Protein AF-A0A812PIR2-F1 (afdb_monomer)

Sequence (530 aa):
MSIEERSKRFTPKVSAAFCMARVWSGGQGGQCPLMPEKRGLCLFHAEKDEETGLSHGRVDGAIPEDKLLEFEAFTARSSISPATSRERSRSDRRAKTQETKTESKSKTKAKAAKAAKEAKEASAKAKAKDRARDDRSVRTDRPRCTARVWAGGEGGQCKATCEIEGGLCGRHQAEADQLGYPKHGFIHGEIPEAKYKEFKKEAATELTSLTGQEGMVNAQSASSTVWQHHRPASFVAAFQYLSPEKGKLRKAEAPEAWREWKEKVKHLVKQHQQARFCDFDCMRYSAGSGAAPDSEEERYLEASALLEASDQYARHSGCRFRRASFEDLTEEGSDPELQAAKAQAAPVVKEFLARLKDSPDQALLKDFNEAFDALWTESMRSSMVARCHQLDLWPPSPSPLGIAEDDVEYEADTTSLFAIAQRLYNHDCRRNASTMRRLSTASFLADFAYEAGIPTPDFFRSRSPVLDKFEQMADEYEEQMQFPPTRRSHSWWLPWNLIWDAGSWLYGIFSRALRPIVDAACTSRTKKLE

Foldseek 3Di:
DDLVVLQVQLADPDDLQFAQAWDCPQLSIDTHRHGADPPSHNPVQVVCCVVPRRPQHGSPDGGDPVSSVVSVVRCVVVPCPPVVVVVVVVVVVVVVVVVVPPPPPPPPDPVPVVVVVVVVVVVVVVVVVVVVVVVPVPPDDQQFAQDWDDDPLPTHGHRDGDPDDPRHHPVQVVCCVVPVARQQHGNPDDGPPVVVVVSVVVVVVVVCVVVVPDDDDDDDDDDDDDDDDDDDDDPPDDPDDDDDDDDDDDPDDPPPVVVVVVVVVVVVVVVVLVVVLVLVVVLVVVPPPPDDPPCVLVLQVVCNVLCVQQVQLCSVVSLADDVVLLPCLPPPPDDVSNSVSSVSNNVVLVVQLVCCPPPPDPSNVSSLLVLLVLLVVVVLLVVLQVLCVVLVCPPNPPQDPPADLQQLPLLPPDPALNNSNSSSVSVVVPDDPVSVVSNSNSNNSNNSCVNSVNDRDCVVVVDDVSSVVSVVNSVVSVVCVVCVPPPPPPDDDDDDPVVVVVVVVVVVVVVVVCVVVVVVVVVVPPPPPD

Nearest PDB structures (foldseek):
  6npw-assembly1_C  TM=1.905E-01  e=7.800E+00  Drosophila melanogaster

Structure (mmCIF, N/CA/C/O backbone):
data_AF-A0A812PIR2-F1
#
_entry.id   AF-A0A812PIR2-F1
#
loop_
_atom_site.group_PDB
_atom_site.id
_atom_site.type_symbol
_atom_site.label_atom_id
_atom_site.label_alt_id
_atom_site.label_comp_id
_atom_site.label_asym_id
_atom_site.label_entity_id
_atom_site.label_seq_id
_atom_site.pdbx_PDB_ins_code
_atom_site.Cartn_x
_atom_site.Cartn_y
_atom_site.Cartn_z
_atom_site.occupancy
_atom_site.B_iso_or_equiv
_atom_site.auth_seq_id
_atom_site.auth_comp_id
_atom_site.auth_asym_id
_atom_site.auth_atom_id
_atom_site.pdbx_PDB_model_num
ATOM 1 N N . MET A 1 1 ? -29.295 -33.384 -27.459 1.00 84.50 1 MET A N 1
ATOM 2 C CA . MET A 1 1 ? -28.579 -32.201 -27.975 1.00 84.50 1 MET A CA 1
ATOM 3 C C . MET A 1 1 ? -27.290 -32.679 -28.597 1.00 84.50 1 MET A C 1
ATOM 5 O O . MET A 1 1 ? -26.615 -33.484 -27.959 1.00 84.50 1 MET A O 1
ATOM 9 N N . SER A 1 2 ? -26.973 -32.239 -29.811 1.00 95.25 2 SER A N 1
ATOM 10 C CA . SER A 1 2 ? -25.681 -32.558 -30.432 1.00 95.25 2 SER A CA 1
ATOM 11 C C . SER A 1 2 ? -24.527 -31.912 -29.647 1.00 95.25 2 SER A C 1
ATOM 13 O O . SER A 1 2 ? -24.743 -30.983 -28.859 1.00 95.25 2 SER A O 1
ATOM 15 N N . ILE A 1 3 ? -23.293 -32.398 -29.837 1.00 92.50 3 ILE A N 1
ATOM 16 C CA . ILE A 1 3 ? -22.092 -31.801 -29.218 1.00 92.50 3 ILE A CA 1
ATOM 17 C C . ILE A 1 3 ? -21.989 -30.315 -29.596 1.00 92.50 3 ILE A C 1
ATOM 19 O O . ILE A 1 3 ? -21.765 -29.472 -28.732 1.00 92.50 3 ILE A O 1
ATOM 23 N N . GLU A 1 4 ? -22.278 -29.976 -30.852 1.00 93.12 4 GLU A N 1
ATOM 24 C CA . GLU A 1 4 ? -22.271 -28.602 -31.365 1.00 93.12 4 GLU A CA 1
ATOM 25 C C . GLU A 1 4 ? -23.268 -27.691 -30.633 1.00 93.12 4 GLU A C 1
ATOM 27 O O . GLU A 1 4 ? -22.939 -26.562 -30.269 1.00 93.12 4 GLU A O 1
ATOM 32 N N . GLU A 1 5 ? -24.486 -28.172 -30.365 1.00 95.06 5 GLU A N 1
ATOM 33 C CA . GLU A 1 5 ? -25.494 -27.414 -29.614 1.00 95.06 5 GLU A CA 1
ATOM 34 C C . GLU A 1 5 ? -25.083 -27.182 -28.155 1.00 95.06 5 GLU A C 1
ATOM 36 O O . GLU A 1 5 ? -25.364 -26.121 -27.592 1.00 95.06 5 GLU A O 1
ATOM 41 N N . ARG A 1 6 ? -24.414 -28.162 -27.536 1.00 96.12 6 ARG A N 1
ATOM 42 C CA . ARG A 1 6 ? -23.891 -28.050 -26.167 1.00 96.12 6 ARG A CA 1
ATOM 43 C C . ARG A 1 6 ? -22.710 -27.075 -26.110 1.00 96.12 6 ARG A C 1
ATOM 45 O O . ARG A 1 6 ? -22.697 -26.198 -25.249 1.00 96.12 6 ARG A O 1
ATOM 52 N N . SER A 1 7 ? -21.778 -27.145 -27.066 1.00 95.88 7 SER A N 1
ATOM 53 C CA . SER A 1 7 ? -20.605 -26.259 -27.145 1.00 95.88 7 SER A CA 1
ATOM 54 C C . SER A 1 7 ? -20.956 -24.782 -27.359 1.00 95.88 7 SER A C 1
ATOM 56 O O . SER A 1 7 ? -20.255 -23.904 -26.850 1.00 95.88 7 SER A O 1
ATOM 58 N N . LYS A 1 8 ? -22.059 -24.476 -28.058 1.00 95.62 8 LYS A N 1
ATOM 59 C CA . LYS A 1 8 ? -22.514 -23.088 -28.275 1.00 95.62 8 LYS A CA 1
ATOM 60 C C . LYS A 1 8 ? -22.778 -22.324 -26.973 1.00 95.62 8 LYS A C 1
ATOM 62 O O . LYS A 1 8 ? -22.589 -21.115 -26.945 1.00 95.62 8 LYS A O 1
ATOM 67 N N . ARG A 1 9 ? -23.158 -23.010 -25.886 1.00 96.31 9 ARG A N 1
ATOM 68 C CA . ARG A 1 9 ? -23.403 -22.383 -24.570 1.00 96.31 9 ARG A CA 1
ATOM 69 C C . ARG A 1 9 ? -22.137 -21.846 -23.904 1.00 96.31 9 ARG A C 1
ATOM 71 O O . ARG A 1 9 ? -22.238 -20.961 -23.064 1.00 96.31 9 ARG A O 1
ATOM 78 N N . PHE A 1 10 ? -20.977 -22.374 -24.287 1.00 97.12 10 PHE A N 1
ATOM 79 C CA . PHE A 1 10 ? -19.670 -22.031 -23.721 1.00 97.12 10 PHE A CA 1
ATOM 80 C C . PHE A 1 10 ? -18.775 -21.309 -24.736 1.00 97.12 10 PHE A C 1
ATOM 82 O O . PHE A 1 10 ? -17.548 -21.327 -24.623 1.00 97.12 10 PHE A O 1
ATOM 89 N N . THR A 1 11 ? -19.379 -20.745 -25.789 1.00 96.31 11 THR A N 1
ATOM 90 C CA . THR A 1 11 ? -18.680 -19.999 -26.838 1.00 96.31 11 THR A CA 1
ATOM 91 C C . THR A 1 11 ? -19.062 -18.526 -26.761 1.00 96.31 11 THR A C 1
ATOM 93 O O . THR A 1 11 ? -20.225 -18.197 -27.000 1.00 96.31 11 THR A O 1
ATOM 96 N N . PRO A 1 12 ? -18.120 -17.632 -26.407 1.00 95.31 12 PRO A N 1
ATOM 97 C CA . PRO A 1 12 ? -18.400 -16.206 -26.325 1.00 95.31 12 PRO A CA 1
ATOM 98 C C . PRO A 1 12 ? -18.591 -15.613 -27.727 1.00 95.31 12 PRO A C 1
ATOM 100 O O . PRO A 1 12 ? -18.351 -16.265 -28.745 1.00 95.31 12 PRO A O 1
ATOM 103 N N . LYS A 1 13 ? -18.983 -14.336 -27.794 1.00 96.88 13 LYS A N 1
ATOM 104 C CA . LYS A 1 13 ? -18.899 -13.579 -29.048 1.00 96.88 13 LYS A CA 1
ATOM 105 C C . LYS A 1 13 ? -17.428 -13.483 -29.459 1.00 96.88 13 LYS A C 1
ATOM 107 O O . LYS A 1 13 ? -16.629 -12.912 -28.723 1.00 96.88 13 LYS A O 1
ATOM 112 N N . VAL A 1 14 ? -17.095 -14.058 -30.609 1.00 97.38 14 VAL A N 1
ATOM 113 C CA . VAL A 1 14 ? -15.723 -14.131 -31.121 1.00 97.38 14 VAL A CA 1
ATOM 114 C C . VAL A 1 14 ? -15.356 -12.831 -31.830 1.00 97.38 14 VAL A C 1
ATOM 116 O O . VAL A 1 14 ? -16.118 -12.342 -32.663 1.00 97.38 14 VAL A O 1
ATOM 119 N N . SER A 1 15 ? -14.179 -12.291 -31.522 1.00 97.50 15 SER A N 1
ATOM 120 C CA . SER A 1 15 ? -13.577 -11.158 -32.226 1.00 97.50 15 SER A CA 1
ATOM 121 C C . SER A 1 15 ? -12.287 -11.587 -32.914 1.00 97.50 15 SER A C 1
ATOM 123 O O . SER A 1 15 ? -11.433 -12.222 -32.301 1.00 97.50 15 SER A O 1
ATOM 125 N N . ALA A 1 16 ? -12.104 -11.187 -34.173 1.00 97.00 16 ALA A N 1
ATOM 126 C CA . ALA A 1 16 ? -10.860 -11.432 -34.904 1.00 97.00 16 ALA A CA 1
ATOM 127 C C . ALA A 1 16 ? -9.664 -10.616 -34.379 1.00 97.00 16 ALA A C 1
ATOM 129 O O . ALA A 1 16 ? -8.528 -10.930 -34.716 1.00 97.00 16 ALA A O 1
ATOM 130 N N . ALA A 1 17 ? -9.906 -9.598 -33.542 1.00 95.88 17 ALA A N 1
ATOM 131 C CA . ALA A 1 17 ? -8.852 -8.787 -32.927 1.00 95.88 17 ALA A CA 1
ATOM 132 C C . ALA A 1 17 ? -8.127 -9.497 -31.768 1.00 95.88 17 ALA A C 1
ATOM 134 O O . ALA A 1 17 ? -7.110 -9.002 -31.289 1.00 95.88 17 ALA A O 1
ATOM 135 N N . PHE A 1 18 ? -8.644 -10.641 -31.313 1.00 98.19 18 PHE A N 1
ATOM 136 C CA . PHE A 1 18 ? -8.108 -11.398 -30.187 1.00 98.19 18 PHE A CA 1
ATOM 137 C C . PHE A 1 18 ? -7.750 -12.827 -30.597 1.00 98.19 18 PHE A C 1
ATOM 139 O O . PHE A 1 18 ? -8.245 -13.365 -31.589 1.00 98.19 18 PHE A O 1
ATOM 146 N N . CYS A 1 19 ? -6.895 -13.457 -29.802 1.00 98.44 19 CYS A N 1
ATOM 147 C CA . CYS A 1 19 ? -6.478 -14.837 -29.973 1.00 98.44 19 CYS A CA 1
ATOM 148 C C . CYS A 1 19 ? -7.684 -15.792 -29.990 1.00 98.44 19 CYS A C 1
ATOM 150 O O . CYS A 1 19 ? -8.545 -15.764 -29.115 1.00 98.44 19 CYS A O 1
ATOM 152 N N . MET A 1 20 ? -7.736 -16.680 -30.980 1.00 98.44 20 MET A N 1
ATOM 153 C CA . MET A 1 20 ? -8.806 -17.656 -31.203 1.00 98.44 20 MET A CA 1
ATOM 154 C C . MET A 1 20 ? -8.756 -18.847 -30.236 1.00 98.44 20 MET A C 1
ATOM 156 O O . MET A 1 20 ? -9.570 -19.761 -30.352 1.00 98.44 20 MET A O 1
ATOM 160 N N . ALA A 1 21 ? -7.831 -18.869 -29.276 1.00 98.31 21 ALA A N 1
ATOM 161 C CA . ALA A 1 21 ? -7.814 -19.887 -28.235 1.00 98.31 21 ALA A CA 1
ATOM 162 C C . ALA A 1 21 ? -8.943 -19.659 -27.228 1.00 98.31 21 ALA A C 1
ATOM 164 O O . ALA A 1 21 ? -9.168 -18.539 -26.751 1.00 98.31 21 ALA A O 1
ATOM 165 N N . ARG A 1 22 ? -9.635 -20.742 -26.873 1.00 98.38 22 ARG A N 1
ATOM 166 C CA . ARG A 1 22 ? -10.619 -20.731 -25.798 1.00 98.38 22 ARG A CA 1
ATOM 167 C C . ARG A 1 22 ? -9.909 -20.798 -24.448 1.00 98.38 22 ARG A C 1
ATOM 169 O O . ARG A 1 22 ? -8.972 -21.569 -24.265 1.00 98.38 22 ARG A O 1
ATOM 176 N N . VAL A 1 23 ? -10.382 -20.018 -23.486 1.00 97.88 23 VAL A N 1
ATOM 177 C CA . VAL A 1 23 ? -9.912 -20.032 -22.092 1.00 97.88 23 VAL A CA 1
ATOM 178 C C . VAL A 1 23 ? -11.049 -20.420 -21.152 1.00 97.88 23 VAL A C 1
ATOM 180 O O . VAL A 1 23 ? -12.219 -20.298 -21.504 1.00 97.88 23 VAL A O 1
ATOM 183 N N . TRP A 1 24 ? -10.732 -20.870 -19.938 1.00 96.81 24 TRP A N 1
ATOM 184 C CA . TRP A 1 24 ? -11.741 -21.349 -18.984 1.00 96.81 24 TRP A CA 1
ATOM 185 C C . TRP A 1 24 ? -12.780 -20.280 -18.594 1.00 96.81 24 TRP A C 1
ATOM 187 O O . TRP A 1 24 ? -13.978 -20.559 -18.585 1.00 96.81 24 TRP A O 1
ATOM 197 N N . SER A 1 25 ? -12.336 -19.053 -18.289 1.00 95.31 25 SER A N 1
ATOM 198 C CA . SER A 1 25 ? -13.191 -17.910 -17.903 1.00 95.31 25 SER A CA 1
ATOM 199 C C . SER A 1 25 ? -14.279 -18.273 -16.877 1.00 95.31 25 SER A C 1
ATOM 201 O O . SER A 1 25 ? -15.476 -18.132 -17.115 1.00 95.31 25 SER A O 1
ATOM 203 N N . GLY A 1 26 ? -13.866 -18.851 -15.743 1.00 93.06 26 GLY A N 1
ATOM 204 C CA . GLY A 1 26 ? -14.798 -19.253 -14.683 1.00 93.06 26 GLY A CA 1
ATOM 205 C C . GLY A 1 26 ? -15.832 -20.296 -15.127 1.00 93.06 26 GLY A C 1
ATOM 206 O O . GLY A 1 26 ? -16.976 -20.242 -14.689 1.00 93.06 26 GLY A O 1
ATOM 207 N N . GLY A 1 27 ? -15.457 -21.211 -16.024 1.00 95.81 27 GLY A N 1
ATOM 208 C CA . GLY A 1 27 ? -16.335 -22.275 -16.514 1.00 95.81 27 GLY A CA 1
ATOM 209 C C . GLY A 1 27 ? -17.413 -21.804 -17.491 1.00 95.81 27 GLY A C 1
ATOM 210 O O . GLY A 1 27 ? -18.382 -22.527 -17.710 1.00 95.81 27 GLY A O 1
ATOM 211 N N . GLN A 1 28 ? -17.265 -20.614 -18.076 1.00 95.75 28 GLN A N 1
ATOM 212 C CA . GLN A 1 28 ? -18.167 -20.113 -19.119 1.00 95.75 28 GLN A CA 1
ATOM 213 C C . GLN A 1 28 ? -17.567 -20.188 -20.525 1.00 95.75 28 GLN A C 1
ATOM 215 O O . GLN A 1 28 ? -18.308 -20.088 -21.497 1.00 95.75 28 GLN A O 1
ATOM 220 N N . GLY A 1 29 ? -16.254 -20.399 -20.640 1.00 96.19 29 GLY A N 1
ATOM 221 C CA . GLY A 1 29 ? -15.551 -20.345 -21.916 1.00 96.19 29 GLY A CA 1
ATOM 222 C C . GLY A 1 29 ? -15.367 -18.897 -22.381 1.00 96.19 29 GLY A C 1
ATOM 223 O O . GLY A 1 29 ? -16.319 -18.195 -22.705 1.00 96.19 29 GLY A O 1
ATOM 224 N N . GLY A 1 30 ? -14.120 -18.433 -22.408 1.00 97.38 30 GLY A N 1
ATOM 225 C CA . GLY A 1 30 ? -13.734 -17.105 -22.888 1.00 97.38 30 GLY A CA 1
ATOM 226 C C . GLY A 1 30 ? -12.863 -17.177 -24.138 1.00 97.38 30 GLY A C 1
ATOM 227 O O . GLY A 1 30 ? -12.363 -18.244 -24.490 1.00 97.38 30 GLY A O 1
ATOM 228 N N . GLN A 1 31 ? -12.655 -16.032 -24.783 1.00 98.31 31 GLN A N 1
ATOM 229 C CA . GLN A 1 31 ? -11.626 -15.849 -25.804 1.00 98.31 31 GLN A CA 1
ATOM 230 C C . GLN A 1 31 ? -10.375 -15.277 -25.127 1.00 98.31 31 GLN A C 1
ATOM 232 O O . GLN A 1 31 ? -10.492 -14.388 -24.281 1.00 98.31 31 GLN A O 1
ATOM 237 N N . CYS A 1 32 ? -9.191 -15.796 -25.450 1.00 98.12 32 CYS A N 1
ATOM 238 C CA . CYS A 1 32 ? -7.938 -15.237 -24.947 1.00 98.12 32 CYS A CA 1
ATOM 239 C C . CYS A 1 32 ? -7.808 -13.762 -25.392 1.00 98.12 32 CYS A C 1
ATOM 241 O O . CYS A 1 32 ? -7.901 -13.508 -26.589 1.00 98.12 32 CYS A O 1
ATOM 243 N N . PRO A 1 33 ? -7.585 -12.793 -24.481 1.00 97.44 33 PRO A N 1
ATOM 244 C CA . PRO A 1 33 ? -7.600 -11.363 -24.815 1.00 97.44 33 PRO A CA 1
ATOM 245 C C . PRO A 1 33 ? -6.308 -10.869 -25.481 1.00 97.44 33 PRO A C 1
ATOM 247 O O . PRO A 1 33 ? -6.210 -9.697 -25.833 1.00 97.44 33 PRO A O 1
ATOM 250 N N . LEU A 1 34 ? -5.303 -11.736 -25.625 1.00 96.88 34 LEU A N 1
ATOM 251 C CA . LEU A 1 34 ? -4.035 -11.389 -26.259 1.00 96.88 34 LEU A CA 1
ATOM 252 C C . LEU A 1 34 ? -4.209 -11.234 -27.772 1.00 96.88 34 LEU A C 1
ATOM 254 O O . LEU A 1 34 ? -5.055 -11.892 -28.382 1.00 96.88 34 LEU A O 1
ATOM 258 N N . MET A 1 35 ? -3.382 -10.387 -28.377 1.00 96.69 35 MET A N 1
ATOM 259 C CA . MET A 1 35 ? -3.412 -10.132 -29.815 1.00 96.69 35 MET A CA 1
ATOM 260 C C . MET A 1 35 ? -2.990 -11.393 -30.599 1.00 96.69 35 MET A C 1
ATOM 262 O O . MET A 1 35 ? -2.049 -12.081 -30.189 1.00 96.69 35 MET A O 1
ATOM 266 N N . PRO A 1 36 ? -3.693 -11.757 -31.687 1.00 97.38 36 PRO A N 1
ATOM 267 C CA . PRO A 1 36 ? -3.331 -12.907 -32.501 1.00 97.38 36 PRO A CA 1
ATOM 268 C C . PRO A 1 36 ? -2.099 -12.605 -33.362 1.00 97.38 36 PRO A C 1
ATOM 270 O O . PRO A 1 36 ? -1.954 -11.507 -33.886 1.00 97.38 36 PRO A O 1
ATOM 273 N N . GLU A 1 37 ? -1.255 -13.611 -33.565 1.00 94.94 37 GLU A N 1
ATOM 274 C CA . GLU A 1 37 ? -0.050 -13.530 -34.388 1.00 94.94 37 GLU A CA 1
ATOM 275 C C . GLU A 1 37 ? -0.114 -14.545 -35.539 1.00 94.94 37 GLU A C 1
ATOM 277 O O . GLU A 1 37 ? -0.302 -14.175 -36.698 1.00 94.94 37 GLU A O 1
ATOM 282 N N . LYS A 1 38 ? -0.050 -15.851 -35.239 1.00 93.81 38 LYS A N 1
ATOM 283 C CA . LYS A 1 38 ? -0.063 -16.927 -36.246 1.00 93.81 38 LYS A CA 1
ATOM 284 C C . LYS A 1 38 ? -1.359 -17.727 -36.175 1.00 93.81 38 LYS A C 1
ATOM 286 O O . LYS A 1 38 ? -1.779 -18.160 -35.108 1.00 93.81 38 LYS A O 1
ATOM 291 N N . ARG A 1 39 ? -2.011 -17.937 -37.330 1.00 96.38 39 ARG A N 1
ATOM 292 C CA . ARG A 1 39 ? -3.272 -18.712 -37.467 1.00 96.38 39 ARG A CA 1
ATOM 293 C C . ARG A 1 39 ? -4.410 -18.214 -36.555 1.00 96.38 39 ARG A C 1
ATOM 295 O O . ARG A 1 39 ? -5.266 -18.987 -36.113 1.00 96.38 39 ARG A O 1
ATOM 302 N N . GLY A 1 40 ? -4.408 -16.915 -36.256 1.00 97.56 40 GLY A N 1
ATOM 303 C CA . GLY A 1 40 ? -5.358 -16.301 -35.333 1.00 97.56 40 GLY A CA 1
ATOM 304 C C . GLY A 1 40 ? -5.096 -16.614 -33.856 1.00 97.56 40 GLY A C 1
ATOM 305 O O . GLY A 1 40 ? -5.977 -16.363 -33.051 1.00 97.56 40 GLY A O 1
ATOM 306 N N . LEU A 1 41 ? -3.944 -17.172 -33.473 1.00 98.00 41 LEU A N 1
ATOM 307 C CA . LEU A 1 41 ? -3.559 -17.446 -32.083 1.00 98.00 41 LEU A CA 1
ATOM 308 C C . LEU A 1 41 ? -2.435 -16.496 -31.647 1.00 98.00 41 LEU A C 1
ATOM 310 O O . LEU A 1 41 ? -1.598 -16.132 -32.470 1.00 98.00 41 LEU A O 1
ATOM 314 N N . CYS A 1 42 ? -2.400 -16.093 -30.375 1.00 98.19 42 CYS A N 1
ATOM 315 C CA . CYS A 1 42 ? -1.239 -15.401 -29.799 1.00 98.19 42 CYS A CA 1
ATOM 316 C C . CYS A 1 42 ? -0.029 -16.347 -29.728 1.00 98.19 42 CYS A C 1
ATOM 318 O O . CYS A 1 42 ? -0.217 -17.565 -29.767 1.00 98.19 42 CYS A O 1
ATOM 320 N N . LEU A 1 43 ? 1.183 -15.804 -29.573 1.00 97.06 43 LEU A N 1
ATOM 321 C CA . LEU A 1 43 ? 2.438 -16.569 -29.574 1.00 97.06 43 LEU A CA 1
ATOM 322 C C . LEU A 1 43 ? 2.383 -17.823 -28.682 1.00 97.06 43 LEU A C 1
ATOM 324 O O . LEU A 1 43 ? 2.604 -18.932 -29.162 1.00 97.06 43 LEU A O 1
ATOM 328 N N . PHE A 1 44 ? 1.962 -17.660 -27.422 1.00 97.38 44 PHE A N 1
ATOM 329 C CA . PHE A 1 44 ? 1.839 -18.755 -26.452 1.00 97.38 44 PHE A CA 1
ATOM 330 C C . PHE A 1 44 ? 0.907 -19.881 -26.922 1.00 97.38 44 PHE A C 1
ATOM 332 O O . PHE A 1 44 ? 1.220 -21.064 -26.810 1.00 97.38 44 PHE A O 1
ATOM 339 N N . HIS A 1 45 ? -0.264 -19.523 -27.454 1.00 98.31 45 HIS A N 1
ATOM 340 C CA . HIS A 1 45 ? -1.236 -20.515 -27.901 1.00 98.31 45 HIS A CA 1
ATOM 341 C C . HIS A 1 45 ? -0.866 -21.131 -29.248 1.00 98.31 45 HIS A C 1
ATOM 343 O O . HIS A 1 45 ? -1.229 -22.276 -29.480 1.00 98.31 45 HIS A O 1
ATOM 349 N N . ALA A 1 46 ? -0.152 -20.413 -30.115 1.00 97.88 46 ALA A N 1
ATOM 350 C CA . ALA A 1 46 ? 0.371 -20.972 -31.355 1.00 97.88 46 ALA A CA 1
ATOM 351 C C . ALA A 1 46 ? 1.414 -22.065 -31.066 1.00 97.88 46 ALA A C 1
ATOM 353 O O . ALA A 1 46 ? 1.312 -23.155 -31.619 1.00 97.88 46 ALA A O 1
ATOM 354 N N . GLU A 1 47 ? 2.350 -21.809 -30.147 1.00 96.88 47 GLU A N 1
ATOM 355 C CA . GLU A 1 47 ? 3.352 -22.795 -29.723 1.00 96.88 47 GLU A CA 1
ATOM 356 C C . GLU A 1 47 ? 2.700 -24.002 -29.031 1.00 96.88 47 GLU A C 1
ATOM 358 O O . GLU A 1 47 ? 2.981 -25.151 -29.369 1.00 96.88 47 GLU A O 1
ATOM 363 N N . LYS A 1 48 ? 1.746 -23.758 -28.119 1.00 97.12 48 LYS A N 1
ATOM 364 C CA . LYS A 1 48 ? 1.014 -24.842 -27.446 1.00 97.12 48 LYS A CA 1
ATOM 365 C C . LYS A 1 48 ? 0.154 -25.679 -28.385 1.00 97.12 48 LYS A C 1
ATOM 367 O O . LYS A 1 48 ? 0.021 -26.880 -28.152 1.00 97.12 48 LYS A O 1
ATOM 372 N N . ASP A 1 49 ? -0.432 -25.069 -29.414 1.00 97.25 49 ASP A N 1
ATOM 373 C CA . ASP A 1 49 ? -1.212 -25.785 -30.425 1.00 97.25 49 ASP A CA 1
ATOM 374 C C . ASP A 1 49 ? -0.327 -26.737 -31.242 1.00 97.25 49 ASP A C 1
ATOM 376 O O . ASP A 1 49 ? -0.733 -27.865 -31.508 1.00 97.25 49 ASP A O 1
ATOM 380 N N . GLU A 1 50 ? 0.906 -26.330 -31.563 1.00 95.69 50 GLU A N 1
ATOM 381 C CA . GLU A 1 50 ? 1.883 -27.177 -32.261 1.00 95.69 50 GLU A CA 1
ATOM 382 C C . GLU A 1 50 ? 2.445 -28.299 -31.372 1.00 95.69 50 GLU A C 1
ATOM 384 O O . GLU A 1 50 ? 2.639 -29.416 -31.851 1.00 95.69 50 GLU A O 1
ATOM 389 N N . GLU A 1 51 ? 2.684 -28.029 -30.085 1.00 96.69 51 GLU A N 1
ATOM 390 C CA . GLU A 1 51 ? 3.260 -29.003 -29.148 1.00 96.69 51 GLU A CA 1
ATOM 391 C C . GLU A 1 51 ? 2.230 -30.040 -28.665 1.00 96.69 51 GLU A C 1
ATOM 393 O O . GLU A 1 51 ? 2.486 -31.245 -28.673 1.00 96.69 51 GLU A O 1
ATOM 398 N N . THR A 1 52 ? 1.067 -29.573 -28.205 1.00 96.50 52 THR A N 1
ATOM 399 C CA . THR A 1 52 ? 0.092 -30.389 -27.455 1.00 96.50 52 THR A CA 1
ATOM 400 C C . THR A 1 52 ? -1.357 -30.216 -27.910 1.00 96.50 52 THR A C 1
ATOM 402 O O . THR A 1 52 ? -2.240 -30.913 -27.409 1.00 96.50 52 THR A O 1
ATOM 405 N N . GLY A 1 53 ? -1.623 -29.288 -28.831 1.00 96.62 53 GLY A N 1
ATOM 406 C CA . GLY A 1 53 ? -2.969 -28.798 -29.114 1.00 96.62 53 GLY A CA 1
ATOM 407 C C . GLY A 1 53 ? -3.486 -27.825 -28.045 1.00 96.62 53 GLY A C 1
ATOM 408 O O . GLY A 1 53 ? -2.987 -27.743 -26.919 1.00 96.62 53 GLY A O 1
ATOM 409 N N . LEU A 1 54 ? -4.525 -27.061 -28.388 1.00 97.62 54 LEU A N 1
ATOM 410 C CA . LEU A 1 54 ? -5.176 -26.148 -27.443 1.00 97.62 54 LEU A CA 1
ATOM 411 C C . LEU A 1 54 ? -5.990 -26.903 -26.385 1.00 97.62 54 LEU A C 1
ATOM 413 O O . LEU A 1 54 ? -6.986 -27.556 -26.694 1.00 97.62 54 LEU A O 1
ATOM 417 N N . SER A 1 55 ? -5.640 -26.701 -25.113 1.00 95.94 55 SER A N 1
ATOM 418 C CA . SER A 1 55 ? -6.248 -27.380 -23.958 1.00 95.94 55 SER A CA 1
ATOM 419 C C . SER A 1 55 ? -7.771 -27.249 -23.851 1.00 95.94 55 SER A C 1
ATOM 421 O O . SER A 1 55 ? -8.414 -28.151 -23.321 1.00 95.94 55 SER A O 1
ATOM 423 N N . HIS A 1 56 ? -8.357 -26.159 -24.356 1.00 97.00 56 HIS A N 1
ATOM 424 C CA . HIS A 1 56 ? -9.810 -25.933 -24.395 1.00 97.00 56 HIS A CA 1
ATOM 425 C C . HIS A 1 56 ? -10.358 -25.792 -25.830 1.00 97.00 56 HIS A C 1
ATOM 427 O O . HIS A 1 56 ? -11.516 -25.408 -26.018 1.00 97.00 56 HIS A O 1
ATOM 433 N N . GLY A 1 57 ? -9.538 -26.092 -26.842 1.00 97.44 57 GLY A N 1
ATOM 434 C CA . GLY A 1 57 ? -9.855 -25.896 -28.255 1.00 97.44 57 GLY A CA 1
ATOM 435 C C . GLY A 1 57 ? -9.881 -24.427 -28.694 1.00 97.44 57 GLY A C 1
ATOM 436 O O . GLY A 1 57 ? -9.559 -23.505 -27.938 1.00 97.44 57 GLY A O 1
ATOM 437 N N . ARG A 1 58 ? -10.281 -24.205 -29.949 1.00 98.12 58 ARG A N 1
ATOM 438 C CA . ARG A 1 58 ? -10.482 -22.862 -30.508 1.00 98.12 58 ARG A CA 1
ATOM 439 C C . ARG A 1 58 ? -11.897 -22.346 -30.239 1.00 98.12 58 ARG A C 1
ATOM 441 O O . ARG A 1 58 ? -12.833 -23.126 -30.044 1.00 98.12 58 ARG A O 1
ATOM 448 N N . VAL A 1 59 ? -12.072 -21.027 -30.240 1.00 98.00 59 VAL A N 1
ATOM 449 C CA . VAL A 1 59 ? -13.388 -20.381 -30.084 1.00 98.00 59 VAL A CA 1
ATOM 450 C C . VAL A 1 59 ? -14.270 -20.517 -31.329 1.00 98.00 59 VAL A C 1
ATOM 452 O O . VAL A 1 59 ? -15.490 -20.508 -31.202 1.00 98.00 59 VAL A O 1
ATOM 455 N N . ASP A 1 60 ? -13.663 -20.695 -32.505 1.00 96.62 60 ASP A N 1
ATOM 456 C CA . ASP A 1 60 ? -14.320 -20.931 -33.798 1.00 96.62 60 ASP A CA 1
ATOM 457 C C . ASP A 1 60 ? -14.578 -22.427 -34.093 1.00 96.62 60 ASP A C 1
ATOM 459 O O . ASP A 1 60 ? -15.218 -22.755 -35.090 1.00 96.62 60 ASP A O 1
ATOM 463 N N . GLY A 1 61 ? -14.124 -23.331 -33.215 1.00 95.50 61 GLY A N 1
ATOM 464 C CA . GLY A 1 61 ? -14.277 -24.783 -33.339 1.00 95.50 61 GLY A CA 1
ATOM 465 C C . GLY A 1 61 ? -15.122 -25.422 -32.231 1.00 95.50 61 GLY A C 1
ATOM 466 O O . GLY A 1 61 ? -15.500 -24.782 -31.244 1.00 95.50 61 GLY A O 1
ATOM 467 N N . ALA A 1 62 ? -15.408 -26.718 -32.393 1.00 95.56 62 ALA A N 1
ATOM 468 C CA . ALA A 1 62 ? -16.063 -27.521 -31.362 1.00 95.56 62 ALA A CA 1
ATOM 469 C C . ALA A 1 62 ? -15.180 -27.633 -30.105 1.00 95.56 62 ALA A C 1
ATOM 471 O O . ALA A 1 62 ? -13.953 -27.703 -30.195 1.00 95.56 62 ALA A O 1
ATOM 472 N N . ILE A 1 63 ? -15.809 -27.655 -28.927 1.00 97.75 63 ILE A N 1
ATOM 473 C CA . ILE A 1 63 ? -15.094 -27.861 -27.661 1.00 97.75 63 ILE A CA 1
ATOM 474 C C . ILE A 1 63 ? -14.744 -29.350 -27.556 1.00 97.75 63 ILE A C 1
ATOM 476 O O . ILE A 1 63 ? -15.654 -30.165 -27.734 1.00 97.75 63 ILE A O 1
ATOM 480 N N . PRO A 1 64 ? -13.485 -29.719 -27.242 1.00 96.19 64 PRO A N 1
ATOM 481 C CA . PRO A 1 64 ? -13.123 -31.109 -26.970 1.00 96.19 64 PRO A CA 1
ATOM 482 C C . PRO A 1 64 ? -14.078 -31.742 -25.948 1.00 96.19 64 PRO A C 1
ATOM 484 O O . PRO A 1 64 ? -14.401 -31.111 -24.939 1.00 96.19 64 PRO A O 1
ATOM 487 N N . GLU A 1 65 ? -14.547 -32.966 -26.205 1.00 96.69 65 GLU A N 1
ATOM 488 C CA . GLU A 1 65 ? -15.652 -33.583 -25.450 1.00 96.69 65 GLU A CA 1
ATOM 489 C C . GLU A 1 65 ? -15.369 -33.666 -23.941 1.00 96.69 65 GLU A C 1
ATOM 491 O O . GLU A 1 65 ? -16.220 -33.291 -23.130 1.00 96.69 65 GLU A O 1
ATOM 496 N N . ASP A 1 66 ? -14.139 -34.024 -23.567 1.00 96.44 66 ASP A N 1
ATOM 497 C CA . ASP A 1 66 ? -13.704 -34.086 -22.168 1.00 96.44 66 ASP A CA 1
ATOM 498 C C . ASP A 1 66 ? -13.816 -32.723 -21.467 1.00 96.44 66 ASP A C 1
ATOM 500 O O . ASP A 1 66 ? -14.311 -32.614 -20.343 1.00 96.44 66 ASP A O 1
ATOM 504 N N . LYS A 1 67 ? -13.438 -31.640 -22.159 1.00 97.00 67 LYS A N 1
ATOM 505 C CA . LYS A 1 67 ? -13.553 -30.277 -21.623 1.00 97.00 67 LYS A CA 1
ATOM 506 C C . LYS A 1 67 ? -14.980 -29.774 -21.583 1.00 97.00 67 LYS A C 1
ATOM 508 O O . LYS A 1 67 ? -15.337 -29.047 -20.657 1.00 97.00 67 LYS A O 1
ATOM 513 N N . LEU A 1 68 ? -15.810 -30.166 -22.543 1.00 97.44 68 LEU A N 1
ATOM 514 C CA . LEU A 1 68 ? -17.229 -29.831 -22.528 1.00 97.44 68 LEU A CA 1
ATOM 515 C C . LEU A 1 68 ? -17.918 -30.400 -21.277 1.00 97.44 68 LEU A C 1
ATOM 517 O O . LEU A 1 68 ? -18.703 -29.696 -20.642 1.00 97.44 68 LEU A O 1
ATOM 521 N N . LEU A 1 69 ? -17.575 -31.629 -20.875 1.00 97.31 69 LEU A N 1
ATOM 522 C CA . LEU A 1 69 ? -18.071 -32.234 -19.635 1.00 97.31 69 LEU A CA 1
ATOM 523 C C . LEU A 1 69 ? -17.613 -31.463 -18.387 1.00 97.31 69 LEU A C 1
ATOM 525 O O . LEU A 1 69 ? -18.404 -31.265 -17.462 1.00 97.31 69 LEU A O 1
ATOM 529 N N . GLU A 1 70 ? -16.370 -30.971 -18.359 1.00 97.44 70 GLU A N 1
ATOM 530 C CA . GLU A 1 70 ? -15.880 -30.121 -17.264 1.00 97.44 70 GLU A CA 1
ATOM 531 C C . GLU A 1 70 ? -16.669 -28.802 -17.158 1.00 97.44 70 GLU A C 1
ATOM 533 O O . GLU A 1 70 ? -17.075 -28.413 -16.055 1.00 97.44 70 GLU A O 1
ATOM 538 N N . PHE A 1 71 ? -16.925 -28.131 -18.287 1.00 97.38 71 PHE A N 1
ATOM 539 C CA . PHE A 1 71 ? -17.718 -26.896 -18.357 1.00 97.38 71 PHE A CA 1
ATOM 540 C C . PHE A 1 71 ? -19.156 -27.099 -17.845 1.00 97.38 71 PHE A C 1
ATOM 542 O O . PHE A 1 71 ? -19.673 -26.313 -17.040 1.00 97.38 71 PHE A O 1
ATOM 549 N N . GLU A 1 72 ? -19.799 -28.192 -18.251 1.00 97.12 72 GLU A N 1
ATOM 550 C CA . GLU A 1 72 ? -21.140 -28.555 -17.785 1.00 97.12 72 GLU A CA 1
ATOM 551 C C . GLU A 1 72 ? -21.165 -28.894 -16.293 1.00 97.12 72 GLU A C 1
ATOM 553 O O . GLU A 1 72 ? -22.047 -28.438 -15.565 1.00 97.12 72 GLU A O 1
ATOM 558 N N . ALA A 1 73 ? -20.163 -29.623 -15.798 1.00 96.50 73 ALA A N 1
ATOM 559 C CA . ALA A 1 73 ? -20.050 -29.918 -14.376 1.00 96.50 73 ALA A CA 1
ATOM 560 C C . ALA A 1 73 ? -19.852 -28.641 -13.542 1.00 96.50 73 ALA A C 1
ATOM 562 O O . ALA A 1 73 ? -20.402 -28.520 -12.445 1.00 96.50 73 ALA A O 1
ATOM 563 N N . PHE A 1 74 ? -19.080 -27.670 -14.041 1.00 96.25 74 PHE A N 1
ATOM 564 C CA . PHE A 1 74 ? -18.880 -26.398 -13.351 1.00 96.25 74 PHE A CA 1
ATOM 565 C C . PHE A 1 74 ? -20.165 -25.568 -13.292 1.00 96.25 74 PHE A C 1
ATOM 567 O O . PHE A 1 74 ? -20.550 -25.129 -12.209 1.00 96.25 74 PHE A O 1
ATOM 574 N N . THR A 1 75 ? -20.872 -25.423 -14.414 1.00 94.81 75 THR A N 1
ATOM 575 C CA . THR A 1 75 ? -22.141 -24.674 -14.466 1.00 94.81 75 THR A CA 1
ATOM 576 C C . THR A 1 75 ? -23.263 -25.333 -13.664 1.00 94.81 75 THR A C 1
ATOM 578 O O . THR A 1 75 ? -24.048 -24.645 -13.003 1.00 94.81 75 THR A O 1
ATOM 581 N N . ALA A 1 76 ? -23.309 -26.666 -13.626 1.00 94.50 76 ALA A N 1
ATOM 582 C CA . ALA A 1 76 ? -24.215 -27.402 -12.748 1.00 94.50 76 ALA A CA 1
ATOM 583 C C . ALA A 1 76 ? -23.921 -27.134 -11.262 1.00 94.50 76 ALA A C 1
ATOM 585 O O . ALA A 1 76 ? -24.847 -27.026 -10.464 1.00 94.50 76 ALA A O 1
ATOM 586 N N . ARG A 1 77 ? -22.647 -26.976 -10.875 1.00 91.62 77 ARG A N 1
ATOM 587 C CA . ARG A 1 77 ? -22.270 -26.624 -9.495 1.00 91.62 77 ARG A CA 1
ATOM 588 C C . ARG A 1 77 ? -22.558 -25.163 -9.157 1.00 91.62 77 ARG A C 1
ATOM 590 O O . ARG A 1 77 ? -22.990 -24.889 -8.042 1.00 91.62 77 ARG A O 1
ATOM 597 N N . SER A 1 78 ? -22.332 -24.237 -10.088 1.00 88.00 78 SER A N 1
ATOM 598 C CA . SER A 1 78 ? -22.492 -22.798 -9.842 1.00 88.00 78 SER A CA 1
ATOM 599 C C . SER A 1 78 ? -23.951 -22.329 -9.863 1.00 88.00 78 SER A C 1
ATOM 601 O O . SER A 1 78 ? -24.271 -21.318 -9.248 1.00 88.00 78 SER A O 1
ATOM 603 N N . SER A 1 79 ? -24.840 -23.052 -10.552 1.00 86.25 79 SER A N 1
ATOM 604 C CA . SER A 1 79 ? -26.283 -22.756 -10.595 1.00 86.25 79 SER A CA 1
ATOM 605 C C . SER A 1 79 ? -27.041 -23.192 -9.336 1.00 86.25 79 SER A C 1
ATOM 607 O O . SER A 1 79 ? -28.165 -22.744 -9.102 1.00 86.25 79 SER A O 1
ATOM 609 N N . ILE A 1 80 ? -26.429 -24.021 -8.485 1.00 83.19 80 ILE A N 1
ATOM 610 C CA . ILE A 1 80 ? -26.992 -24.385 -7.185 1.00 83.19 80 ILE A CA 1
ATOM 611 C C . ILE A 1 80 ? -26.865 -23.166 -6.274 1.00 83.19 80 ILE A C 1
ATOM 613 O O . ILE A 1 80 ? -25.784 -22.836 -5.785 1.00 83.19 80 ILE A O 1
ATOM 617 N N . SER A 1 81 ? -27.989 -22.483 -6.052 1.00 66.69 81 SER A N 1
ATOM 618 C CA . SER A 1 81 ? -28.038 -21.327 -5.164 1.00 66.69 81 SER A CA 1
ATOM 619 C C . SER A 1 81 ? -27.465 -21.690 -3.782 1.00 66.69 81 SER A C 1
ATOM 621 O O . SER A 1 81 ? -27.746 -22.780 -3.264 1.00 66.69 81 SER A O 1
ATOM 623 N N . PRO A 1 82 ? -26.714 -20.786 -3.123 1.00 61.94 82 PRO A N 1
ATOM 624 C CA . PRO A 1 82 ? -26.156 -21.035 -1.790 1.00 61.94 82 PRO A CA 1
ATOM 625 C C . PRO A 1 82 ? -27.206 -21.452 -0.744 1.00 61.94 82 PRO A C 1
ATOM 627 O O . PRO A 1 82 ? -26.877 -22.105 0.247 1.00 61.94 82 PRO A O 1
ATOM 630 N N . ALA A 1 83 ? -28.477 -21.103 -0.971 1.00 65.25 83 ALA A N 1
ATOM 631 C CA . ALA A 1 83 ? -29.602 -21.500 -0.132 1.00 65.25 83 ALA A CA 1
ATOM 632 C C . ALA A 1 83 ? -29.836 -23.023 -0.137 1.00 65.25 83 ALA A C 1
ATOM 634 O O . ALA A 1 83 ? -30.043 -23.619 0.917 1.00 65.25 83 ALA A O 1
ATOM 635 N N . THR A 1 84 ? -29.724 -23.679 -1.295 1.00 63.56 84 THR A N 1
ATOM 636 C CA . THR A 1 84 ? -30.029 -25.115 -1.433 1.00 63.56 84 THR A CA 1
ATOM 637 C C . THR A 1 84 ? -28.873 -26.027 -1.013 1.00 63.56 84 THR A C 1
ATOM 639 O O . THR A 1 84 ? -29.111 -27.140 -0.539 1.00 63.56 84 THR A O 1
ATOM 642 N N . SER A 1 85 ? -27.616 -25.564 -1.078 1.00 59.97 85 SER A N 1
ATOM 643 C CA . SER A 1 85 ? -26.471 -26.350 -0.578 1.00 59.97 85 SER A CA 1
ATOM 644 C C . SER A 1 85 ? -26.462 -26.463 0.958 1.00 59.97 85 SER A C 1
ATOM 646 O O . SER A 1 85 ? -26.067 -27.493 1.519 1.00 59.97 85 SER A O 1
ATOM 648 N N . ARG A 1 86 ? -26.991 -25.447 1.659 1.00 63.00 86 ARG A N 1
ATOM 649 C CA . ARG A 1 86 ? -27.219 -25.484 3.114 1.00 63.00 86 ARG A CA 1
ATOM 650 C C . ARG A 1 86 ? -28.352 -26.438 3.503 1.00 63.00 86 ARG A C 1
ATOM 652 O O . ARG A 1 86 ? -28.241 -27.114 4.522 1.00 63.00 86 ARG A O 1
ATOM 659 N N . GLU A 1 87 ? -29.400 -26.543 2.689 1.00 70.75 87 GLU A N 1
ATOM 660 C CA . GLU A 1 87 ? -30.498 -27.502 2.890 1.00 70.75 87 GLU A CA 1
ATOM 661 C C . GLU A 1 87 ? -30.008 -28.954 2.724 1.00 70.75 87 GLU A C 1
ATOM 663 O O . GLU A 1 87 ? -30.257 -29.801 3.581 1.00 70.75 87 GLU A O 1
ATOM 668 N N . ARG A 1 88 ? -29.220 -29.223 1.671 1.00 68.19 88 ARG A N 1
ATOM 669 C CA . ARG A 1 88 ? -28.711 -30.567 1.338 1.00 68.19 88 ARG A CA 1
ATOM 670 C C . ARG A 1 88 ? -27.664 -31.073 2.337 1.00 68.19 88 ARG A C 1
ATOM 672 O O . ARG A 1 88 ? -27.705 -32.217 2.776 1.00 68.19 88 ARG A O 1
ATOM 679 N N . SER A 1 89 ? -26.776 -30.191 2.799 1.00 67.69 89 SER A N 1
ATOM 680 C CA . SER A 1 89 ? -25.829 -30.524 3.876 1.00 67.69 89 SER A CA 1
ATOM 681 C C . SER A 1 89 ? -26.519 -30.755 5.229 1.00 67.69 89 SER A C 1
ATOM 683 O O . SER A 1 89 ? -26.036 -31.551 6.041 1.00 67.69 89 SER A O 1
ATOM 685 N N . ARG A 1 90 ? -27.674 -30.118 5.474 1.00 73.56 90 ARG A N 1
ATOM 686 C CA . ARG A 1 90 ? -28.522 -30.390 6.646 1.00 73.56 90 ARG A CA 1
ATOM 687 C C . ARG A 1 90 ? -29.281 -31.711 6.516 1.00 73.56 90 ARG A C 1
ATOM 689 O O . ARG A 1 90 ? -29.337 -32.444 7.503 1.00 73.56 90 ARG A O 1
ATOM 696 N N . SER A 1 91 ? -29.817 -32.050 5.340 1.00 72.81 91 SER A N 1
ATOM 697 C CA . SER A 1 91 ? -30.503 -33.332 5.121 1.00 72.81 91 SER A CA 1
ATOM 698 C C . SER A 1 91 ? -29.549 -34.520 5.232 1.00 72.81 91 SER A C 1
ATOM 700 O O . SER A 1 91 ? -29.876 -35.484 5.921 1.00 72.81 91 SER A O 1
ATOM 702 N N . ASP A 1 92 ? -28.340 -34.420 4.674 1.00 72.94 92 ASP A N 1
ATOM 703 C CA . ASP A 1 92 ? -27.346 -35.502 4.725 1.00 72.94 92 ASP A CA 1
ATOM 704 C C . ASP A 1 92 ? -26.814 -35.723 6.148 1.00 72.94 92 ASP A C 1
ATOM 706 O O . ASP A 1 92 ? -26.652 -36.860 6.599 1.00 72.94 92 ASP A O 1
ATOM 710 N N . ARG A 1 93 ? -26.627 -34.645 6.926 1.00 69.62 93 ARG A N 1
ATOM 711 C CA . ARG A 1 93 ? -26.312 -34.764 8.360 1.00 69.62 93 ARG A CA 1
ATOM 712 C C . ARG A 1 93 ? -27.473 -35.361 9.160 1.00 69.62 93 ARG A C 1
ATOM 714 O O . ARG A 1 93 ? -27.227 -36.126 10.095 1.00 69.62 93 ARG A O 1
ATOM 721 N N . ARG A 1 94 ? -28.727 -35.058 8.807 1.00 74.44 94 ARG A N 1
ATOM 722 C CA . ARG A 1 94 ? -29.916 -35.597 9.488 1.00 74.44 94 ARG A CA 1
ATOM 723 C C . ARG A 1 94 ? -30.130 -37.083 9.183 1.00 74.44 94 ARG A C 1
ATOM 725 O O . ARG A 1 94 ? -30.418 -37.828 10.116 1.00 74.44 94 ARG A O 1
ATOM 732 N N . ALA A 1 95 ? -29.891 -37.520 7.946 1.00 68.50 95 ALA A N 1
ATOM 733 C CA . ALA A 1 95 ? -29.935 -38.930 7.553 1.00 68.50 95 ALA A CA 1
ATOM 734 C C . ALA A 1 95 ? -28.860 -39.757 8.284 1.00 68.50 95 ALA A C 1
ATOM 736 O O . ALA A 1 95 ? -29.170 -40.766 8.916 1.00 68.50 95 ALA A O 1
ATOM 737 N N . LYS A 1 96 ? -27.620 -39.250 8.349 1.00 66.38 96 LYS A N 1
ATOM 738 C CA . LYS A 1 96 ? -26.505 -39.921 9.047 1.00 66.38 96 LYS A CA 1
ATOM 739 C C . LYS A 1 96 ? -26.683 -39.991 10.576 1.00 66.38 96 LYS A C 1
ATOM 741 O O . LYS A 1 96 ? -26.151 -40.881 11.239 1.00 66.38 96 LYS A O 1
ATOM 746 N N . THR A 1 97 ? -27.467 -39.073 11.147 1.00 62.72 97 THR A N 1
ATOM 747 C CA . THR A 1 97 ? -27.811 -39.060 12.583 1.00 62.72 97 THR A CA 1
ATOM 748 C C . THR A 1 97 ? -28.987 -39.992 12.916 1.00 62.72 97 THR A C 1
ATOM 750 O O . THR A 1 97 ? -29.159 -40.378 14.072 1.00 62.72 97 THR A O 1
ATOM 753 N N . GLN A 1 98 ? -29.805 -40.381 11.931 1.00 56.22 98 GLN A N 1
ATOM 754 C CA . GLN A 1 98 ? -30.918 -41.311 12.146 1.00 56.22 98 GLN A CA 1
ATOM 755 C C . GLN A 1 98 ? -30.509 -42.781 11.987 1.00 56.22 98 GLN A C 1
ATOM 757 O O . GLN A 1 98 ? -30.977 -43.601 12.773 1.00 56.22 98 GLN A O 1
ATOM 762 N N . GLU A 1 99 ? -29.565 -43.108 11.099 1.00 54.91 99 GLU A N 1
ATOM 763 C CA . GLU A 1 99 ? -29.041 -44.483 10.965 1.00 54.91 99 GLU A CA 1
ATOM 764 C C . GLU A 1 99 ? -28.212 -44.941 12.177 1.00 54.91 99 GLU A C 1
ATOM 766 O O . GLU A 1 99 ? -28.194 -46.119 12.518 1.00 54.91 99 GLU A O 1
ATOM 771 N N . THR A 1 100 ? -27.597 -44.017 12.920 1.00 53.97 100 THR A N 1
ATOM 772 C CA . THR A 1 100 ? -26.820 -44.343 14.133 1.00 53.97 100 THR A CA 1
ATOM 773 C C . THR A 1 100 ? -27.678 -44.530 15.393 1.00 53.97 100 THR A C 1
ATOM 775 O O . THR A 1 100 ? -27.167 -44.928 16.443 1.00 53.97 100 THR A O 1
ATOM 778 N N . LYS A 1 101 ? -28.995 -44.282 15.317 1.00 50.91 101 LYS A N 1
ATOM 779 C CA . LYS A 1 101 ? -29.902 -44.302 16.480 1.00 50.91 101 LYS A CA 1
ATOM 780 C C . LYS A 1 101 ? -30.787 -45.551 16.576 1.00 50.91 101 LYS A C 1
ATOM 782 O O . LYS A 1 101 ? -31.430 -45.748 17.606 1.00 50.91 101 LYS A O 1
ATOM 787 N N . THR A 1 102 ? -30.808 -46.409 15.558 1.00 47.56 102 THR A N 1
ATOM 788 C CA . THR A 1 102 ? -31.656 -47.616 15.514 1.00 47.56 102 THR A CA 1
ATOM 789 C C . THR A 1 102 ? -30.951 -48.910 15.924 1.00 47.56 102 THR A C 1
ATOM 791 O O . THR A 1 102 ? -31.636 -49.872 16.258 1.00 47.56 102 THR A O 1
ATOM 794 N N . GLU A 1 103 ? -29.619 -48.940 16.036 1.00 48.41 103 GLU A N 1
ATOM 795 C CA . GLU A 1 103 ? -28.887 -50.176 16.380 1.00 48.41 103 GLU A CA 1
ATOM 796 C C . GLU A 1 103 ? -28.514 -50.322 17.872 1.00 48.41 103 GLU A C 1
ATOM 798 O O . GLU A 1 103 ? -28.022 -51.359 18.312 1.00 48.41 103 GLU A O 1
ATOM 803 N N . SER A 1 104 ? -28.782 -49.313 18.707 1.00 49.56 104 SER A N 1
ATOM 804 C CA . SER A 1 104 ? -28.267 -49.248 20.088 1.00 49.56 104 SER A CA 1
ATOM 805 C C . SER A 1 104 ? -29.277 -49.577 21.201 1.00 49.56 104 SER A C 1
ATOM 807 O O . SER A 1 104 ? -28.966 -49.397 22.379 1.00 49.56 104 SER A O 1
ATOM 809 N N . LYS A 1 105 ? -30.461 -50.127 20.887 1.00 47.38 105 LYS A N 1
ATOM 810 C CA . LYS A 1 105 ? -31.502 -50.426 21.899 1.00 47.38 105 LYS A CA 1
ATOM 811 C C . LYS A 1 105 ? -31.627 -51.880 22.388 1.00 47.38 105 LYS A C 1
ATOM 813 O O . LYS A 1 105 ? -32.466 -52.118 23.250 1.00 47.38 105 LYS A O 1
ATOM 818 N N . SER A 1 106 ? -30.799 -52.840 21.955 1.00 51.03 106 SER A N 1
ATOM 819 C CA . SER A 1 106 ? -30.964 -54.258 22.364 1.00 51.03 106 SER A CA 1
ATOM 820 C C . SER A 1 106 ? -29.860 -54.868 23.249 1.00 51.03 106 SER A C 1
ATOM 822 O O . SER A 1 106 ? -29.933 -56.052 23.569 1.00 51.03 106 SER A O 1
ATOM 824 N N . LYS A 1 107 ? -28.853 -54.110 23.719 1.00 49.84 107 LYS A N 1
ATOM 825 C CA . LYS A 1 107 ? -27.726 -54.672 24.512 1.00 49.84 107 LYS A CA 1
ATOM 826 C C . LYS A 1 107 ? -27.406 -53.946 25.827 1.00 49.84 107 LYS A C 1
ATOM 828 O O . LYS A 1 107 ? -26.246 -53.840 26.224 1.00 49.84 107 LYS A O 1
ATOM 833 N N . THR A 1 108 ? -28.421 -53.510 26.567 1.00 49.03 108 THR A N 1
ATOM 834 C CA . THR A 1 108 ? -28.255 -52.843 27.876 1.00 49.03 108 THR A CA 1
ATOM 835 C C . THR A 1 108 ? -29.054 -53.535 28.980 1.00 49.03 108 THR A C 1
ATOM 837 O O . THR A 1 108 ? -29.983 -52.982 29.552 1.00 49.03 108 THR A O 1
ATOM 840 N N . LYS A 1 109 ? -28.654 -54.765 29.329 1.00 48.94 109 LYS A N 1
ATOM 841 C CA . LYS A 1 109 ? -28.891 -55.285 30.694 1.00 48.94 109 LYS A CA 1
ATOM 842 C C . LYS A 1 109 ? -27.820 -56.241 31.235 1.00 48.94 109 LYS A C 1
ATOM 844 O O . LYS A 1 109 ? -27.726 -56.395 32.442 1.00 48.94 109 LYS A O 1
ATOM 849 N N . ALA A 1 110 ? -26.924 -56.768 30.393 1.00 51.94 110 ALA A N 1
ATOM 850 C CA . ALA A 1 110 ? -25.787 -57.589 30.845 1.00 51.94 110 ALA A CA 1
ATOM 851 C C . ALA A 1 110 ? -24.443 -56.828 30.970 1.00 51.94 110 ALA A C 1
ATOM 853 O O . ALA A 1 110 ? -23.470 -57.371 31.483 1.00 51.94 110 ALA A O 1
ATOM 854 N N . LYS A 1 111 ? -24.360 -55.560 30.532 1.00 48.97 111 LYS A N 1
ATOM 855 C CA . LYS A 1 111 ? -23.093 -54.793 30.483 1.00 48.97 111 LYS A CA 1
ATOM 856 C C . LYS A 1 111 ? -22.826 -53.907 31.715 1.00 48.97 111 LYS A C 1
ATOM 858 O O . LYS A 1 111 ? -21.726 -53.383 31.854 1.00 48.97 111 LYS A O 1
ATOM 863 N N . ALA A 1 112 ? -23.795 -53.772 32.625 1.00 51.41 112 ALA A N 1
ATOM 864 C CA . ALA A 1 112 ? -23.688 -52.888 33.793 1.00 51.41 112 ALA A CA 1
ATOM 865 C C . ALA A 1 112 ? -22.843 -53.476 34.945 1.00 51.41 112 ALA A C 1
ATOM 867 O O . ALA A 1 112 ? -22.191 -52.726 35.663 1.00 51.41 112 ALA A O 1
ATOM 868 N N . ALA A 1 113 ? -22.768 -54.805 35.085 1.00 53.69 113 ALA A N 1
ATOM 869 C CA . ALA A 1 113 ? -21.971 -55.437 36.144 1.00 53.69 113 ALA A CA 1
ATOM 870 C C . ALA A 1 113 ? -20.467 -55.529 35.806 1.00 53.69 113 ALA A C 1
ATOM 872 O O . ALA A 1 113 ? -19.624 -55.457 36.697 1.00 53.69 113 ALA A O 1
ATOM 873 N N . LYS A 1 114 ? -20.109 -55.623 34.515 1.00 53.78 114 LYS A N 1
ATOM 874 C CA . LYS A 1 114 ? -18.705 -55.659 34.062 1.00 53.78 114 LYS A CA 1
ATOM 875 C C . LYS A 1 114 ? -18.049 -54.268 34.086 1.00 53.78 114 LYS A C 1
ATOM 877 O O . LYS A 1 114 ? -16.895 -54.143 34.486 1.00 53.78 114 LYS A O 1
ATOM 882 N N . ALA A 1 115 ? -18.821 -53.220 33.786 1.00 55.41 115 ALA A N 1
ATOM 883 C CA . ALA A 1 115 ? -18.348 -51.835 33.789 1.00 55.41 115 ALA A CA 1
ATOM 884 C C . ALA A 1 115 ? -17.952 -51.320 35.189 1.00 55.41 115 ALA A C 1
ATOM 886 O O . ALA A 1 115 ? -17.023 -50.527 35.309 1.00 55.41 115 ALA A O 1
ATOM 887 N N . ALA A 1 116 ? -18.588 -51.803 36.263 1.00 60.28 116 ALA A N 1
ATOM 888 C CA . ALA A 1 116 ? -18.256 -51.377 37.627 1.00 60.28 116 ALA A CA 1
ATOM 889 C C . ALA A 1 116 ? -16.910 -51.939 38.133 1.00 60.28 116 ALA A C 1
ATOM 891 O O . ALA A 1 116 ? -16.233 -51.295 38.937 1.00 60.28 116 ALA A O 1
ATOM 892 N N . LYS A 1 117 ? -16.494 -53.118 37.644 1.00 61.25 117 LYS A N 1
ATOM 893 C CA . LYS A 1 117 ? -15.195 -53.723 37.986 1.00 61.25 117 LYS A CA 1
ATOM 894 C C . LYS A 1 117 ? -14.056 -53.101 37.170 1.00 61.25 117 LYS A C 1
ATOM 896 O O . LYS A 1 117 ? -13.018 -52.773 37.736 1.00 61.25 117 LYS A O 1
ATOM 901 N N . GLU A 1 118 ? -14.290 -52.832 35.885 1.00 60.38 118 GLU A N 1
ATOM 902 C CA . GLU A 1 118 ? -13.322 -52.160 35.003 1.00 60.38 118 GLU A CA 1
ATOM 903 C C . GLU A 1 118 ? -13.119 -50.676 35.376 1.00 60.38 118 GLU A C 1
ATOM 905 O O . GLU A 1 118 ? -12.002 -50.169 35.291 1.00 60.38 118 GLU A O 1
ATOM 910 N N . ALA A 1 119 ? -14.145 -49.991 35.898 1.00 60.22 119 ALA A N 1
ATOM 911 C CA . ALA A 1 119 ? -14.025 -48.606 36.368 1.00 60.22 119 ALA A CA 1
ATOM 912 C C . ALA A 1 119 ? -13.131 -48.457 37.615 1.00 60.22 119 ALA A C 1
ATOM 914 O O . ALA A 1 119 ? -12.403 -47.469 37.738 1.00 60.22 119 ALA A O 1
ATOM 915 N N . LYS A 1 120 ? -13.127 -49.442 38.527 1.00 63.69 120 LYS A N 1
ATOM 916 C CA . LYS A 1 120 ? -12.235 -49.418 39.702 1.00 63.69 120 LYS A CA 1
ATOM 917 C C . LYS A 1 120 ? -10.776 -49.688 39.326 1.00 63.69 120 LYS A C 1
ATOM 919 O O . LYS A 1 120 ? -9.884 -49.051 39.878 1.00 63.69 120 LYS A O 1
ATOM 924 N N . GLU A 1 121 ? -10.528 -50.552 38.343 1.00 64.25 121 GLU A N 1
ATOM 925 C CA . GLU A 1 121 ? -9.173 -50.820 37.845 1.00 64.25 121 GLU A CA 1
ATOM 926 C C . GLU A 1 121 ? -8.632 -49.670 36.966 1.00 64.25 121 GLU A C 1
ATOM 928 O O . GLU A 1 121 ? -7.449 -49.328 37.032 1.00 64.25 121 GLU A O 1
ATOM 933 N N . ALA A 1 122 ? -9.506 -48.982 36.220 1.00 58.81 122 ALA A N 1
ATOM 934 C CA . ALA A 1 122 ? -9.164 -47.776 35.462 1.00 58.81 122 ALA A CA 1
ATOM 935 C C . ALA A 1 122 ? -8.862 -46.567 36.370 1.00 58.81 122 ALA A C 1
ATOM 937 O O . ALA A 1 122 ? -7.935 -45.807 36.092 1.00 58.81 122 ALA A O 1
ATOM 938 N N . SER A 1 123 ? -9.571 -46.422 37.496 1.00 57.09 123 SER A N 1
ATOM 939 C CA . SER A 1 123 ? -9.304 -45.371 38.490 1.00 57.09 123 SER A CA 1
ATOM 940 C C . SER A 1 123 ? -7.942 -45.531 39.180 1.00 57.09 123 SER A C 1
ATOM 942 O O . SER A 1 123 ? -7.344 -44.526 39.568 1.00 57.09 123 SER A O 1
ATOM 944 N N . ALA A 1 124 ? -7.441 -46.759 39.344 1.00 61.03 124 ALA A N 1
ATOM 945 C CA . ALA A 1 124 ? -6.115 -47.005 39.912 1.00 61.03 124 ALA A CA 1
ATOM 946 C C . ALA A 1 124 ? -4.993 -46.692 38.902 1.00 61.03 124 ALA A C 1
ATOM 948 O O . ALA A 1 124 ? -3.977 -46.104 39.268 1.00 61.03 124 ALA A O 1
ATOM 949 N N . LYS A 1 125 ? -5.207 -46.986 37.610 1.00 55.91 125 LYS A N 1
ATOM 950 C CA . LYS A 1 125 ? -4.260 -46.650 36.528 1.00 55.91 125 LYS A CA 1
ATOM 951 C C . LYS A 1 125 ? -4.262 -45.157 36.161 1.00 55.91 125 LYS A C 1
ATOM 953 O O . LYS A 1 125 ? -3.227 -44.642 35.749 1.00 55.91 125 LYS A O 1
ATOM 958 N N . ALA A 1 126 ? -5.371 -44.440 36.358 1.00 55.81 126 ALA A N 1
ATOM 959 C CA . ALA A 1 126 ? -5.447 -42.993 36.128 1.00 55.81 126 ALA A CA 1
ATOM 960 C C . ALA A 1 126 ? -4.601 -42.189 37.136 1.00 55.81 126 ALA A C 1
ATOM 962 O O . ALA A 1 126 ? -3.854 -41.302 36.734 1.00 55.81 126 ALA A O 1
ATOM 963 N N . LYS A 1 127 ? -4.605 -42.572 38.423 1.00 51.06 127 LYS A N 1
ATOM 964 C CA . LYS A 1 127 ? -3.799 -41.891 39.456 1.00 51.06 127 LYS A CA 1
ATOM 965 C C . LYS A 1 127 ? -2.286 -42.127 39.326 1.00 51.06 127 LYS A C 1
ATOM 967 O O . LYS A 1 127 ? -1.506 -41.297 39.782 1.00 51.06 127 LYS A O 1
ATOM 972 N N . ALA A 1 128 ? -1.861 -43.208 38.666 1.00 52.41 128 ALA A N 1
ATOM 973 C CA . ALA A 1 128 ? -0.455 -43.428 38.312 1.00 52.41 128 ALA A CA 1
ATOM 974 C C . ALA A 1 128 ? -0.018 -42.627 37.067 1.00 52.41 128 ALA A C 1
ATOM 976 O O . ALA A 1 128 ? 1.164 -42.332 36.913 1.00 52.41 128 ALA A O 1
ATOM 977 N N . LYS A 1 129 ? -0.960 -42.247 36.191 1.00 49.88 129 LYS A N 1
ATOM 978 C CA . LYS A 1 129 ? -0.681 -41.516 34.946 1.00 49.88 129 LYS A CA 1
ATOM 979 C C . LYS A 1 129 ? -0.614 -39.997 35.142 1.00 49.88 129 LYS A C 1
ATOM 981 O O . LYS A 1 129 ? 0.152 -39.350 34.436 1.00 49.88 129 LYS A O 1
ATOM 986 N N . ASP A 1 130 ? -1.332 -39.445 36.122 1.00 47.25 130 ASP A N 1
ATOM 987 C CA . ASP A 1 130 ? -1.256 -38.008 36.435 1.00 47.25 130 ASP A CA 1
ATOM 988 C C . ASP A 1 130 ? 0.064 -37.616 37.117 1.00 47.25 130 ASP A C 1
ATOM 990 O O . ASP A 1 130 ? 0.599 -36.552 36.826 1.00 47.25 130 ASP A O 1
ATOM 994 N N . ARG A 1 131 ? 0.703 -38.516 37.881 1.00 48.94 131 ARG A N 1
ATOM 995 C CA . ARG A 1 131 ? 2.073 -38.281 38.385 1.00 48.94 131 ARG A CA 1
ATOM 996 C C . ARG A 1 131 ? 3.162 -38.321 37.304 1.00 48.94 131 ARG A C 1
ATOM 998 O O . ARG A 1 131 ? 4.268 -37.872 37.562 1.00 48.94 131 ARG A O 1
ATOM 1005 N N . ALA A 1 132 ? 2.859 -38.817 36.102 1.00 47.72 132 ALA A N 1
ATOM 1006 C CA . ALA A 1 132 ? 3.768 -38.786 34.952 1.00 47.72 132 ALA A CA 1
ATOM 1007 C C . ALA A 1 132 ? 3.475 -37.620 33.983 1.00 47.72 132 ALA A C 1
ATOM 1009 O O . ALA A 1 132 ? 4.138 -37.498 32.953 1.00 47.72 132 ALA A O 1
ATOM 1010 N N . ARG A 1 133 ? 2.457 -36.788 34.262 1.00 46.75 133 ARG A N 1
ATOM 1011 C CA . ARG A 1 133 ? 2.015 -35.706 33.367 1.00 46.75 133 ARG A CA 1
ATOM 1012 C C . ARG A 1 133 ? 2.488 -34.317 33.807 1.00 46.75 133 ARG A C 1
ATOM 1014 O O . ARG A 1 133 ? 2.655 -33.469 32.935 1.00 46.75 133 ARG A O 1
ATOM 1021 N N . ASP A 1 134 ? 2.794 -34.133 35.091 1.00 44.78 134 ASP A N 1
ATOM 1022 C CA . ASP A 1 134 ? 3.387 -32.893 35.620 1.00 44.78 134 ASP A CA 1
ATOM 1023 C C . ASP A 1 134 ? 4.895 -32.747 35.341 1.00 44.78 134 ASP A C 1
ATOM 1025 O O . ASP A 1 134 ? 5.451 -31.676 35.545 1.00 44.78 134 ASP A O 1
ATOM 1029 N N . ASP A 1 135 ? 5.541 -33.767 34.766 1.00 45.59 135 ASP A N 1
ATOM 1030 C CA . ASP A 1 135 ? 6.934 -33.698 34.283 1.00 45.59 135 ASP A CA 1
ATOM 1031 C C . ASP A 1 135 ? 7.024 -33.361 32.774 1.00 45.59 135 ASP A C 1
ATOM 1033 O O . ASP A 1 135 ? 8.037 -33.560 32.106 1.00 45.59 135 ASP A O 1
ATOM 1037 N N . ARG A 1 136 ? 5.917 -32.897 32.168 1.00 47.81 136 ARG A N 1
ATOM 1038 C CA . ARG A 1 136 ? 5.811 -32.642 30.715 1.00 47.81 136 ARG A CA 1
ATOM 1039 C C . ARG A 1 136 ? 5.827 -31.163 30.324 1.00 47.81 136 ARG A C 1
ATOM 1041 O O . ARG A 1 136 ? 5.709 -30.869 29.136 1.00 47.81 136 ARG A O 1
ATOM 1048 N N . SER A 1 137 ? 5.992 -30.252 31.283 1.00 47.50 137 SER A N 1
ATOM 1049 C CA . SER A 1 137 ? 6.168 -28.814 31.030 1.00 47.50 137 SER A CA 1
ATOM 1050 C C . SER A 1 137 ? 7.593 -28.444 30.585 1.00 47.50 137 SER A C 1
ATOM 1052 O O . SER A 1 137 ? 7.816 -27.312 30.172 1.00 47.50 137 SER A O 1
ATOM 1054 N N . VAL A 1 138 ? 8.526 -29.407 30.555 1.00 50.78 138 VAL A N 1
ATOM 1055 C CA . VAL A 1 138 ? 9.895 -29.256 30.025 1.00 50.78 138 VAL A CA 1
ATOM 1056 C C . VAL A 1 138 ? 10.064 -30.067 28.730 1.00 50.78 138 VAL A C 1
ATOM 1058 O O . VAL A 1 138 ? 10.843 -31.012 28.640 1.00 50.78 138 VAL A O 1
ATOM 1061 N N . ARG A 1 139 ? 9.265 -29.762 27.702 1.00 50.34 139 ARG A N 1
ATOM 1062 C CA . ARG A 1 139 ? 9.495 -30.251 26.326 1.00 50.34 139 ARG A CA 1
ATOM 1063 C C . 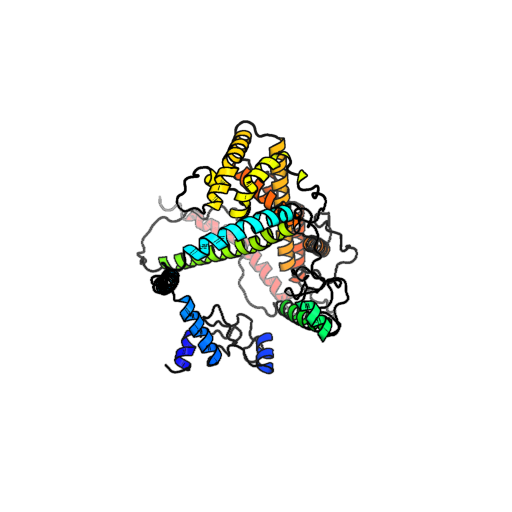ARG A 1 139 ? 9.409 -29.106 25.324 1.00 50.34 139 ARG A C 1
ATOM 1065 O O . ARG A 1 139 ? 8.665 -29.172 24.348 1.00 50.34 139 ARG A O 1
ATOM 1072 N N . THR A 1 140 ? 10.170 -28.053 25.580 1.00 54.72 140 THR A N 1
ATOM 1073 C CA . THR A 1 140 ? 10.679 -27.208 24.502 1.00 54.72 140 THR A CA 1
ATOM 1074 C C . THR A 1 140 ? 11.719 -28.029 23.729 1.00 54.72 140 THR A C 1
ATOM 1076 O O . THR A 1 140 ? 12.488 -28.782 24.318 1.00 54.72 140 THR A O 1
ATOM 1079 N N . ASP A 1 141 ? 11.670 -27.949 22.402 1.00 62.62 141 ASP A N 1
ATOM 1080 C CA . ASP A 1 141 ? 12.713 -28.426 21.481 1.00 62.62 141 ASP A CA 1
ATOM 1081 C C . ASP A 1 141 ? 12.794 -29.934 21.202 1.00 62.62 141 ASP A C 1
ATOM 1083 O O . ASP A 1 141 ? 13.865 -30.538 21.182 1.00 62.62 141 ASP A O 1
ATOM 1087 N N . ARG A 1 142 ? 11.665 -30.562 20.840 1.00 76.75 142 ARG A N 1
ATOM 1088 C CA . ARG A 1 142 ? 11.780 -31.742 19.964 1.00 76.75 142 ARG A CA 1
ATOM 1089 C C . ARG A 1 142 ? 12.227 -31.276 18.571 1.00 76.75 142 ARG A C 1
ATOM 1091 O O . ARG A 1 142 ? 11.513 -30.466 17.971 1.00 76.75 142 ARG A O 1
ATOM 1098 N N . PRO A 1 143 ? 13.356 -31.774 18.036 1.00 87.62 143 PRO A N 1
ATOM 1099 C CA . PRO A 1 143 ? 13.877 -31.319 16.755 1.00 87.62 143 PRO A CA 1
ATOM 1100 C C . PRO A 1 143 ? 12.876 -31.597 15.626 1.00 87.62 143 PRO A C 1
ATOM 1102 O O . PRO A 1 143 ? 12.254 -32.664 15.546 1.00 87.62 143 PRO A O 1
ATOM 1105 N N . ARG A 1 144 ? 12.693 -30.599 14.756 1.00 93.81 144 ARG A N 1
ATOM 1106 C CA . ARG A 1 144 ? 11.887 -30.726 13.536 1.00 93.81 144 ARG A CA 1
ATOM 1107 C C . ARG A 1 144 ? 12.633 -31.536 12.486 1.00 93.81 144 ARG A C 1
ATOM 1109 O O . ARG A 1 144 ? 13.859 -31.609 12.488 1.00 93.81 144 ARG A O 1
ATOM 1116 N N . CYS A 1 145 ? 11.874 -32.098 11.555 1.00 95.94 145 CYS A N 1
ATOM 1117 C CA . CYS A 1 145 ? 12.430 -32.804 10.419 1.00 95.94 145 CYS A CA 1
ATOM 1118 C C . CYS A 1 145 ? 13.292 -31.897 9.551 1.00 95.94 145 CYS A C 1
ATOM 1120 O O . CYS A 1 145 ? 12.856 -30.845 9.103 1.00 95.94 145 CYS A O 1
ATOM 1122 N N . THR A 1 146 ? 14.530 -32.319 9.317 1.00 96.25 146 THR A N 1
ATOM 1123 C CA . THR A 1 146 ? 15.522 -31.604 8.516 1.00 96.25 146 THR A CA 1
ATOM 1124 C C . THR A 1 146 ? 15.357 -31.862 7.021 1.00 96.25 146 THR A C 1
ATOM 1126 O O . THR A 1 146 ? 16.111 -31.299 6.235 1.00 96.25 146 THR A O 1
ATOM 1129 N N . ALA A 1 147 ? 14.376 -32.664 6.592 1.00 96.50 147 ALA A N 1
ATOM 1130 C CA . ALA A 1 147 ? 14.054 -32.812 5.176 1.00 96.50 147 ALA A CA 1
ATOM 1131 C C . ALA A 1 147 ? 13.434 -31.530 4.617 1.00 96.50 147 ALA A C 1
ATOM 1133 O O . ALA A 1 147 ? 12.523 -30.940 5.217 1.00 96.50 147 ALA A O 1
ATOM 1134 N N . ARG A 1 148 ? 13.890 -31.152 3.425 1.00 95.38 148 ARG A N 1
ATOM 1135 C CA . ARG A 1 148 ? 13.262 -30.119 2.609 1.00 95.38 148 ARG A CA 1
ATOM 1136 C C . ARG A 1 148 ? 11.982 -30.677 1.975 1.00 95.38 148 ARG A C 1
ATOM 1138 O O . ARG A 1 148 ? 11.911 -31.851 1.625 1.00 95.38 148 ARG A O 1
ATOM 1145 N N . VAL A 1 149 ? 10.963 -29.843 1.825 1.00 94.56 149 VAL A N 1
ATOM 1146 C CA . VAL A 1 149 ? 9.696 -30.144 1.149 1.00 94.56 149 VAL A CA 1
ATOM 1147 C C . VAL A 1 149 ? 9.404 -29.071 0.108 1.00 94.56 149 VAL A C 1
ATOM 1149 O O . VAL A 1 149 ? 9.802 -27.918 0.257 1.00 94.56 149 VAL A O 1
ATOM 1152 N N . TRP A 1 150 ? 8.698 -29.438 -0.957 1.00 86.00 150 TRP A N 1
ATOM 1153 C CA . TRP A 1 150 ? 8.270 -28.472 -1.964 1.00 86.00 150 TRP A CA 1
ATOM 1154 C C . TRP A 1 150 ? 7.173 -27.554 -1.410 1.00 86.00 150 TRP A C 1
ATOM 1156 O O . TRP A 1 150 ? 6.162 -28.040 -0.902 1.00 86.00 150 TRP A O 1
ATOM 1166 N N . ALA A 1 151 ? 7.381 -26.240 -1.505 1.00 82.50 151 ALA A N 1
ATOM 1167 C CA . ALA A 1 151 ? 6.488 -25.208 -0.974 1.00 82.50 151 ALA A CA 1
ATOM 1168 C C . ALA A 1 151 ? 6.210 -24.113 -2.021 1.00 82.50 151 ALA A C 1
ATOM 1170 O O . ALA A 1 151 ? 6.284 -22.936 -1.708 1.00 82.50 151 ALA A O 1
ATOM 1171 N N . GLY A 1 152 ? 5.937 -24.512 -3.271 1.00 74.50 152 GLY A N 1
ATOM 1172 C CA . GLY A 1 152 ? 5.656 -23.567 -4.360 1.00 74.50 152 GLY A CA 1
ATOM 1173 C C . GLY A 1 152 ? 6.885 -22.770 -4.798 1.00 74.50 152 GLY A C 1
ATOM 1174 O O . GLY A 1 152 ? 6.837 -21.553 -4.812 1.00 74.50 152 GLY A O 1
ATOM 1175 N N . GLY A 1 153 ? 7.997 -23.448 -5.102 1.00 77.69 153 GLY A N 1
ATOM 1176 C CA . GLY A 1 153 ? 9.239 -22.796 -5.545 1.00 77.69 153 GLY A CA 1
ATOM 1177 C C . GLY A 1 153 ? 10.272 -22.555 -4.441 1.00 77.69 153 GLY A C 1
ATOM 1178 O O . GLY A 1 153 ? 11.466 -22.666 -4.695 1.00 77.69 153 GLY A O 1
ATOM 1179 N N . GLU A 1 154 ? 9.850 -22.332 -3.193 1.00 74.50 154 GLU A N 1
ATOM 1180 C CA . GLU A 1 154 ? 10.755 -21.801 -2.152 1.00 74.50 154 GLU A CA 1
ATOM 1181 C C . GLU A 1 154 ? 11.413 -22.853 -1.237 1.00 74.50 154 GLU A C 1
ATOM 1183 O O . GLU A 1 154 ? 12.254 -22.529 -0.405 1.00 74.50 154 GLU A O 1
ATOM 1188 N N . GLY A 1 155 ? 11.072 -24.138 -1.389 1.00 83.94 155 GLY A N 1
ATOM 1189 C CA . GLY A 1 155 ? 11.685 -25.245 -0.637 1.00 83.94 155 GLY A CA 1
ATOM 1190 C C . GLY A 1 155 ? 11.623 -25.097 0.897 1.00 83.94 155 GLY A C 1
ATOM 1191 O O . GLY A 1 155 ? 12.616 -24.740 1.526 1.00 83.94 155 GLY A O 1
ATOM 1192 N N . GLY A 1 156 ? 10.499 -25.457 1.523 1.00 92.00 156 GLY A N 1
ATOM 1193 C CA . GLY A 1 156 ? 10.292 -25.351 2.975 1.00 92.00 156 GLY A CA 1
ATOM 1194 C C . GLY A 1 156 ? 10.860 -26.513 3.803 1.00 92.00 156 GLY A C 1
ATOM 1195 O O . GLY A 1 156 ? 11.250 -27.549 3.274 1.00 92.00 156 GLY A O 1
ATOM 1196 N N . GLN A 1 157 ? 10.868 -26.378 5.133 1.00 95.69 157 GLN A N 1
ATOM 1197 C CA . GLN A 1 157 ? 11.214 -27.466 6.058 1.00 95.69 157 GLN A CA 1
ATOM 1198 C C . GLN A 1 157 ? 9.981 -28.320 6.396 1.00 95.69 157 GLN A C 1
ATOM 1200 O O . GLN A 1 157 ? 8.891 -27.799 6.650 1.00 95.69 157 GLN A O 1
ATOM 1205 N N . CYS A 1 158 ? 10.140 -29.645 6.455 1.00 95.81 158 CYS A N 1
ATOM 1206 C CA . CYS A 1 158 ? 9.073 -30.532 6.905 1.00 95.81 158 CYS A CA 1
ATOM 1207 C C . CYS A 1 158 ? 8.619 -30.198 8.343 1.00 95.81 158 CYS A C 1
ATOM 1209 O O . CYS A 1 158 ? 9.414 -30.166 9.279 1.00 95.81 158 CYS A O 1
ATOM 1211 N N . LYS A 1 159 ? 7.306 -30.014 8.539 1.00 94.38 159 LYS A N 1
ATOM 1212 C CA . LYS A 1 159 ? 6.715 -29.662 9.846 1.00 94.38 159 LYS A CA 1
ATOM 1213 C C . LYS A 1 159 ? 6.612 -30.835 10.833 1.00 94.38 159 LYS A C 1
ATOM 1215 O O . LYS A 1 159 ? 6.216 -30.628 11.976 1.00 94.38 159 LYS A O 1
ATOM 1220 N N . ALA A 1 160 ? 6.919 -32.061 10.408 1.00 94.94 160 ALA A N 1
ATOM 1221 C CA . ALA A 1 160 ? 6.845 -33.230 11.279 1.00 94.94 160 ALA A CA 1
ATOM 1222 C C . ALA A 1 160 ? 7.977 -33.215 12.321 1.00 94.94 160 ALA A C 1
ATOM 1224 O O . ALA A 1 160 ? 9.114 -32.862 12.012 1.00 94.94 160 ALA A O 1
ATOM 1225 N N . THR A 1 161 ? 7.669 -33.625 13.550 1.00 93.44 161 THR A N 1
ATOM 1226 C CA . THR A 1 161 ? 8.668 -33.832 14.608 1.00 93.44 161 THR A CA 1
ATOM 1227 C C . THR A 1 161 ? 9.440 -35.123 14.372 1.00 93.44 161 THR A C 1
ATOM 1229 O O . THR A 1 161 ? 8.846 -36.126 13.966 1.00 93.44 161 THR A O 1
ATOM 1232 N N . CYS A 1 162 ? 10.732 -35.119 14.679 1.00 91.06 162 CYS A N 1
ATOM 1233 C CA . CYS A 1 162 ? 11.569 -36.310 14.584 1.00 91.06 162 CYS A CA 1
ATOM 1234 C C . CYS A 1 162 ? 11.705 -36.975 15.944 1.00 91.06 162 CYS A C 1
ATOM 1236 O O . CYS A 1 162 ? 11.915 -36.306 16.953 1.00 91.06 162 CYS A O 1
ATOM 1238 N N . GLU A 1 163 ? 11.584 -38.299 15.961 1.00 80.38 163 GLU A N 1
ATOM 1239 C CA . GLU A 1 163 ? 11.812 -39.104 17.166 1.00 80.38 163 GLU A CA 1
ATOM 1240 C C . GLU A 1 163 ? 13.132 -39.889 17.103 1.00 80.38 163 GLU A C 1
ATOM 1242 O O . GLU A 1 163 ? 13.493 -40.521 18.088 1.00 80.38 163 GLU A O 1
ATOM 1247 N N . ILE A 1 164 ? 13.853 -39.835 15.974 1.00 74.88 164 ILE A N 1
ATOM 1248 C CA . ILE A 1 164 ? 15.003 -40.698 15.667 1.00 74.88 164 ILE A CA 1
ATOM 1249 C C . ILE A 1 164 ? 16.289 -39.860 15.530 1.00 74.88 164 ILE A C 1
ATOM 1251 O O . ILE A 1 164 ? 16.266 -38.767 14.951 1.00 74.88 164 ILE A O 1
ATOM 1255 N N . GLU A 1 165 ? 17.405 -40.390 16.046 1.00 78.94 165 GLU A N 1
ATOM 1256 C CA . GLU A 1 165 ? 18.771 -39.920 15.767 1.00 78.94 165 GLU A CA 1
ATOM 1257 C C . GLU A 1 165 ? 19.021 -39.970 14.252 1.00 78.94 165 GLU A C 1
ATOM 1259 O O . GLU A 1 165 ? 19.128 -41.035 13.656 1.00 78.94 165 GLU A O 1
ATOM 1264 N N . GLY A 1 166 ? 19.021 -38.804 13.608 1.00 84.06 166 GLY A N 1
ATOM 1265 C CA . GLY A 1 166 ? 19.045 -38.680 12.145 1.00 84.06 166 GLY A CA 1
ATOM 1266 C C . GLY A 1 166 ? 18.252 -37.477 11.638 1.00 84.06 166 GLY A C 1
ATOM 1267 O O . GLY A 1 166 ? 18.441 -37.030 10.511 1.00 84.06 166 GLY A O 1
ATOM 1268 N N . GLY A 1 167 ? 17.386 -36.899 12.480 1.00 93.12 167 GLY A N 1
ATOM 1269 C CA . GLY A 1 167 ? 16.714 -35.636 12.170 1.00 93.12 167 GLY A CA 1
ATOM 1270 C C . GLY A 1 167 ? 15.641 -35.746 11.083 1.00 93.12 167 GLY A C 1
ATOM 1271 O O . GLY A 1 167 ? 15.105 -34.725 10.665 1.00 93.12 167 GLY A O 1
ATOM 1272 N N . LEU A 1 168 ? 15.256 -36.953 10.661 1.00 95.69 168 LEU A N 1
ATOM 1273 C CA . LEU A 1 168 ? 14.183 -37.192 9.694 1.00 95.69 168 LEU A CA 1
ATOM 1274 C C . LEU A 1 168 ? 12.927 -37.764 10.364 1.00 95.69 168 LEU A C 1
ATOM 1276 O O . LEU A 1 168 ? 12.995 -38.543 11.314 1.00 95.69 168 LEU A O 1
ATOM 1280 N N . CYS A 1 169 ? 11.748 -37.365 9.877 1.00 95.94 169 CYS A N 1
ATOM 1281 C CA . CYS A 1 169 ? 10.500 -38.004 10.285 1.00 95.94 169 CYS A CA 1
ATOM 1282 C C . CYS A 1 169 ? 10.390 -39.367 9.590 1.00 95.94 169 CYS A C 1
ATOM 1284 O O . CYS A 1 169 ? 10.989 -39.561 8.535 1.00 95.94 169 CYS A O 1
ATOM 1286 N N . GLY A 1 170 ? 9.588 -40.297 10.120 1.00 95.19 170 GLY A N 1
ATOM 1287 C CA . GLY A 1 170 ? 9.529 -41.671 9.591 1.00 95.19 170 GLY A CA 1
ATOM 1288 C C . GLY A 1 170 ? 9.265 -41.770 8.080 1.00 95.19 170 GLY A C 1
ATOM 1289 O O . GLY A 1 170 ? 9.787 -42.663 7.423 1.00 95.19 170 GLY A O 1
ATOM 1290 N N . ARG A 1 171 ? 8.531 -40.809 7.501 1.00 95.88 171 ARG A N 1
ATOM 1291 C CA . ARG A 1 171 ? 8.316 -40.731 6.048 1.00 95.88 171 ARG A CA 1
ATOM 1292 C C . ARG A 1 171 ? 9.594 -40.388 5.279 1.00 95.88 171 ARG A C 1
ATOM 1294 O O . ARG A 1 171 ? 9.887 -41.041 4.287 1.00 95.88 171 ARG A O 1
ATOM 1301 N N . HIS A 1 172 ? 10.323 -39.361 5.709 1.00 96.50 172 HIS A N 1
ATOM 1302 C CA . HIS A 1 172 ? 11.552 -38.945 5.033 1.00 96.50 172 HIS A CA 1
ATOM 1303 C C . HIS A 1 172 ? 12.728 -39.867 5.353 1.00 96.50 172 HIS A C 1
ATOM 1305 O O . HIS A 1 172 ? 13.620 -39.987 4.525 1.00 96.50 172 HIS A O 1
ATOM 1311 N N . GLN A 1 173 ? 12.708 -40.554 6.499 1.00 96.25 173 GLN A N 1
ATOM 1312 C CA . GLN A 1 173 ? 13.660 -41.622 6.785 1.00 96.25 173 GLN A CA 1
ATOM 1313 C C . GLN A 1 173 ? 13.472 -42.778 5.802 1.00 96.25 173 GLN A C 1
ATOM 1315 O O . GLN A 1 173 ? 14.426 -43.147 5.142 1.00 96.25 173 GLN A O 1
ATOM 1320 N N . ALA A 1 174 ? 12.240 -43.264 5.606 1.00 94.81 174 ALA A N 1
ATOM 1321 C CA . ALA A 1 174 ? 11.973 -44.326 4.633 1.00 94.81 174 ALA A CA 1
ATOM 1322 C C . ALA A 1 174 ? 12.369 -43.932 3.196 1.00 94.81 174 ALA A C 1
ATOM 1324 O O . ALA A 1 174 ? 12.857 -44.757 2.429 1.00 94.81 174 ALA A O 1
ATOM 1325 N N . GLU A 1 175 ? 12.181 -42.662 2.832 1.00 95.06 175 GLU A N 1
ATOM 1326 C CA . GLU A 1 175 ? 12.630 -42.132 1.542 1.00 95.06 175 GLU A CA 1
ATOM 1327 C C . GLU A 1 175 ? 14.161 -42.072 1.440 1.00 95.06 175 GLU A C 1
ATOM 1329 O O . GLU A 1 175 ? 14.721 -42.463 0.417 1.00 95.06 175 GLU A O 1
ATOM 1334 N N . ALA A 1 176 ? 14.839 -41.641 2.507 1.00 94.50 176 ALA A N 1
ATOM 1335 C CA . ALA A 1 176 ? 16.294 -41.635 2.584 1.00 94.50 176 ALA A CA 1
ATOM 1336 C C . ALA A 1 176 ? 16.880 -43.053 2.570 1.00 94.50 176 ALA A C 1
ATOM 1338 O O . ALA A 1 176 ? 17.880 -43.278 1.902 1.00 94.50 176 ALA A O 1
ATOM 1339 N N . ASP A 1 177 ? 16.234 -44.021 3.215 1.00 94.56 177 ASP A N 1
ATOM 1340 C CA . ASP A 1 177 ? 16.642 -45.427 3.180 1.00 94.56 177 ASP A CA 1
ATOM 1341 C C . ASP A 1 177 ? 16.496 -46.011 1.760 1.00 94.56 177 ASP A C 1
ATOM 1343 O O . ASP A 1 177 ? 17.291 -46.852 1.346 1.00 94.56 177 ASP A O 1
ATOM 1347 N N . GLN A 1 178 ? 15.507 -45.542 0.987 1.00 96.19 178 GLN A N 1
ATOM 1348 C CA . GLN A 1 178 ? 15.272 -45.983 -0.391 1.00 96.19 178 GLN A CA 1
ATOM 1349 C C . GLN A 1 178 ? 16.226 -45.336 -1.408 1.00 96.19 178 GLN A C 1
ATOM 1351 O O . GLN A 1 178 ? 16.682 -46.007 -2.333 1.00 96.19 178 GLN A O 1
ATOM 1356 N N . LEU A 1 179 ? 16.478 -44.029 -1.291 1.00 93.50 179 LEU A N 1
ATOM 1357 C CA . LEU A 1 179 ? 17.212 -43.237 -2.291 1.00 93.50 179 LEU A CA 1
ATOM 1358 C C . LEU A 1 179 ? 18.647 -42.889 -1.864 1.00 93.50 179 LEU A C 1
ATOM 1360 O O . LEU A 1 179 ? 19.409 -42.342 -2.658 1.00 93.50 179 LEU A O 1
ATOM 1364 N N . GLY A 1 180 ? 19.008 -43.166 -0.612 1.00 94.69 180 GLY A N 1
ATOM 1365 C CA . GLY A 1 180 ? 20.225 -42.690 0.049 1.00 94.69 180 GLY A CA 1
ATOM 1366 C C . GLY A 1 180 ? 20.115 -41.268 0.619 1.00 94.69 180 GLY A C 1
ATOM 1367 O O . GLY A 1 180 ? 21.004 -40.836 1.348 1.00 94.69 180 GLY A O 1
ATOM 1368 N N . TYR A 1 181 ? 19.053 -40.519 0.297 1.00 92.69 181 TYR A N 1
ATOM 1369 C CA . TYR A 1 181 ? 18.805 -39.146 0.756 1.00 92.69 181 TYR A CA 1
ATOM 1370 C C . TYR A 1 181 ? 17.311 -38.777 0.623 1.00 92.69 181 TYR A C 1
ATOM 1372 O O . TYR A 1 181 ? 16.614 -39.368 -0.204 1.00 92.69 181 TYR A O 1
ATOM 1380 N N . PRO A 1 182 ? 16.780 -37.803 1.396 1.00 94.88 182 PRO A N 1
ATOM 1381 C CA . PRO A 1 182 ? 15.415 -37.307 1.199 1.00 94.88 182 PRO A CA 1
ATOM 1382 C C . PRO A 1 182 ? 15.248 -36.753 -0.218 1.00 94.88 182 PRO A C 1
ATOM 1384 O O . PRO A 1 182 ? 16.134 -36.057 -0.707 1.00 94.88 182 PRO A O 1
ATOM 1387 N N . LYS A 1 183 ? 14.110 -36.973 -0.880 1.00 93.44 183 LYS A N 1
ATOM 1388 C CA . LYS A 1 183 ? 13.944 -36.671 -2.320 1.00 93.44 183 LYS A CA 1
ATOM 1389 C C . LYS A 1 183 ? 14.203 -35.216 -2.706 1.00 93.44 183 LYS A C 1
ATOM 1391 O O . LYS A 1 183 ? 14.579 -34.947 -3.843 1.00 93.44 183 LYS A O 1
ATOM 1396 N N . HIS A 1 184 ? 14.000 -34.282 -1.779 1.00 92.38 184 HIS A N 1
ATOM 1397 C CA . HIS A 1 184 ? 14.268 -32.851 -1.965 1.00 92.38 184 HIS A CA 1
ATOM 1398 C C . HIS A 1 184 ? 15.518 -32.357 -1.210 1.00 92.38 184 HIS A C 1
ATOM 1400 O O . HIS A 1 184 ? 15.769 -31.155 -1.159 1.00 92.38 184 HIS A O 1
ATOM 1406 N N . GLY A 1 185 ? 16.306 -33.270 -0.643 1.00 94.25 185 GLY A N 1
ATOM 1407 C CA . GLY A 1 185 ? 17.493 -32.980 0.153 1.00 94.25 185 GLY A CA 1
ATOM 1408 C C . GLY A 1 185 ? 17.193 -32.558 1.591 1.00 94.25 185 GLY A C 1
ATOM 1409 O O . GLY A 1 185 ? 16.052 -32.566 2.064 1.00 94.25 185 GLY A O 1
ATOM 1410 N N . PHE A 1 186 ? 18.256 -32.185 2.296 1.00 95.56 186 PHE A N 1
ATOM 1411 C CA . PHE A 1 186 ? 18.184 -31.634 3.646 1.00 95.56 186 PHE A CA 1
ATOM 1412 C C . PHE A 1 186 ? 18.061 -30.105 3.598 1.00 95.56 186 PHE A C 1
ATOM 1414 O O . PHE A 1 186 ? 18.524 -29.450 2.665 1.00 95.56 186 PHE A O 1
ATOM 1421 N N . ILE A 1 187 ? 17.465 -29.512 4.629 1.00 94.12 187 ILE A N 1
ATOM 1422 C CA . ILE A 1 187 ? 17.311 -28.059 4.756 1.00 94.12 187 ILE A CA 1
ATOM 1423 C C . ILE A 1 187 ? 18.670 -27.348 4.899 1.00 94.12 187 ILE A C 1
ATOM 1425 O O . ILE A 1 187 ? 18.823 -26.227 4.425 1.00 94.12 187 ILE A O 1
ATOM 1429 N N . HIS A 1 188 ? 19.664 -28.032 5.477 1.00 91.62 188 HIS A N 1
ATOM 1430 C CA . HIS A 1 188 ? 21.038 -27.544 5.660 1.00 91.62 188 HIS A CA 1
ATOM 1431 C C . HIS A 1 188 ? 22.044 -28.127 4.652 1.00 91.62 188 HIS A C 1
ATOM 1433 O O . HIS A 1 188 ? 23.235 -27.865 4.768 1.00 91.62 188 HIS A O 1
ATOM 1439 N N . GLY A 1 189 ? 21.589 -28.960 3.712 1.00 91.00 189 GLY A N 1
ATOM 1440 C CA . GLY A 1 189 ? 22.446 -29.591 2.708 1.00 91.00 189 GLY A CA 1
ATOM 1441 C C . GLY A 1 189 ? 22.284 -28.962 1.329 1.00 91.00 189 GLY A C 1
ATOM 1442 O O . GLY A 1 189 ? 21.333 -28.215 1.080 1.00 91.00 189 GLY A O 1
ATOM 1443 N N . GLU A 1 190 ? 23.195 -29.311 0.423 1.00 89.56 190 GLU A N 1
ATOM 1444 C CA . GLU A 1 190 ? 23.053 -28.992 -0.996 1.00 89.56 190 GLU A CA 1
ATOM 1445 C C . GLU A 1 190 ? 21.780 -29.633 -1.568 1.00 89.56 190 GLU A C 1
ATOM 1447 O O . GLU A 1 190 ? 21.371 -30.734 -1.180 1.00 89.56 190 GLU A O 1
ATOM 1452 N N . ILE A 1 191 ? 21.129 -28.922 -2.491 1.00 89.19 191 ILE A N 1
ATOM 1453 C CA . ILE A 1 191 ? 19.971 -29.448 -3.214 1.00 89.19 191 ILE A CA 1
ATOM 1454 C C . ILE A 1 191 ? 20.489 -30.554 -4.142 1.00 89.19 191 ILE A C 1
ATOM 1456 O O . ILE A 1 191 ? 21.365 -30.267 -4.957 1.00 89.19 191 ILE A O 1
ATOM 1460 N N . PRO A 1 192 ? 19.956 -31.790 -4.075 1.00 88.19 192 PRO A N 1
ATOM 1461 C CA . PRO A 1 192 ? 20.385 -32.856 -4.971 1.00 88.19 192 PRO A CA 1
ATOM 1462 C C . PRO A 1 192 ? 20.321 -32.407 -6.435 1.00 88.19 192 PRO A C 1
ATOM 1464 O O . PRO A 1 192 ? 19.295 -31.886 -6.874 1.00 88.19 192 PRO A O 1
ATOM 1467 N N . GLU A 1 193 ? 21.393 -32.638 -7.198 1.00 86.19 193 GLU A N 1
ATOM 1468 C CA . GLU A 1 193 ? 21.576 -32.140 -8.575 1.00 86.19 193 GLU A CA 1
ATOM 1469 C C . GLU A 1 193 ? 20.372 -32.441 -9.488 1.00 86.19 193 GLU A C 1
ATOM 1471 O O . GLU A 1 193 ? 19.948 -31.611 -10.293 1.00 86.19 193 GLU A O 1
ATOM 1476 N N . ALA A 1 194 ? 19.761 -33.620 -9.326 1.00 83.94 194 ALA A N 1
ATOM 1477 C CA . ALA A 1 194 ? 18.559 -34.009 -10.060 1.00 83.94 194 ALA A CA 1
ATOM 1478 C C . ALA A 1 194 ? 17.369 -33.067 -9.794 1.00 83.94 194 ALA A C 1
ATOM 1480 O O . ALA A 1 194 ? 16.664 -32.688 -10.728 1.00 83.94 194 ALA A O 1
ATOM 1481 N N . LYS A 1 195 ? 17.172 -32.645 -8.538 1.00 85.31 195 LYS A N 1
ATOM 1482 C CA . LYS A 1 195 ? 16.130 -31.682 -8.162 1.00 85.31 195 LYS A CA 1
ATOM 1483 C C . LYS A 1 195 ? 16.493 -30.252 -8.510 1.00 85.31 195 LYS A C 1
ATOM 1485 O O . LYS A 1 195 ? 15.617 -29.509 -8.933 1.00 85.31 195 LYS A O 1
ATOM 1490 N N . TYR A 1 196 ? 17.763 -29.880 -8.411 1.00 84.88 196 TYR A N 1
ATOM 1491 C CA . TYR A 1 196 ? 18.211 -28.560 -8.838 1.00 84.88 196 TYR A CA 1
ATOM 1492 C C . TYR A 1 196 ? 17.942 -28.316 -10.334 1.00 84.88 196 TYR A C 1
ATOM 1494 O O . TYR A 1 196 ? 17.479 -27.242 -10.717 1.00 84.88 196 TYR A O 1
ATOM 1502 N N . LYS A 1 197 ? 18.140 -29.335 -11.184 1.00 86.06 197 LYS A N 1
ATOM 1503 C CA . LYS A 1 197 ? 17.781 -29.276 -12.613 1.00 86.06 197 LYS A CA 1
ATOM 1504 C C . LYS A 1 197 ? 16.277 -29.124 -12.846 1.00 86.06 197 LYS A C 1
ATOM 1506 O O . LYS A 1 197 ? 15.879 -28.369 -13.729 1.00 86.06 197 LYS A O 1
ATOM 1511 N N . GLU A 1 198 ? 15.452 -29.806 -12.054 1.00 83.06 198 GLU A N 1
ATOM 1512 C CA . GLU A 1 198 ? 13.990 -29.655 -12.083 1.00 83.06 198 GLU A CA 1
ATOM 1513 C C . GLU A 1 198 ? 13.583 -28.224 -11.695 1.00 83.06 198 GLU A C 1
ATOM 1515 O O . GLU A 1 198 ? 12.839 -27.587 -12.436 1.00 83.06 198 GLU A O 1
ATOM 1520 N N . PHE A 1 199 ? 14.175 -27.669 -10.630 1.00 80.31 199 PHE A N 1
ATOM 1521 C CA . PHE A 1 199 ? 13.924 -26.293 -10.182 1.00 80.31 199 PHE A CA 1
ATOM 1522 C C . PHE A 1 199 ? 14.333 -25.258 -11.223 1.00 80.31 199 PHE A C 1
ATOM 1524 O O . PHE A 1 199 ? 13.566 -24.349 -11.512 1.00 80.31 199 PHE A O 1
ATOM 1531 N N . LYS A 1 200 ? 15.511 -25.408 -11.840 1.00 81.75 200 LYS A N 1
ATOM 1532 C CA . LYS A 1 200 ? 15.938 -24.518 -12.928 1.00 81.75 200 LYS A CA 1
ATOM 1533 C C . LYS A 1 200 ? 14.988 -24.566 -14.118 1.00 81.75 200 LYS A C 1
ATOM 1535 O O . LYS A 1 200 ? 14.750 -23.533 -14.734 1.00 81.75 200 LYS A O 1
ATOM 1540 N N . LYS A 1 201 ? 14.445 -25.741 -14.442 1.00 83.38 201 LYS A N 1
ATOM 1541 C CA . LYS A 1 201 ? 13.482 -25.890 -15.536 1.00 83.38 201 LYS A CA 1
ATOM 1542 C C . LYS A 1 201 ? 12.153 -25.206 -15.207 1.00 83.38 201 LYS A C 1
ATOM 1544 O O . LYS A 1 201 ? 11.626 -24.492 -16.055 1.00 83.38 201 LYS A O 1
ATOM 1549 N N . GLU A 1 202 ? 11.631 -25.386 -13.995 1.00 79.19 202 GLU A N 1
ATOM 1550 C CA . GLU A 1 202 ? 10.385 -24.740 -13.557 1.00 79.19 202 GLU A CA 1
ATOM 1551 C C . GLU A 1 202 ? 10.543 -23.219 -13.431 1.00 79.19 202 GLU A C 1
ATOM 1553 O O . GLU A 1 202 ? 9.743 -22.486 -14.005 1.00 79.19 202 GLU A O 1
ATOM 1558 N N . ALA A 1 203 ? 11.628 -22.737 -12.817 1.00 76.38 203 ALA A N 1
ATOM 1559 C CA . ALA A 1 203 ? 11.923 -21.308 -12.701 1.00 76.38 203 ALA A CA 1
ATOM 1560 C C . ALA A 1 203 ? 12.136 -20.638 -14.069 1.00 76.38 203 ALA A C 1
ATOM 1562 O O . ALA A 1 203 ? 11.662 -19.530 -14.297 1.00 76.38 203 ALA A O 1
ATOM 1563 N N . ALA A 1 204 ? 12.794 -21.318 -15.016 1.00 74.50 204 ALA A N 1
ATOM 1564 C CA . ALA A 1 204 ? 12.896 -20.826 -16.389 1.00 74.50 204 ALA A CA 1
ATOM 1565 C C . ALA A 1 204 ? 11.522 -20.767 -17.075 1.00 74.50 204 ALA A C 1
ATOM 1567 O O . ALA A 1 204 ? 11.256 -19.839 -17.835 1.00 74.50 204 ALA A O 1
ATOM 1568 N N . THR A 1 205 ? 10.630 -21.719 -16.784 1.00 75.00 205 THR A N 1
ATOM 1569 C CA . THR A 1 205 ? 9.261 -21.729 -17.323 1.00 75.00 205 THR A CA 1
ATOM 1570 C C . THR A 1 205 ? 8.435 -20.569 -16.753 1.00 75.00 205 THR A C 1
ATOM 1572 O O . THR A 1 205 ? 7.703 -19.917 -17.493 1.00 75.00 205 THR A O 1
ATOM 1575 N N . GLU A 1 206 ? 8.594 -20.256 -15.466 1.00 75.62 206 GLU A N 1
ATOM 1576 C CA . GLU A 1 206 ? 7.909 -19.146 -14.794 1.00 75.62 206 GLU A CA 1
ATOM 1577 C C . GLU A 1 206 ? 8.446 -17.773 -15.231 1.00 75.62 206 GLU A C 1
ATOM 1579 O O . GLU A 1 206 ? 7.666 -16.882 -15.561 1.00 75.62 206 GLU A O 1
ATOM 1584 N N . LEU A 1 207 ? 9.768 -17.619 -15.370 1.00 64.81 207 LEU A N 1
ATOM 1585 C CA . LEU A 1 207 ? 10.381 -16.384 -15.873 1.00 64.81 207 LEU A CA 1
ATOM 1586 C C . LEU A 1 207 ? 10.006 -16.110 -17.340 1.00 64.81 207 LEU A C 1
ATOM 1588 O O . LEU A 1 207 ? 9.777 -14.964 -17.728 1.00 64.81 207 LEU A O 1
ATOM 1592 N N . THR A 1 208 ? 9.876 -17.163 -18.150 1.00 68.38 208 THR A N 1
ATOM 1593 C CA . THR A 1 208 ? 9.377 -17.051 -19.532 1.00 68.38 208 THR A CA 1
ATOM 1594 C C . THR A 1 208 ? 7.876 -16.727 -19.556 1.00 68.38 208 THR A C 1
ATOM 1596 O O . THR A 1 208 ? 7.411 -16.005 -20.435 1.00 68.38 208 THR A O 1
ATOM 1599 N N . SER A 1 209 ? 7.113 -17.182 -18.553 1.00 63.34 209 SER A N 1
ATOM 1600 C CA . SER A 1 209 ? 5.700 -16.820 -18.385 1.00 63.34 209 SER A CA 1
ATOM 1601 C C . SER A 1 209 ? 5.493 -15.357 -17.977 1.00 63.34 209 SER A C 1
ATOM 1603 O O . SER A 1 209 ? 4.424 -14.818 -18.256 1.00 63.34 209 SER A O 1
ATOM 1605 N N . LEU A 1 210 ? 6.472 -14.725 -17.321 1.00 50.12 210 LEU A N 1
ATOM 1606 C CA . LEU A 1 210 ? 6.392 -13.331 -16.865 1.00 50.12 210 LEU A CA 1
ATOM 1607 C C . LEU A 1 210 ? 6.961 -12.341 -17.892 1.00 50.12 210 LEU A C 1
ATOM 1609 O O . LEU A 1 210 ? 6.392 -11.276 -18.097 1.00 50.12 210 LEU A O 1
ATOM 1613 N N . THR A 1 211 ? 8.031 -12.705 -18.602 1.00 46.28 211 THR A N 1
ATOM 1614 C CA . THR A 1 211 ? 8.669 -11.820 -19.601 1.00 46.28 211 THR A CA 1
ATOM 1615 C C . THR A 1 211 ? 7.947 -11.783 -20.954 1.00 46.28 211 THR A C 1
ATOM 1617 O O . THR A 1 211 ? 8.168 -10.876 -21.752 1.00 46.28 211 THR A O 1
ATOM 1620 N N . GLY A 1 212 ? 7.013 -12.703 -21.213 1.00 47.88 212 GLY A N 1
ATOM 1621 C CA . GLY A 1 212 ? 6.169 -12.683 -22.414 1.00 47.88 212 GLY A CA 1
ATOM 1622 C C . GLY A 1 212 ? 5.065 -11.611 -22.427 1.00 47.88 212 GLY A C 1
ATOM 1623 O O . GLY A 1 212 ? 4.263 -11.601 -23.361 1.00 47.88 212 GLY A O 1
ATOM 1624 N N . GLN A 1 213 ? 4.978 -10.747 -21.406 1.00 43.28 213 GLN A N 1
ATOM 1625 C CA . GLN A 1 213 ? 3.862 -9.812 -21.217 1.00 43.28 213 GLN A CA 1
ATOM 1626 C C . GLN A 1 213 ? 4.127 -8.364 -21.696 1.00 43.28 213 GLN A C 1
ATOM 1628 O O . GLN A 1 213 ? 3.184 -7.577 -21.720 1.00 43.28 213 GLN A O 1
ATOM 1633 N N . GLU A 1 214 ? 5.343 -8.012 -22.144 1.00 40.38 214 GLU A N 1
ATOM 1634 C CA . GLU A 1 214 ? 5.737 -6.598 -22.373 1.00 40.38 214 GLU A CA 1
ATOM 1635 C C . GLU A 1 214 ? 6.297 -6.271 -23.777 1.00 40.38 214 GLU A C 1
ATOM 1637 O O . GLU A 1 214 ? 6.913 -5.234 -24.001 1.00 40.38 214 GLU A O 1
ATOM 1642 N N . GLY A 1 215 ? 6.041 -7.109 -24.787 1.00 38.41 215 GLY A N 1
ATOM 1643 C CA . GLY A 1 215 ? 6.474 -6.837 -26.163 1.00 38.41 215 GLY A CA 1
ATOM 1644 C C . GLY A 1 215 ? 5.378 -6.277 -27.079 1.00 38.41 215 GLY A C 1
ATOM 1645 O O . GLY A 1 215 ? 4.573 -7.054 -27.578 1.00 38.41 215 GLY A O 1
ATOM 1646 N N . MET A 1 216 ? 5.454 -4.977 -27.407 1.00 35.91 216 MET A N 1
ATOM 1647 C CA . MET A 1 216 ? 4.886 -4.279 -28.592 1.00 35.91 216 MET A CA 1
ATOM 1648 C C . MET A 1 216 ? 3.640 -3.383 -28.417 1.00 35.91 216 MET A C 1
ATOM 1650 O O . MET A 1 216 ? 2.532 -3.697 -28.849 1.00 35.91 216 MET A O 1
ATOM 1654 N N . VAL A 1 217 ? 3.901 -2.146 -27.989 1.00 36.84 217 VAL A N 1
ATOM 1655 C CA . VAL A 1 217 ? 3.363 -0.917 -28.611 1.00 36.84 217 VAL A CA 1
ATOM 1656 C C . VAL A 1 217 ? 4.611 -0.203 -29.155 1.00 36.84 217 VAL A C 1
ATOM 1658 O O . VAL A 1 217 ? 5.485 0.146 -28.380 1.00 36.84 217 VAL A O 1
ATOM 1661 N N . ASN A 1 218 ? 4.894 -0.107 -30.456 1.00 37.62 218 ASN A N 1
ATOM 1662 C CA . ASN A 1 218 ? 4.285 0.857 -31.366 1.00 37.62 218 ASN A CA 1
ATOM 1663 C C . ASN A 1 218 ? 4.809 0.644 -32.802 1.00 37.62 218 ASN A C 1
ATOM 1665 O O . ASN A 1 218 ? 6.020 0.582 -33.013 1.00 37.62 218 ASN A O 1
ATOM 1669 N N . ALA A 1 219 ? 3.912 0.666 -33.792 1.00 34.34 219 ALA A N 1
ATOM 1670 C CA . ALA A 1 219 ? 4.204 1.183 -35.128 1.00 34.34 219 ALA A CA 1
ATOM 1671 C C . ALA A 1 219 ? 2.910 1.644 -35.831 1.00 34.34 219 ALA A C 1
ATOM 1673 O O . ALA A 1 219 ? 1.970 0.871 -35.974 1.00 34.34 219 ALA A O 1
ATOM 1674 N N . GLN A 1 220 ? 2.972 2.874 -36.354 1.00 32.91 220 GLN A N 1
ATOM 1675 C CA . GLN A 1 220 ? 2.185 3.484 -37.442 1.00 32.91 220 GLN A CA 1
ATOM 1676 C C . GLN A 1 220 ? 1.026 4.457 -37.117 1.00 32.91 220 GLN A C 1
ATOM 1678 O O . GLN A 1 220 ? -0.061 4.121 -36.665 1.00 32.91 220 GLN A O 1
ATOM 1683 N N . SER A 1 221 ? 1.337 5.701 -37.491 1.00 38.03 221 SER A N 1
ATOM 1684 C CA . SER A 1 221 ? 0.572 6.925 -37.747 1.00 38.03 221 SER A CA 1
ATOM 1685 C C . SER A 1 221 ? -0.698 6.802 -38.610 1.00 38.03 221 SER A C 1
ATOM 1687 O O . SER A 1 221 ? -0.670 6.084 -39.606 1.00 38.03 221 SER A O 1
ATOM 1689 N N . ALA A 1 222 ? -1.705 7.666 -38.383 1.00 35.53 222 ALA A N 1
ATOM 1690 C CA . ALA A 1 222 ? -1.969 8.873 -39.203 1.00 35.53 222 ALA A CA 1
ATOM 1691 C C . ALA A 1 222 ? -3.365 9.520 -38.974 1.00 35.53 222 ALA A C 1
ATOM 1693 O O . ALA A 1 222 ? -4.377 8.835 -38.892 1.00 35.53 222 ALA A O 1
ATOM 1694 N N . SER A 1 223 ? -3.373 10.864 -39.051 1.00 32.38 223 SER A N 1
ATOM 1695 C CA . SER A 1 223 ? -4.457 11.786 -39.466 1.00 32.38 223 SER A CA 1
ATOM 1696 C C . SER A 1 223 ? -5.427 12.406 -38.433 1.00 32.38 223 SER A C 1
ATOM 1698 O O . SER A 1 223 ? -6.489 11.865 -38.157 1.00 32.38 223 SER A O 1
ATOM 1700 N N . SER A 1 224 ? -5.102 13.663 -38.071 1.00 30.56 224 SER A N 1
ATOM 1701 C CA . SER A 1 224 ? -5.945 14.888 -38.112 1.00 30.56 224 SER A CA 1
ATOM 1702 C C . SER A 1 224 ? -7.260 14.909 -37.301 1.00 30.56 224 SER A C 1
ATOM 1704 O O . SER A 1 224 ? -8.200 14.180 -37.585 1.00 30.56 224 SER A O 1
ATOM 1706 N N . THR A 1 225 ? -7.459 15.807 -36.326 1.00 30.38 225 THR A N 1
ATOM 1707 C CA . THR A 1 225 ? -7.684 17.251 -36.555 1.00 30.38 225 THR A CA 1
ATOM 1708 C C . THR A 1 225 ? -7.453 18.074 -35.272 1.00 30.38 225 THR A C 1
ATOM 1710 O O . THR A 1 225 ? -7.821 17.663 -34.175 1.00 30.38 225 THR A O 1
ATOM 1713 N N . VAL A 1 226 ? -6.868 19.258 -35.458 1.00 36.03 226 VAL A N 1
ATOM 1714 C CA . VAL A 1 226 ? -6.468 20.297 -34.490 1.00 36.03 226 VAL A CA 1
ATOM 1715 C C . VAL A 1 226 ? -7.637 20.889 -33.675 1.00 36.03 226 VAL A C 1
ATOM 1717 O O . VAL A 1 226 ? -8.614 21.353 -34.255 1.00 36.03 226 VAL A O 1
ATOM 1720 N N . TRP A 1 227 ? -7.466 21.005 -32.349 1.00 31.94 227 TRP A N 1
ATOM 1721 C CA . TRP A 1 227 ? -8.133 22.001 -31.492 1.00 31.94 227 TRP A CA 1
ATOM 1722 C C . TRP A 1 227 ? -7.074 22.743 -30.668 1.00 31.94 227 TRP A C 1
ATOM 1724 O O . TRP A 1 227 ? -6.367 22.139 -29.864 1.00 31.94 227 TRP A O 1
ATOM 1734 N N . GLN A 1 228 ? -6.958 24.058 -30.874 1.00 32.91 228 GLN A N 1
ATOM 1735 C CA . GLN A 1 228 ? -6.157 24.951 -30.035 1.00 32.91 228 GLN A CA 1
ATOM 1736 C C . GLN A 1 228 ? -7.000 25.512 -28.880 1.00 32.91 228 GLN A C 1
ATOM 1738 O O . GLN A 1 228 ? -8.078 26.061 -29.081 1.00 32.91 228 GLN A O 1
ATOM 1743 N N . HIS A 1 229 ? -6.437 25.348 -27.683 1.00 32.06 229 HIS A N 1
ATOM 1744 C CA . HIS A 1 229 ? -6.557 26.096 -26.428 1.00 32.06 229 HIS A CA 1
ATOM 1745 C C . HIS A 1 229 ? -7.801 26.952 -26.123 1.00 32.06 229 HIS A C 1
ATOM 1747 O O . HIS A 1 229 ? -7.921 28.089 -26.564 1.00 32.06 229 HIS A O 1
ATOM 1753 N N . HIS A 1 230 ? -8.542 26.504 -25.106 1.00 28.39 230 HIS A N 1
ATOM 1754 C CA . HIS A 1 230 ? -8.929 27.344 -23.969 1.00 28.39 230 HIS A CA 1
ATOM 1755 C C . HIS A 1 230 ? -8.735 26.540 -22.668 1.00 28.39 230 HIS A C 1
ATOM 1757 O O . HIS A 1 230 ? -9.331 25.480 -22.502 1.00 28.39 230 HIS A O 1
ATOM 1763 N N . ARG A 1 231 ? -7.899 27.034 -21.739 1.00 40.88 231 ARG A N 1
ATOM 1764 C CA . ARG A 1 231 ? -7.971 26.635 -20.317 1.00 40.88 231 ARG A CA 1
ATOM 1765 C C . ARG A 1 231 ? -9.306 27.139 -19.746 1.00 40.88 231 ARG A C 1
ATOM 1767 O O . ARG A 1 231 ? -9.745 28.219 -20.146 1.00 40.88 231 ARG A O 1
ATOM 1774 N N . PRO A 1 232 ? -9.899 26.436 -18.767 1.00 46.59 232 PRO A N 1
ATOM 1775 C CA . PRO A 1 232 ? -9.927 27.062 -17.447 1.00 46.59 232 PRO A CA 1
ATOM 1776 C C . PRO A 1 232 ? -9.776 26.091 -16.265 1.00 46.59 232 PRO A C 1
ATOM 1778 O O . PRO A 1 232 ? -9.788 24.871 -16.386 1.00 46.59 232 PRO A O 1
ATOM 1781 N N . ALA A 1 233 ? -9.605 26.733 -15.114 1.00 32.81 233 ALA A N 1
ATOM 1782 C CA . ALA A 1 233 ? -9.541 26.219 -13.762 1.00 32.81 233 ALA A CA 1
ATOM 1783 C C . ALA A 1 233 ? -10.695 25.284 -13.339 1.00 32.81 233 ALA A C 1
ATOM 1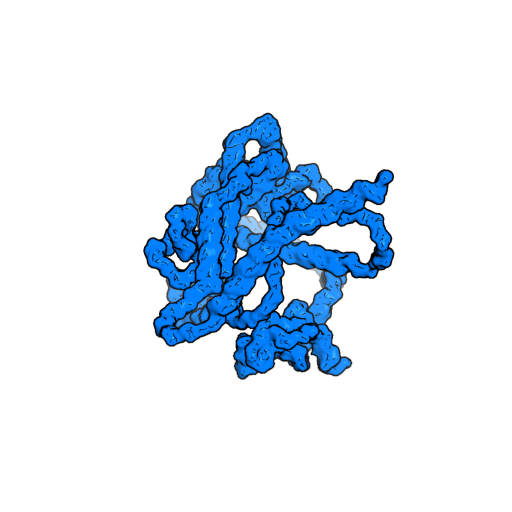785 O O . ALA A 1 233 ? -11.775 25.283 -13.924 1.00 32.81 233 ALA A O 1
ATOM 1786 N N . SER A 1 234 ? -10.469 24.646 -12.184 1.00 33.31 234 SER A N 1
ATOM 1787 C CA . SER A 1 234 ? -11.435 24.075 -11.229 1.00 33.31 234 SER A CA 1
ATOM 1788 C C . SER A 1 234 ? -11.964 22.656 -11.493 1.00 33.31 234 SER A C 1
ATOM 1790 O O . SER A 1 234 ? -12.809 22.411 -12.345 1.00 33.31 234 SER A O 1
ATOM 1792 N N . PHE A 1 235 ? -11.517 21.721 -10.647 1.00 28.75 235 PHE A N 1
ATOM 1793 C CA . PHE A 1 235 ? -12.038 20.355 -10.517 1.00 28.75 235 PHE A CA 1
ATOM 1794 C C . PHE A 1 235 ? -13.109 20.253 -9.407 1.00 28.75 235 PHE A C 1
ATOM 1796 O O . PHE A 1 235 ? -13.211 19.254 -8.703 1.00 28.75 235 PHE A O 1
ATOM 1803 N N . VAL A 1 236 ? -13.919 21.304 -9.225 1.00 38.78 236 VAL A N 1
ATOM 1804 C CA . VAL A 1 236 ? -15.053 21.315 -8.282 1.00 38.78 236 VAL A CA 1
ATOM 1805 C C . VAL A 1 236 ? -16.266 21.953 -8.959 1.00 38.78 236 VAL A C 1
ATOM 1807 O O . VAL A 1 236 ? -16.621 23.084 -8.661 1.00 38.78 236 VAL A O 1
ATOM 1810 N N . ALA A 1 237 ? -16.883 21.243 -9.908 1.00 33.66 237 ALA A N 1
ATOM 1811 C CA . ALA A 1 237 ? -18.266 21.482 -10.343 1.00 33.66 237 ALA A CA 1
ATOM 1812 C C . ALA A 1 237 ? -18.736 20.380 -11.310 1.00 33.66 237 ALA A C 1
ATOM 1814 O O . ALA A 1 237 ? -18.836 20.585 -12.515 1.00 33.66 237 ALA A O 1
ATOM 1815 N N . ALA A 1 238 ? -19.065 19.199 -10.788 1.00 32.00 238 ALA A N 1
ATOM 1816 C CA . ALA A 1 238 ? -19.842 18.208 -11.536 1.00 32.00 238 ALA A CA 1
ATOM 1817 C C . ALA A 1 238 ? -20.927 17.595 -10.644 1.00 32.00 238 ALA A C 1
ATOM 1819 O O . ALA A 1 238 ? -21.021 16.383 -10.507 1.00 32.00 238 ALA A O 1
ATOM 1820 N N . PHE A 1 239 ? -21.729 18.446 -9.996 1.00 31.81 239 PHE A N 1
ATOM 1821 C CA . PHE A 1 239 ? -22.957 18.030 -9.309 1.00 31.81 239 PHE A CA 1
ATOM 1822 C C . PHE A 1 239 ? -23.972 19.176 -9.198 1.00 31.81 239 PHE A C 1
ATOM 1824 O O . PHE A 1 239 ? -24.503 19.439 -8.131 1.00 31.81 239 PHE A O 1
ATOM 1831 N N . GLN A 1 240 ? -24.251 19.889 -10.293 1.00 35.00 240 GLN A N 1
ATOM 1832 C CA . GLN A 1 240 ? -25.424 20.771 -10.372 1.00 35.00 240 GLN A CA 1
ATOM 1833 C C . GLN A 1 240 ? -25.649 21.232 -11.815 1.00 35.00 240 GLN A C 1
ATOM 1835 O O . GLN A 1 240 ? -25.158 22.273 -12.207 1.00 35.00 240 GLN A O 1
ATOM 1840 N N . TYR A 1 241 ? -26.366 20.436 -12.613 1.00 27.31 241 TYR A N 1
ATOM 1841 C CA . TYR A 1 241 ? -27.215 20.917 -13.715 1.00 27.31 241 TYR A CA 1
ATOM 1842 C C . TYR A 1 241 ? -28.129 19.768 -14.169 1.00 27.31 241 TYR A C 1
ATOM 1844 O O . TYR A 1 241 ? -27.873 19.062 -15.137 1.00 27.31 241 TYR A O 1
ATOM 1852 N N . LEU A 1 242 ? -29.217 19.565 -13.430 1.00 33.00 242 LEU A N 1
ATOM 1853 C CA . LEU A 1 242 ? -30.448 19.005 -13.978 1.00 33.00 242 LEU A CA 1
ATOM 1854 C C . LEU A 1 242 ? -31.570 19.944 -13.546 1.00 33.00 242 LEU A C 1
ATOM 1856 O O . LEU A 1 242 ? -31.994 19.925 -12.394 1.00 33.00 242 LEU A O 1
ATOM 1860 N N . SER A 1 243 ? -32.018 20.784 -14.475 1.00 28.92 243 SER A N 1
ATOM 1861 C CA . SER A 1 243 ? -33.318 21.449 -14.398 1.00 28.92 243 SER A CA 1
ATOM 1862 C C . SER A 1 243 ? -34.128 21.051 -15.640 1.00 28.92 243 SER A C 1
ATOM 1864 O O . SER A 1 243 ? -33.529 20.751 -16.677 1.00 28.92 243 SER A O 1
ATOM 1866 N N . PRO A 1 244 ? -35.461 20.927 -15.533 1.00 47.69 244 PRO A N 1
ATOM 1867 C CA . PRO A 1 244 ? -36.213 19.927 -16.268 1.00 47.69 244 PRO A CA 1
ATOM 1868 C C . PRO A 1 244 ? -36.990 20.539 -17.430 1.00 47.69 244 PRO A C 1
ATOM 1870 O O . PRO A 1 244 ? -37.926 21.290 -17.194 1.00 47.69 244 PRO A O 1
ATOM 1873 N N . GLU A 1 245 ? -36.733 20.111 -18.666 1.00 39.09 245 GLU A N 1
ATOM 1874 C CA . GLU A 1 245 ? -37.746 20.214 -19.718 1.00 39.09 245 GLU A CA 1
ATOM 1875 C C . GLU A 1 245 ? -37.785 18.969 -20.618 1.00 39.09 245 GLU A C 1
ATOM 1877 O O . GLU A 1 245 ? -36.877 18.664 -21.381 1.00 39.09 245 GLU A O 1
ATOM 1882 N N . LYS A 1 246 ? -38.914 18.263 -20.489 1.00 45.25 246 LYS A N 1
ATOM 1883 C CA . LYS A 1 246 ? -39.659 17.543 -21.533 1.00 45.25 246 LYS A CA 1
ATOM 1884 C C . LYS A 1 246 ? -38.884 16.542 -22.402 1.00 45.25 246 LYS A C 1
ATOM 1886 O O . LYS A 1 246 ? -38.510 16.809 -23.535 1.00 45.25 246 LYS A O 1
ATOM 1891 N N . GLY A 1 247 ? -38.891 15.293 -21.941 1.00 32.59 247 GLY A N 1
ATOM 1892 C CA . GLY A 1 247 ? -38.754 14.124 -22.808 1.00 32.59 247 GLY A CA 1
ATOM 1893 C C . GLY A 1 247 ? -39.049 12.840 -22.045 1.00 32.59 247 GLY A C 1
ATOM 1894 O O . GLY A 1 247 ? -38.225 12.381 -21.264 1.00 32.59 247 GLY A O 1
ATOM 1895 N N . LYS A 1 248 ? -40.241 12.259 -22.235 1.00 46.62 248 LYS A N 1
ATOM 1896 C CA . LYS A 1 248 ? -40.611 10.942 -21.693 1.00 46.62 248 LYS A CA 1
ATOM 1897 C C . LYS A 1 248 ? -39.675 9.870 -22.272 1.00 46.62 248 LYS A C 1
ATOM 1899 O O . LYS A 1 248 ? -39.956 9.327 -23.335 1.00 46.62 248 LYS A O 1
ATOM 1904 N N . LEU A 1 249 ? -38.605 9.533 -21.558 1.00 34.31 249 LEU A N 1
ATOM 1905 C CA . LEU A 1 249 ? -37.824 8.317 -21.784 1.00 34.31 249 LEU A CA 1
ATOM 1906 C C . LEU A 1 249 ? -38.172 7.293 -20.699 1.00 34.31 249 LEU A C 1
ATOM 1908 O O . LEU A 1 249 ? -38.210 7.588 -19.505 1.00 34.31 249 LEU A O 1
ATOM 1912 N N . ARG A 1 250 ? -38.553 6.104 -21.168 1.00 38.06 250 ARG A N 1
ATOM 1913 C CA . ARG A 1 250 ? -39.162 5.013 -20.405 1.00 38.06 250 ARG A CA 1
ATOM 1914 C C . ARG A 1 250 ? -38.256 4.549 -19.254 1.00 38.06 250 ARG A C 1
ATOM 1916 O O . ARG A 1 250 ? -37.117 4.152 -19.468 1.00 38.06 250 ARG A O 1
ATOM 1923 N N . LYS A 1 251 ? -38.814 4.542 -18.038 1.00 45.44 251 LYS A N 1
ATOM 1924 C CA . LYS A 1 251 ? -38.304 3.816 -16.865 1.00 45.44 251 LYS A CA 1
ATOM 1925 C C . LYS A 1 251 ? -38.676 2.335 -16.984 1.00 45.44 251 LYS A C 1
ATOM 1927 O O . LYS A 1 251 ? -39.806 1.984 -16.672 1.00 45.44 251 LYS A O 1
ATOM 1932 N N . ALA A 1 252 ? -37.737 1.516 -17.432 1.00 50.50 252 ALA A N 1
ATOM 1933 C CA . ALA A 1 252 ? -37.609 0.067 -17.213 1.00 50.50 252 ALA A CA 1
ATOM 1934 C C . ALA A 1 252 ? -36.485 -0.347 -18.169 1.00 50.50 252 ALA A C 1
ATOM 1936 O O . ALA A 1 252 ? -36.666 -0.239 -19.370 1.00 50.50 252 ALA A O 1
ATOM 1937 N N . GLU A 1 253 ? -35.234 -0.519 -17.742 1.00 46.72 253 GLU A N 1
ATOM 1938 C CA . GLU A 1 253 ? -34.668 -1.867 -17.527 1.00 46.72 253 GLU A CA 1
ATOM 1939 C C . GLU A 1 253 ? -33.258 -1.820 -16.880 1.00 46.72 253 GLU A C 1
ATOM 1941 O O . GLU A 1 253 ? -32.565 -2.824 -16.786 1.00 46.72 253 GLU A O 1
ATOM 1946 N N . ALA A 1 254 ? -32.807 -0.668 -16.374 1.00 50.72 254 ALA A N 1
ATOM 1947 C CA . ALA A 1 254 ? -31.476 -0.526 -15.767 1.00 50.72 254 ALA A CA 1
ATOM 1948 C C . ALA A 1 254 ? -31.257 -0.957 -14.277 1.00 50.72 254 ALA A C 1
ATOM 1950 O O . ALA A 1 254 ? -30.109 -0.868 -13.835 1.00 50.72 254 ALA A O 1
ATOM 1951 N N . PRO A 1 255 ? -32.234 -1.406 -13.444 1.00 69.00 255 PRO A N 1
ATOM 1952 C CA . PRO A 1 255 ? -31.957 -1.629 -12.015 1.00 69.00 255 PRO A CA 1
ATOM 1953 C C . PRO A 1 255 ? -31.194 -2.916 -11.657 1.00 69.00 255 PRO A C 1
ATOM 1955 O O . PRO A 1 255 ? -30.662 -2.990 -10.546 1.00 69.00 255 PRO A O 1
ATOM 1958 N N . GLU A 1 256 ? -31.188 -3.942 -12.515 1.00 70.38 256 GLU A N 1
ATOM 1959 C CA . GLU A 1 256 ? -30.582 -5.248 -12.188 1.00 70.38 256 GLU A CA 1
ATOM 1960 C C . GLU A 1 256 ? -29.105 -5.324 -12.559 1.00 70.38 256 GLU A C 1
ATOM 1962 O O . GLU A 1 256 ? -28.297 -5.636 -11.688 1.00 70.38 256 GLU A O 1
ATOM 1967 N N . ALA A 1 257 ? -28.725 -4.924 -13.776 1.00 59.59 257 ALA A N 1
ATOM 1968 C CA . ALA A 1 257 ? -27.320 -4.887 -14.193 1.00 59.59 257 ALA A CA 1
ATOM 1969 C C . ALA A 1 257 ? -26.469 -3.979 -13.283 1.00 59.59 257 ALA A C 1
ATOM 1971 O O . ALA A 1 257 ? -25.334 -4.302 -12.940 1.00 59.59 257 ALA A O 1
ATOM 1972 N N . TRP A 1 258 ? -27.046 -2.869 -12.814 1.00 65.69 258 TRP A N 1
ATOM 1973 C CA . TRP A 1 258 ? -26.402 -1.979 -11.848 1.00 65.69 258 TRP A CA 1
ATOM 1974 C C . TRP A 1 258 ? -26.252 -2.608 -10.454 1.00 65.69 258 TRP A C 1
ATOM 1976 O O . TRP A 1 258 ? -25.233 -2.411 -9.790 1.00 65.69 258 TRP A O 1
ATOM 1986 N N . ARG A 1 259 ? -27.245 -3.386 -9.998 1.00 72.44 259 ARG A N 1
ATOM 1987 C CA . ARG A 1 259 ? -27.164 -4.137 -8.733 1.00 72.44 259 ARG A CA 1
ATOM 1988 C C . ARG A 1 259 ? -26.117 -5.242 -8.816 1.00 72.44 259 ARG A C 1
ATOM 1990 O O . ARG A 1 259 ? -25.301 -5.362 -7.910 1.00 72.44 259 ARG A O 1
ATOM 1997 N N . GLU A 1 260 ? -26.106 -5.996 -9.908 1.00 81.06 260 GLU A N 1
ATOM 1998 C CA . GLU A 1 260 ? -25.135 -7.061 -10.149 1.00 81.06 260 GLU A CA 1
ATOM 1999 C C . GLU A 1 260 ? -23.705 -6.514 -10.217 1.00 81.06 260 GLU A C 1
ATOM 2001 O O . GLU A 1 260 ? -22.803 -7.054 -9.578 1.00 81.06 260 GLU A O 1
ATOM 2006 N N . TRP A 1 261 ? -23.498 -5.399 -10.924 1.00 83.56 261 TRP A N 1
ATOM 2007 C CA . TRP A 1 261 ? -22.202 -4.726 -10.973 1.00 83.56 261 TRP A CA 1
ATOM 2008 C C . TRP A 1 261 ? -21.748 -4.254 -9.585 1.00 83.56 261 TRP A C 1
ATOM 2010 O O . TRP A 1 261 ? -20.612 -4.517 -9.195 1.00 83.56 261 TRP A O 1
ATOM 2020 N N . LYS A 1 262 ? -22.642 -3.647 -8.788 1.00 77.19 262 LYS A N 1
ATOM 2021 C CA . LYS A 1 262 ? -22.335 -3.253 -7.401 1.00 77.19 262 LYS A CA 1
ATOM 2022 C C . LYS A 1 262 ? -21.918 -4.437 -6.529 1.00 77.19 262 LYS A C 1
ATOM 2024 O O . LYS A 1 262 ? -20.963 -4.311 -5.766 1.00 77.19 262 LYS A O 1
ATOM 2029 N N . GLU A 1 263 ? -22.598 -5.575 -6.634 1.00 85.50 263 GLU A N 1
ATOM 2030 C CA . GLU A 1 263 ? -22.243 -6.771 -5.861 1.00 85.50 263 GLU A CA 1
ATOM 2031 C C . GLU A 1 263 ? -20.925 -7.403 -6.339 1.00 85.50 263 GLU A C 1
ATOM 2033 O O . GLU A 1 263 ? -20.112 -7.820 -5.512 1.00 85.50 263 GLU A O 1
ATOM 2038 N N . LYS A 1 264 ? -20.641 -7.386 -7.649 1.00 70.38 264 LYS A N 1
ATOM 2039 C CA . LYS A 1 264 ? -19.348 -7.822 -8.207 1.00 70.38 264 LYS A CA 1
ATOM 2040 C C . LYS A 1 264 ? -18.188 -6.953 -7.723 1.00 70.38 264 LYS A C 1
ATOM 2042 O O . LYS A 1 264 ? -17.163 -7.489 -7.310 1.00 70.38 264 LYS A O 1
ATOM 2047 N N . VAL A 1 265 ? -18.359 -5.631 -7.703 1.00 64.06 265 VAL A N 1
ATOM 2048 C CA . VAL A 1 265 ? -17.346 -4.700 -7.179 1.00 64.06 265 VAL A CA 1
ATOM 2049 C C . VAL A 1 265 ? -17.125 -4.918 -5.680 1.00 64.06 265 VAL A C 1
ATOM 2051 O O . VAL A 1 265 ? -15.980 -5.029 -5.252 1.00 64.06 265 VAL A O 1
ATOM 2054 N N . LYS A 1 266 ? -18.189 -5.073 -4.877 1.00 71.25 266 LYS A N 1
ATOM 2055 C CA . LYS A 1 266 ? -18.058 -5.423 -3.449 1.00 71.25 266 LYS A CA 1
ATOM 2056 C C . LYS A 1 266 ? -17.296 -6.733 -3.241 1.00 71.25 266 LYS A C 1
ATOM 2058 O O . LYS A 1 266 ? -16.476 -6.817 -2.330 1.00 71.25 266 LYS A O 1
ATOM 2063 N N . HIS A 1 267 ? -17.550 -7.747 -4.070 1.00 62.19 267 HIS A N 1
ATOM 2064 C CA . HIS A 1 267 ? -16.862 -9.033 -3.982 1.00 62.19 267 HIS A CA 1
ATOM 2065 C C . HIS A 1 267 ? -15.375 -8.923 -4.333 1.00 62.19 267 HIS A C 1
ATOM 2067 O O . HIS A 1 267 ? -14.551 -9.456 -3.599 1.00 62.19 267 HIS A O 1
ATOM 2073 N N . LEU A 1 268 ? -15.026 -8.188 -5.395 1.00 46.44 268 LEU A N 1
ATOM 2074 C CA . LEU A 1 268 ? -13.634 -7.948 -5.791 1.00 46.44 268 LEU A CA 1
ATOM 2075 C C . LEU A 1 268 ? -12.867 -7.152 -4.731 1.00 46.44 268 LEU A C 1
ATOM 2077 O O . LEU A 1 268 ? -11.753 -7.524 -4.376 1.00 46.44 268 LEU A O 1
ATOM 2081 N N . VAL A 1 269 ? -13.482 -6.111 -4.159 1.00 55.72 269 VAL A N 1
ATOM 2082 C CA . VAL A 1 269 ? -12.890 -5.353 -3.045 1.00 55.72 269 VAL A CA 1
ATOM 2083 C C . VAL A 1 269 ? -12.670 -6.261 -1.834 1.00 55.72 269 VAL A C 1
ATOM 2085 O O . VAL A 1 269 ? -11.587 -6.246 -1.256 1.00 55.72 269 VAL A O 1
ATOM 2088 N N . LYS A 1 270 ? -13.646 -7.111 -1.489 1.00 55.16 270 LYS A N 1
ATOM 2089 C CA . LYS A 1 270 ? -13.515 -8.075 -0.389 1.00 55.16 270 LYS A CA 1
ATOM 2090 C C . LYS A 1 270 ? -12.421 -9.114 -0.654 1.00 55.16 270 LYS A C 1
ATOM 2092 O O . LYS A 1 270 ? -11.645 -9.397 0.248 1.00 55.16 270 LYS A O 1
ATOM 2097 N N . GLN A 1 271 ? -12.318 -9.651 -1.871 1.00 46.62 271 GLN A N 1
ATOM 2098 C CA . GLN A 1 271 ? -11.252 -10.583 -2.257 1.00 46.62 271 GLN A CA 1
ATOM 2099 C C . GLN A 1 271 ? -9.869 -9.930 -2.178 1.00 46.62 271 GLN A C 1
ATOM 2101 O O . GLN A 1 271 ? -8.942 -10.535 -1.653 1.00 46.62 271 GLN A O 1
ATOM 2106 N N . HIS A 1 272 ? -9.738 -8.684 -2.633 1.00 43.03 272 HIS A N 1
ATOM 2107 C CA . HIS A 1 272 ? -8.470 -7.958 -2.599 1.00 43.03 272 HIS A CA 1
ATOM 2108 C C . HIS A 1 272 ? -8.060 -7.558 -1.170 1.00 43.03 272 HIS A C 1
ATOM 2110 O O . HIS A 1 272 ? -6.876 -7.586 -0.832 1.00 43.03 272 HIS A O 1
ATOM 2116 N N . GLN A 1 273 ? -9.029 -7.222 -0.312 1.00 50.34 273 GLN A N 1
ATOM 2117 C CA . GLN A 1 273 ? -8.811 -7.014 1.123 1.00 50.34 273 GLN A CA 1
ATOM 2118 C C . GLN A 1 273 ? -8.414 -8.318 1.824 1.00 50.34 273 GLN A C 1
ATOM 2120 O O . GLN A 1 273 ? -7.510 -8.312 2.650 1.00 50.34 273 GLN A O 1
ATOM 2125 N N . GLN A 1 274 ? -9.038 -9.441 1.458 1.00 46.00 274 GLN A N 1
ATOM 2126 C CA . GLN A 1 274 ? -8.777 -10.751 2.052 1.00 46.00 274 GLN A CA 1
ATOM 2127 C C . GLN A 1 274 ? -7.440 -11.362 1.591 1.00 46.00 274 GLN A C 1
ATOM 2129 O O . GLN A 1 274 ? -6.776 -12.022 2.380 1.00 46.00 274 GLN A O 1
ATOM 2134 N N . ALA A 1 275 ? -6.993 -11.085 0.362 1.00 40.53 275 ALA A N 1
ATOM 2135 C CA . ALA A 1 275 ? -5.660 -11.462 -0.115 1.00 40.53 275 ALA A CA 1
ATOM 2136 C C . ALA A 1 275 ? -4.548 -10.722 0.650 1.00 40.53 275 ALA A C 1
ATOM 2138 O O . ALA A 1 275 ? -3.602 -11.355 1.106 1.00 40.53 275 ALA A O 1
ATOM 2139 N N . ARG A 1 276 ? -4.718 -9.414 0.909 1.00 50.28 276 ARG A N 1
ATOM 2140 C CA . ARG A 1 276 ? -3.825 -8.647 1.805 1.00 50.28 276 ARG A CA 1
ATOM 2141 C C . ARG A 1 276 ? -3.873 -9.130 3.263 1.00 50.28 276 ARG A C 1
ATOM 2143 O O . ARG A 1 276 ? -2.925 -8.932 4.013 1.00 50.28 276 ARG A O 1
ATOM 2150 N N . PHE A 1 277 ? -4.968 -9.773 3.659 1.00 45.44 277 PHE A N 1
ATOM 2151 C CA . PHE A 1 277 ? -5.169 -10.342 4.993 1.00 45.44 277 PHE A CA 1
ATOM 2152 C C . PHE A 1 277 ? -4.360 -11.625 5.224 1.00 45.44 277 PHE A C 1
ATOM 2154 O O . PHE A 1 277 ? -3.857 -11.847 6.322 1.00 45.44 277 PHE A O 1
ATOM 2161 N N . CYS A 1 278 ? -4.207 -12.467 4.194 1.00 39.16 278 CYS A N 1
ATOM 2162 C CA . CYS A 1 278 ? -3.415 -13.697 4.284 1.00 39.16 278 CYS A CA 1
ATOM 2163 C C . CYS A 1 278 ? -1.920 -13.418 4.508 1.00 39.16 278 CYS A C 1
ATOM 2165 O O . CYS A 1 278 ? -1.271 -14.179 5.228 1.00 39.16 278 CYS A O 1
ATOM 2167 N N . ASP A 1 279 ? -1.403 -12.303 3.987 1.00 42.91 279 ASP A N 1
ATOM 2168 C CA . ASP A 1 279 ? -0.047 -11.838 4.300 1.00 42.91 279 ASP A CA 1
ATOM 2169 C C . ASP A 1 279 ? 0.078 -11.416 5.772 1.00 42.91 279 ASP A C 1
ATOM 2171 O O . ASP A 1 279 ? 1.096 -11.672 6.412 1.00 42.91 279 ASP A O 1
ATOM 2175 N N . PHE A 1 280 ? -0.974 -10.838 6.357 1.00 42.25 280 PHE A N 1
ATOM 2176 C CA . PHE A 1 280 ? -0.948 -10.318 7.726 1.00 42.25 280 PHE A CA 1
ATOM 2177 C C . PHE A 1 280 ? -0.889 -11.424 8.799 1.00 42.25 280 PHE A C 1
ATOM 2179 O O . PHE A 1 280 ? -0.077 -11.345 9.725 1.00 42.25 280 PHE A O 1
ATOM 2186 N N . ASP A 1 281 ? -1.679 -12.496 8.660 1.00 41.75 281 ASP A N 1
ATOM 2187 C CA . ASP A 1 281 ? -1.644 -13.634 9.598 1.00 41.75 281 ASP A CA 1
ATOM 2188 C C . ASP A 1 281 ? -0.354 -14.468 9.473 1.00 41.75 281 ASP A C 1
ATOM 2190 O O . ASP A 1 281 ? 0.125 -15.035 10.463 1.00 41.75 281 ASP A O 1
ATOM 2194 N N . CYS A 1 282 ? 0.265 -14.504 8.287 1.00 37.44 282 CYS A N 1
ATOM 2195 C CA . CYS A 1 282 ? 1.546 -15.181 8.080 1.00 37.44 282 CYS A CA 1
ATOM 2196 C C . CYS A 1 282 ? 2.720 -14.436 8.750 1.00 37.44 282 CYS A C 1
ATOM 2198 O O . CYS A 1 282 ? 3.695 -15.064 9.166 1.00 37.44 282 CYS A O 1
ATOM 2200 N N . MET A 1 283 ? 2.615 -13.115 8.942 1.00 42.91 283 MET A N 1
ATOM 2201 C CA . MET A 1 283 ? 3.694 -12.287 9.497 1.00 42.91 283 MET A CA 1
ATOM 2202 C C . MET A 1 283 ? 3.870 -12.383 11.023 1.00 42.91 283 MET A C 1
ATOM 2204 O O . MET A 1 283 ? 4.973 -12.138 11.513 1.00 42.91 283 MET A O 1
ATOM 2208 N N . ARG A 1 284 ? 2.847 -12.760 11.811 1.00 45.69 284 ARG A N 1
ATOM 2209 C CA . ARG A 1 284 ? 3.016 -12.935 13.277 1.00 45.69 284 ARG A CA 1
ATOM 2210 C C . ARG A 1 284 ? 3.579 -14.315 13.643 1.00 45.69 284 ARG A C 1
ATOM 2212 O O . ARG A 1 284 ? 4.223 -14.445 14.680 1.00 45.69 284 ARG A O 1
ATOM 2219 N N . TYR A 1 285 ? 3.427 -15.326 12.781 1.00 38.72 285 TYR A N 1
ATOM 2220 C CA . TYR A 1 285 ? 3.949 -16.677 13.045 1.00 38.72 285 TYR A CA 1
ATOM 2221 C C . TYR A 1 285 ? 5.478 -16.814 12.913 1.00 38.72 285 TYR A C 1
ATOM 2223 O O . TYR A 1 285 ? 6.023 -17.841 13.320 1.00 38.72 285 TYR A O 1
ATOM 2231 N N . SER A 1 286 ? 6.171 -15.775 12.434 1.00 36.72 286 SER A N 1
ATOM 2232 C CA . SER A 1 286 ? 7.642 -15.695 12.423 1.00 36.72 286 SER A CA 1
ATOM 2233 C C . SER A 1 286 ? 8.231 -14.890 13.593 1.00 36.72 286 SER A C 1
ATOM 2235 O O . SER A 1 286 ? 9.438 -14.927 13.798 1.00 36.72 286 SER A O 1
ATOM 2237 N N . ALA A 1 287 ? 7.412 -14.231 14.425 1.00 41.47 287 ALA A N 1
ATOM 2238 C CA . ALA A 1 287 ? 7.876 -13.454 15.586 1.00 41.47 287 ALA A CA 1
ATOM 2239 C C . ALA A 1 287 ? 8.166 -14.311 16.844 1.00 41.47 287 ALA A C 1
ATOM 2241 O O . ALA A 1 287 ? 8.367 -13.784 17.932 1.00 41.47 287 ALA A O 1
ATOM 2242 N N . GLY A 1 288 ? 8.173 -15.644 16.710 1.00 36.91 288 GLY A N 1
ATOM 2243 C CA . GLY A 1 288 ? 8.538 -16.579 17.782 1.00 36.91 288 GLY A CA 1
ATOM 2244 C C . GLY A 1 288 ? 10.045 -16.828 17.930 1.00 36.91 288 GLY A C 1
ATOM 2245 O O . GLY A 1 288 ? 10.450 -17.541 18.846 1.00 36.91 288 GLY A O 1
ATOM 2246 N N . SER A 1 289 ? 10.884 -16.280 17.048 1.00 41.19 289 SER A N 1
ATOM 2247 C CA . SER A 1 289 ? 12.334 -16.216 17.254 1.00 41.19 289 SER A CA 1
ATOM 2248 C C . SER A 1 289 ? 12.658 -14.879 17.904 1.00 41.19 289 SER A C 1
ATOM 2250 O O . SER A 1 289 ? 12.254 -13.861 17.353 1.00 41.19 289 SER A O 1
ATOM 2252 N N . GLY A 1 290 ? 13.361 -14.880 19.040 1.00 40.53 290 GLY A N 1
ATOM 2253 C CA . GLY A 1 290 ? 13.719 -13.695 19.832 1.00 40.53 290 GLY A CA 1
ATOM 2254 C C . GLY A 1 290 ? 14.651 -12.695 19.138 1.00 40.53 290 GLY A C 1
ATOM 2255 O O . GLY A 1 290 ? 15.703 -12.362 19.676 1.00 40.53 290 GLY A O 1
ATOM 2256 N N . ALA A 1 291 ? 14.274 -12.217 17.953 1.00 49.00 291 ALA A N 1
ATOM 2257 C CA . ALA A 1 291 ? 14.741 -10.947 17.441 1.00 49.00 291 ALA A CA 1
ATOM 2258 C C . ALA A 1 291 ? 14.315 -9.885 18.458 1.00 49.00 291 ALA A C 1
ATOM 2260 O O . ALA A 1 291 ? 13.164 -9.881 18.907 1.00 49.00 291 ALA A O 1
ATOM 2261 N N . ALA A 1 292 ? 15.269 -9.051 18.876 1.00 46.47 292 ALA A N 1
ATOM 2262 C CA . ALA A 1 292 ? 14.970 -7.888 19.695 1.00 46.47 292 ALA A CA 1
ATOM 2263 C C . ALA A 1 292 ? 13.799 -7.125 19.051 1.00 46.47 292 ALA A C 1
ATOM 2265 O O . ALA A 1 292 ? 13.737 -7.100 17.819 1.00 46.47 292 ALA A O 1
ATOM 2266 N N . PRO A 1 293 ? 12.864 -6.566 19.841 1.00 54.53 293 PRO A N 1
ATOM 2267 C CA . PRO A 1 293 ? 11.826 -5.711 19.286 1.00 54.53 293 PRO A CA 1
ATOM 2268 C C . PRO A 1 293 ? 12.516 -4.686 18.388 1.00 54.53 293 PRO A C 1
ATOM 2270 O O . PRO A 1 293 ? 13.421 -3.983 18.842 1.00 54.53 293 PRO A O 1
ATOM 2273 N N . ASP A 1 294 ? 12.166 -4.685 17.099 1.00 55.69 294 ASP A N 1
ATOM 2274 C CA . ASP A 1 294 ? 12.615 -3.641 16.188 1.00 55.69 294 ASP A CA 1
ATOM 2275 C C . ASP A 1 294 ? 12.264 -2.320 16.884 1.00 55.69 294 ASP A C 1
ATOM 2277 O O . ASP A 1 294 ? 11.097 -2.085 17.208 1.00 55.69 294 ASP A O 1
ATOM 2281 N N . SER A 1 295 ? 13.260 -1.469 17.137 1.00 62.19 295 SER A N 1
ATOM 2282 C CA . SER A 1 295 ? 13.131 -0.183 17.848 1.00 62.19 295 SER A CA 1
ATOM 2283 C C . SER A 1 295 ? 12.152 0.806 17.190 1.00 62.19 295 SER A C 1
ATOM 2285 O O . SER A 1 295 ? 12.024 1.951 17.610 1.00 62.19 295 SER A O 1
ATOM 2287 N N . GLU A 1 296 ? 11.452 0.386 16.137 1.00 62.31 296 GLU A N 1
ATOM 2288 C CA . GLU A 1 296 ? 10.435 1.151 15.433 1.00 62.31 296 GLU A CA 1
ATOM 2289 C C . GLU A 1 296 ? 9.038 1.056 16.066 1.00 62.31 296 GLU A C 1
ATOM 2291 O O . GLU A 1 296 ? 8.267 2.000 15.904 1.00 62.31 296 GLU A O 1
ATOM 2296 N N . GLU A 1 297 ? 8.697 -0.010 16.810 1.00 57.19 297 GLU A N 1
ATOM 2297 C CA . GLU A 1 297 ? 7.429 -0.052 17.578 1.00 57.19 297 GLU A CA 1
ATOM 2298 C C . GLU A 1 297 ? 7.429 0.987 18.719 1.00 57.19 297 GLU A C 1
ATOM 2300 O O . GLU A 1 297 ? 6.371 1.466 19.121 1.00 57.19 297 GLU A O 1
ATOM 2305 N N . GLU A 1 298 ? 8.611 1.446 19.145 1.00 71.44 298 GLU A N 1
ATOM 2306 C CA . GLU A 1 298 ? 8.788 2.565 20.078 1.00 71.44 298 GLU A CA 1
ATOM 2307 C C . GLU A 1 298 ? 8.527 3.947 19.449 1.00 71.44 298 GLU A C 1
ATOM 2309 O O . GLU A 1 298 ? 8.661 4.950 20.142 1.00 71.44 298 GLU A O 1
ATOM 2314 N N . ARG A 1 299 ? 8.163 4.065 18.161 1.00 81.06 299 ARG A N 1
ATOM 2315 C CA . ARG A 1 299 ? 7.879 5.390 17.568 1.00 81.06 299 ARG A CA 1
ATOM 2316 C C . ARG A 1 299 ? 6.547 5.989 18.014 1.00 81.06 299 ARG A C 1
ATOM 2318 O O . ARG A 1 299 ? 6.461 7.200 18.138 1.00 81.06 299 ARG A O 1
ATOM 2325 N N . TYR A 1 300 ? 5.542 5.161 18.301 1.00 87.50 300 TYR A N 1
ATOM 2326 C CA . TYR A 1 300 ? 4.197 5.617 18.678 1.00 87.50 300 TYR A CA 1
ATOM 2327 C C . TYR A 1 300 ? 3.912 5.374 20.166 1.00 87.50 300 TYR A C 1
ATOM 2329 O O . TYR A 1 300 ? 2.979 4.647 20.523 1.00 87.50 300 TYR A O 1
ATOM 2337 N N . LEU A 1 301 ? 4.765 5.914 21.044 1.00 89.50 301 LEU A N 1
ATOM 2338 C CA . LEU A 1 301 ? 4.697 5.638 22.486 1.00 89.50 301 LEU A CA 1
ATOM 2339 C C . LEU A 1 301 ? 3.358 6.062 23.093 1.00 89.50 301 LEU A C 1
ATOM 2341 O O . LEU A 1 301 ? 2.800 5.322 23.904 1.00 89.50 301 LEU A O 1
ATOM 2345 N N . GLU A 1 302 ? 2.811 7.202 22.676 1.00 94.31 302 GLU A N 1
ATOM 2346 C CA . GLU A 1 302 ? 1.582 7.750 23.253 1.00 94.31 302 GLU A CA 1
ATOM 2347 C C . GLU A 1 302 ? 0.332 7.060 22.707 1.00 94.31 302 GLU A C 1
ATOM 2349 O O . GLU A 1 302 ? -0.666 6.912 23.417 1.00 94.31 302 GLU A O 1
ATOM 2354 N N . ALA A 1 303 ? 0.382 6.593 21.458 1.00 95.00 303 ALA A N 1
ATOM 2355 C CA . ALA A 1 303 ? -0.690 5.819 20.843 1.00 95.00 303 ALA A CA 1
ATOM 2356 C C . ALA A 1 303 ? -0.620 4.306 21.138 1.00 95.00 303 ALA A C 1
ATOM 2358 O O . ALA A 1 303 ? -1.544 3.577 20.771 1.00 95.00 303 ALA A O 1
ATOM 2359 N N . SER A 1 304 ? 0.422 3.819 21.820 1.00 94.88 304 SER A N 1
ATOM 2360 C CA . SER A 1 304 ? 0.632 2.389 22.108 1.00 94.88 304 SER A CA 1
ATOM 2361 C C . SER A 1 304 ? -0.579 1.727 22.780 1.00 94.88 304 SER A C 1
ATOM 2363 O O . SER A 1 304 ? -1.085 0.721 22.284 1.00 94.88 304 SER A O 1
ATOM 2365 N N . ALA A 1 305 ? -1.136 2.343 23.827 1.00 96.44 305 ALA A N 1
ATOM 2366 C CA . ALA A 1 305 ? -2.312 1.825 24.531 1.00 96.44 305 ALA A CA 1
ATOM 2367 C C . ALA A 1 305 ? -3.555 1.724 23.625 1.00 96.44 305 ALA A C 1
ATOM 2369 O O . ALA A 1 305 ? -4.328 0.768 23.720 1.00 96.44 305 ALA A O 1
ATOM 2370 N N . LEU A 1 306 ? -3.740 2.687 22.714 1.00 97.19 306 LEU A N 1
ATOM 2371 C CA . LEU A 1 306 ? -4.821 2.662 21.727 1.00 97.19 306 LEU A CA 1
ATOM 2372 C C . LEU A 1 306 ? -4.628 1.517 20.724 1.00 97.19 306 LEU A C 1
ATOM 2374 O O . LEU A 1 306 ? -5.593 0.816 20.405 1.00 97.19 306 LEU A O 1
ATOM 2378 N N . LEU A 1 307 ? -3.399 1.327 20.238 1.00 96.62 307 LEU A N 1
ATOM 2379 C CA . LEU A 1 307 ? -3.040 0.269 19.295 1.00 96.62 307 LEU A CA 1
ATOM 2380 C C . LEU A 1 307 ? -3.211 -1.122 19.916 1.00 96.62 307 LEU A C 1
ATOM 2382 O O . LEU A 1 307 ? -3.832 -1.986 19.301 1.00 96.62 307 LEU A O 1
ATOM 2386 N N 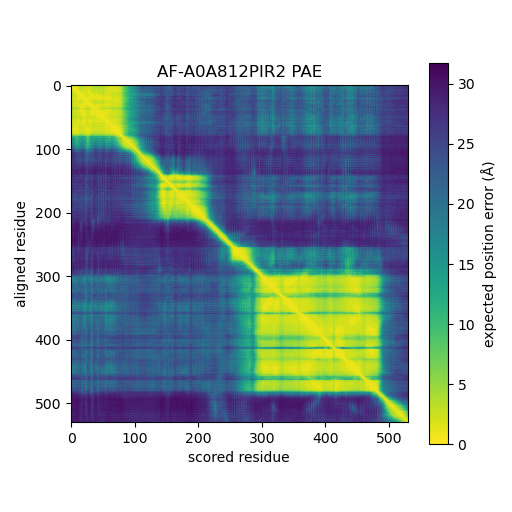. GLU A 1 308 ? -2.743 -1.324 21.148 1.00 96.12 308 GLU A N 1
ATOM 2387 C CA . GLU A 1 308 ? -2.894 -2.585 21.880 1.00 96.12 308 GLU A CA 1
ATOM 2388 C C . GLU A 1 308 ? -4.365 -2.925 22.131 1.00 96.12 308 GLU A C 1
ATOM 2390 O O . GLU A 1 308 ? -4.808 -4.040 21.843 1.00 96.12 308 GLU A O 1
ATOM 2395 N N . ALA A 1 309 ? -5.148 -1.953 22.612 1.00 97.75 309 ALA A N 1
ATOM 2396 C CA . ALA A 1 309 ? -6.574 -2.146 22.851 1.00 97.75 309 ALA A CA 1
ATOM 2397 C C . ALA A 1 309 ? -7.342 -2.441 21.555 1.00 97.75 309 ALA A C 1
ATOM 2399 O O . ALA A 1 309 ? -8.321 -3.187 21.579 1.00 97.75 309 ALA A O 1
ATOM 2400 N N . SER A 1 310 ? -6.885 -1.887 20.427 1.00 97.88 310 SER A N 1
ATOM 2401 C CA . SER A 1 310 ? -7.544 -1.999 19.124 1.00 97.88 310 SER A CA 1
ATOM 2402 C C . SER A 1 310 ? -6.995 -3.109 18.220 1.00 97.88 310 SER A C 1
ATOM 2404 O O . SER A 1 310 ? -7.559 -3.287 17.143 1.00 97.88 310 SER A O 1
ATOM 2406 N N . ASP A 1 311 ? -5.966 -3.878 18.610 1.00 96.25 311 ASP A N 1
ATOM 2407 C CA . ASP A 1 311 ? -5.318 -4.898 17.748 1.00 96.25 311 ASP A CA 1
ATOM 2408 C C . ASP A 1 311 ? -6.342 -5.881 17.165 1.00 96.25 311 ASP A C 1
ATOM 2410 O O . ASP A 1 311 ? -6.389 -6.115 15.956 1.00 96.25 311 ASP A O 1
ATOM 2414 N N . GLN A 1 312 ? -7.235 -6.414 18.005 1.00 96.81 312 GLN A N 1
ATOM 2415 C CA . GLN A 1 312 ? -8.267 -7.347 17.545 1.00 96.81 312 GLN A CA 1
ATOM 2416 C C . GLN A 1 312 ? -9.238 -6.690 16.561 1.00 96.81 312 GLN A C 1
ATOM 2418 O O . GLN A 1 312 ? -9.535 -7.256 15.510 1.00 96.81 312 GLN A O 1
ATOM 2423 N N . TYR A 1 313 ? -9.698 -5.476 16.861 1.00 97.44 313 TYR A N 1
ATOM 2424 C CA . TYR A 1 313 ? -10.598 -4.744 15.974 1.00 97.44 313 TYR A CA 1
ATOM 2425 C C . TYR A 1 313 ? -9.921 -4.426 14.632 1.00 97.44 313 TYR A C 1
ATOM 2427 O O . TYR A 1 313 ? -10.509 -4.671 13.578 1.00 97.44 313 TYR A O 1
ATOM 2435 N N . ALA A 1 314 ? -8.675 -3.946 14.668 1.00 95.88 314 ALA A N 1
ATOM 2436 C CA . ALA A 1 314 ? -7.885 -3.608 13.493 1.00 95.88 314 ALA A CA 1
ATOM 2437 C C . ALA A 1 314 ? -7.689 -4.823 12.581 1.00 95.88 314 ALA A C 1
ATOM 2439 O O . ALA A 1 314 ? -7.794 -4.687 11.364 1.00 95.88 314 ALA A O 1
ATOM 2440 N N . ARG A 1 315 ? -7.494 -6.024 13.142 1.00 93.31 315 ARG A N 1
ATOM 2441 C CA . ARG A 1 315 ? -7.489 -7.262 12.351 1.00 93.31 315 ARG A CA 1
ATOM 2442 C C . ARG A 1 315 ? -8.803 -7.417 11.609 1.00 93.31 315 ARG A C 1
ATOM 2444 O O . ARG A 1 315 ? -8.789 -7.433 10.392 1.00 93.31 315 ARG A O 1
ATOM 2451 N N . HIS A 1 316 ? -9.944 -7.441 12.293 1.00 94.94 316 HIS A N 1
ATOM 2452 C CA . HIS A 1 316 ? -11.233 -7.647 11.619 1.00 94.94 316 HIS A CA 1
ATOM 2453 C C . HIS A 1 316 ? -11.596 -6.536 10.614 1.00 94.94 316 HIS A C 1
ATOM 2455 O O . HIS A 1 316 ? -12.290 -6.809 9.633 1.00 94.94 316 HIS A O 1
ATOM 2461 N N . SER A 1 317 ? -11.139 -5.298 10.826 1.00 94.38 317 SER A N 1
ATOM 2462 C CA . SER A 1 317 ? -11.448 -4.158 9.953 1.00 94.38 317 SER A CA 1
ATOM 2463 C C . SER A 1 317 ? -10.472 -3.964 8.784 1.00 94.38 317 SER A C 1
ATOM 2465 O O . SER A 1 317 ? -10.714 -3.103 7.934 1.00 94.38 317 SER A O 1
ATOM 2467 N N . GLY A 1 318 ? -9.382 -4.738 8.720 1.00 94.19 318 GLY A N 1
ATOM 2468 C CA . GLY A 1 318 ? -8.315 -4.548 7.733 1.00 94.19 318 GLY A CA 1
ATOM 2469 C C . GLY A 1 318 ? -7.504 -3.271 7.981 1.00 94.19 318 GLY A C 1
ATOM 2470 O O . GLY A 1 318 ? -7.240 -2.519 7.045 1.00 94.19 318 GLY A O 1
ATOM 2471 N N . CYS A 1 319 ? -7.171 -3.011 9.248 1.00 94.94 319 CYS A N 1
ATOM 2472 C CA . CYS A 1 319 ? -6.436 -1.845 9.747 1.00 94.94 319 CYS A CA 1
ATOM 2473 C C . CYS A 1 319 ? -7.124 -0.503 9.459 1.00 94.94 319 CYS A C 1
ATOM 2475 O O . CYS A 1 319 ? -6.467 0.527 9.351 1.00 94.94 319 CYS A O 1
ATOM 2477 N N . ARG A 1 320 ? -8.459 -0.506 9.352 1.00 95.62 320 ARG A N 1
ATOM 2478 C CA . ARG A 1 320 ? -9.266 0.706 9.162 1.00 95.62 320 ARG A CA 1
ATOM 2479 C C . ARG A 1 320 ? -9.954 1.098 10.459 1.00 95.62 320 ARG A C 1
ATOM 2481 O O . ARG A 1 320 ? -10.685 0.290 11.045 1.00 95.62 320 ARG A O 1
ATOM 2488 N N . PHE A 1 321 ? -9.783 2.341 10.886 1.00 97.50 321 PHE A N 1
ATOM 2489 C CA . PHE A 1 321 ? -10.556 2.881 12.000 1.00 97.50 321 PHE A CA 1
ATOM 2490 C C . PHE A 1 321 ? -11.826 3.570 11.488 1.00 97.50 321 PHE A C 1
ATOM 2492 O O . PHE A 1 321 ? -11.836 4.173 10.420 1.00 97.50 321 PHE A O 1
ATOM 2499 N N . ARG A 1 322 ? -12.931 3.423 12.225 1.00 97.06 322 ARG A N 1
ATOM 2500 C CA . ARG A 1 322 ? -14.209 4.092 11.944 1.00 97.06 322 ARG A CA 1
ATOM 2501 C C . ARG A 1 322 ? -14.890 4.396 13.261 1.00 97.06 322 ARG A C 1
ATOM 2503 O O . ARG A 1 322 ? -15.258 3.457 13.968 1.00 97.06 322 ARG A O 1
ATOM 2510 N N . ARG A 1 323 ? -15.137 5.667 13.567 1.00 96.56 323 ARG A N 1
ATOM 2511 C CA . ARG A 1 323 ? -15.758 6.048 14.841 1.00 96.56 323 ARG A CA 1
ATOM 2512 C C . ARG A 1 323 ? -17.146 5.445 15.019 1.00 96.56 323 ARG A C 1
ATOM 2514 O O . ARG A 1 323 ? -17.438 4.913 16.084 1.00 96.56 323 ARG A O 1
ATOM 2521 N N . ALA A 1 324 ? -17.948 5.421 13.954 1.00 95.75 324 ALA A N 1
ATOM 2522 C CA . ALA A 1 324 ? -19.290 4.834 13.963 1.00 95.75 324 ALA A CA 1
ATOM 2523 C C . ALA A 1 324 ? -19.311 3.363 14.429 1.00 95.75 324 ALA A C 1
ATOM 2525 O O . ALA A 1 324 ? -20.303 2.902 14.981 1.00 95.75 324 ALA A O 1
ATOM 2526 N N . SER A 1 325 ? -18.199 2.628 14.279 1.00 95.50 325 SER A N 1
ATOM 2527 C CA . SER A 1 325 ? -18.103 1.241 14.760 1.00 95.50 325 SER A CA 1
ATOM 2528 C C . SER A 1 325 ? -18.151 1.110 16.285 1.00 95.50 325 SER A C 1
ATOM 2530 O O . SER A 1 325 ? -18.362 -0.000 16.771 1.00 95.50 325 SER A O 1
ATOM 2532 N N . PHE A 1 326 ? -17.952 2.211 17.012 1.00 96.25 326 PHE A N 1
ATOM 2533 C CA . PHE A 1 326 ? -17.905 2.280 18.471 1.00 96.25 326 PHE A CA 1
ATOM 2534 C C . PHE A 1 326 ? -19.084 3.050 19.084 1.00 96.25 326 PHE A C 1
ATOM 2536 O O . PHE A 1 326 ? -19.194 3.094 20.308 1.00 96.25 326 PHE A O 1
ATOM 2543 N N . GLU A 1 327 ? -19.958 3.648 18.266 1.00 93.50 327 GLU A N 1
ATOM 2544 C CA . GLU A 1 327 ? -21.137 4.388 18.743 1.00 93.50 327 GLU A CA 1
ATOM 2545 C C . GLU A 1 327 ? -22.315 3.442 19.036 1.00 93.50 327 GLU A C 1
ATOM 2547 O O . GLU A 1 327 ? -22.953 3.588 20.077 1.00 93.50 327 GLU A O 1
ATOM 2552 N N . ASP A 1 328 ? -22.508 2.400 18.214 1.00 87.88 328 ASP A N 1
ATOM 2553 C CA . ASP A 1 328 ? -23.582 1.406 18.362 1.00 87.88 328 ASP A CA 1
ATOM 2554 C C . ASP A 1 328 ? -23.028 -0.024 18.505 1.00 87.88 328 ASP A C 1
ATOM 2556 O O . ASP A 1 328 ? -22.914 -0.793 17.550 1.00 87.88 328 ASP A O 1
ATOM 2560 N N . LEU A 1 329 ? -22.696 -0.428 19.737 1.00 89.44 329 LEU A N 1
ATOM 2561 C CA . LEU A 1 329 ? -22.224 -1.797 20.017 1.00 89.44 329 LEU A CA 1
ATOM 2562 C C . LEU A 1 329 ? -23.324 -2.870 19.870 1.00 89.44 329 LEU A C 1
ATOM 2564 O O . LEU A 1 329 ? -23.027 -4.062 19.924 1.00 89.44 329 LEU A O 1
ATOM 2568 N N . THR A 1 330 ? -24.585 -2.469 19.690 1.00 89.31 330 THR A N 1
ATOM 2569 C CA . THR A 1 330 ? -25.758 -3.355 19.654 1.00 89.31 330 THR A CA 1
ATOM 2570 C C . THR A 1 330 ? -26.192 -3.772 18.246 1.00 89.31 330 THR A C 1
ATOM 2572 O O . THR A 1 330 ? -27.257 -4.369 18.116 1.00 89.31 330 THR A O 1
ATOM 2575 N N . GLU A 1 331 ? -25.407 -3.496 17.196 1.00 83.81 331 GLU A N 1
ATOM 2576 C CA . GLU A 1 331 ? -25.747 -3.876 15.814 1.00 83.81 331 GLU A CA 1
ATOM 2577 C C . GLU A 1 331 ? -26.032 -5.386 15.679 1.00 83.81 331 GLU A C 1
ATOM 2579 O O . GLU A 1 331 ? -25.117 -6.216 15.610 1.00 83.81 331 GLU A O 1
ATOM 2584 N N . GLU A 1 332 ? -27.319 -5.745 15.619 1.00 85.25 332 GLU A N 1
ATOM 2585 C CA . GLU A 1 332 ? -27.780 -7.118 15.429 1.00 85.25 332 GLU A CA 1
ATOM 2586 C C . GLU A 1 332 ? -27.301 -7.655 14.069 1.00 85.25 332 GLU A C 1
ATOM 2588 O O . GLU A 1 332 ? -27.582 -7.086 13.015 1.00 85.25 332 GLU A O 1
ATOM 2593 N N . GLY A 1 333 ? -26.576 -8.779 14.085 1.00 85.62 333 GLY A N 1
ATOM 2594 C CA . GLY A 1 333 ? -26.100 -9.461 12.875 1.00 85.62 333 GLY A CA 1
ATOM 2595 C C . GLY A 1 333 ? -24.622 -9.256 12.532 1.00 85.62 333 GLY A C 1
ATOM 2596 O O . GLY A 1 333 ? -24.157 -9.835 11.547 1.00 85.62 333 GLY A O 1
ATOM 2597 N N . SER A 1 334 ? -23.874 -8.495 13.335 1.00 87.06 334 SER A N 1
ATOM 2598 C CA . SER A 1 334 ? -22.410 -8.479 13.243 1.00 87.06 334 SER A CA 1
ATOM 2599 C C . SER A 1 334 ? -21.794 -9.805 13.708 1.00 87.06 334 SER A C 1
ATOM 2601 O O . SER A 1 334 ? -22.383 -10.550 14.492 1.00 87.06 334 SER A O 1
ATOM 2603 N N . ASP A 1 335 ? -20.593 -10.096 13.211 1.00 94.25 335 ASP A N 1
ATOM 2604 C CA . ASP A 1 335 ? -19.773 -11.218 13.673 1.00 94.25 335 ASP A CA 1
ATOM 2605 C C . ASP A 1 335 ? -19.516 -11.095 15.194 1.00 94.25 335 ASP A C 1
ATOM 2607 O O . ASP A 1 335 ? -19.047 -10.036 15.629 1.00 94.25 335 ASP A O 1
ATOM 2611 N N . PRO A 1 336 ? -19.833 -12.119 16.016 1.00 95.12 336 PRO A N 1
ATOM 2612 C CA . PRO A 1 336 ? -19.632 -12.064 17.464 1.00 95.12 336 PRO A CA 1
ATOM 2613 C C . PRO A 1 336 ? -18.174 -11.801 17.863 1.00 95.12 336 PRO A C 1
ATOM 2615 O O . PRO A 1 336 ? -17.943 -11.160 18.888 1.00 95.12 336 PRO A O 1
ATOM 2618 N N . GLU A 1 337 ? -17.194 -12.237 17.063 1.00 95.81 337 GLU A N 1
ATOM 2619 C CA . GLU A 1 337 ? -15.774 -11.958 17.327 1.00 95.81 337 GLU A CA 1
ATOM 2620 C C . GLU A 1 337 ? -15.459 -10.468 17.143 1.00 95.81 337 GLU A C 1
ATOM 2622 O O . GLU A 1 337 ? -14.874 -9.837 18.025 1.00 95.81 337 GLU A O 1
ATOM 2627 N N . LEU A 1 338 ? -15.952 -9.863 16.056 1.00 94.81 338 LEU A N 1
ATOM 2628 C CA . LEU A 1 338 ? -15.828 -8.423 15.822 1.00 94.81 338 LEU A CA 1
ATOM 2629 C C . LEU A 1 338 ? -16.538 -7.607 16.912 1.00 94.81 338 LEU A C 1
ATOM 2631 O O . LEU A 1 338 ? -16.015 -6.580 17.341 1.00 94.81 338 LEU A O 1
ATOM 2635 N N . GLN A 1 339 ? -17.719 -8.035 17.368 1.00 95.06 339 GLN A N 1
ATOM 2636 C CA . GLN A 1 339 ? -18.422 -7.358 18.463 1.00 95.06 339 GLN A CA 1
ATOM 2637 C C . GLN A 1 339 ? -17.623 -7.405 19.769 1.00 95.06 339 GLN A C 1
ATOM 2639 O O . GLN A 1 339 ? -17.502 -6.381 20.441 1.00 95.06 339 GLN A O 1
ATOM 2644 N N . ALA A 1 340 ? -17.041 -8.558 20.110 1.00 95.81 340 ALA A N 1
ATOM 2645 C CA . ALA A 1 340 ? -16.179 -8.689 21.281 1.00 95.81 340 ALA A CA 1
ATOM 2646 C C . ALA A 1 340 ? -14.940 -7.783 21.172 1.00 95.81 340 ALA A C 1
ATOM 2648 O O . ALA A 1 340 ? -14.631 -7.058 22.117 1.00 95.81 340 ALA A O 1
ATOM 2649 N N . ALA A 1 341 ? -14.296 -7.748 20.001 1.00 96.75 341 ALA A N 1
ATOM 2650 C CA . ALA A 1 341 ? -13.150 -6.882 19.735 1.00 96.75 341 ALA A CA 1
ATOM 2651 C C . ALA A 1 341 ? -13.501 -5.385 19.851 1.00 96.75 341 ALA A C 1
ATOM 2653 O O . ALA A 1 341 ? -12.768 -4.620 20.480 1.00 96.75 341 ALA A O 1
ATOM 2654 N N . LYS A 1 342 ? -14.649 -4.958 19.303 1.00 97.12 342 LYS A N 1
ATOM 2655 C CA . LYS A 1 342 ? -15.169 -3.587 19.462 1.00 97.12 342 LYS A CA 1
ATOM 2656 C C . LYS A 1 342 ? -15.415 -3.255 20.934 1.00 97.12 342 LYS A C 1
ATOM 2658 O O . LYS A 1 342 ? -14.978 -2.208 21.400 1.00 97.12 342 LYS A O 1
ATOM 2663 N N . ALA A 1 343 ? -16.092 -4.142 21.666 1.00 96.31 343 ALA A N 1
ATOM 2664 C CA . ALA A 1 343 ? -16.405 -3.945 23.080 1.00 96.31 343 ALA A CA 1
ATOM 2665 C C . ALA A 1 343 ? -15.139 -3.839 23.946 1.00 96.31 343 ALA A C 1
ATOM 2667 O O . ALA A 1 343 ? -15.099 -3.023 24.865 1.00 96.31 343 ALA A O 1
ATOM 2668 N N . GLN A 1 344 ? -14.099 -4.615 23.625 1.00 97.44 344 GLN A N 1
ATOM 2669 C CA . GLN A 1 344 ? -12.795 -4.545 24.284 1.00 97.44 344 GLN A CA 1
ATOM 2670 C C . GLN A 1 344 ? -12.086 -3.204 24.033 1.00 97.44 344 GLN A C 1
ATOM 2672 O O . GLN A 1 344 ? -11.567 -2.609 24.976 1.00 97.44 344 GLN A O 1
ATOM 2677 N N . ALA A 1 345 ? -12.069 -2.720 22.789 1.00 97.81 345 ALA A N 1
ATOM 2678 C CA . ALA A 1 345 ? -11.365 -1.491 22.411 1.00 97.81 345 ALA A CA 1
ATOM 2679 C C . ALA A 1 345 ? -12.125 -0.200 22.789 1.00 97.81 345 ALA A C 1
ATOM 2681 O O . ALA A 1 345 ? -11.509 0.841 23.027 1.00 97.81 345 ALA A O 1
ATOM 2682 N N . ALA A 1 346 ? -13.459 -0.258 22.879 1.00 97.69 346 ALA A N 1
ATOM 2683 C CA . ALA A 1 346 ? -14.342 0.886 23.115 1.00 97.69 346 ALA A CA 1
ATOM 2684 C C . ALA A 1 346 ? -13.948 1.829 24.274 1.00 97.69 346 ALA A C 1
ATOM 2686 O O . ALA A 1 346 ? -13.961 3.043 24.047 1.00 97.69 346 ALA A O 1
ATOM 2687 N N . PRO A 1 347 ? -13.612 1.359 25.496 1.00 97.88 347 PRO A N 1
ATOM 2688 C CA . PRO A 1 347 ? -13.264 2.266 26.592 1.00 97.88 347 PRO A CA 1
ATOM 2689 C C . PRO A 1 347 ? -12.019 3.106 26.283 1.00 97.88 347 PRO A C 1
ATOM 2691 O O . PRO A 1 347 ? -12.050 4.319 26.482 1.00 97.88 347 PRO A O 1
ATOM 2694 N N . VAL A 1 348 ? -10.973 2.487 25.727 1.00 97.94 348 VAL A N 1
ATOM 2695 C CA . VAL A 1 348 ? -9.713 3.166 25.384 1.00 97.94 348 VAL A CA 1
ATOM 2696 C C . VAL A 1 348 ? -9.914 4.117 24.206 1.00 97.94 348 VAL A C 1
ATOM 2698 O O . VAL A 1 348 ? -9.481 5.265 24.254 1.00 97.94 348 VAL A O 1
ATOM 2701 N N . VAL A 1 349 ? -10.656 3.693 23.178 1.00 97.75 349 VAL A N 1
ATOM 2702 C CA . VAL A 1 349 ? -11.031 4.560 22.048 1.00 97.75 349 VAL A CA 1
ATOM 2703 C C . VAL A 1 349 ? -11.759 5.812 22.542 1.00 97.75 349 VAL A C 1
ATOM 2705 O O . VAL A 1 349 ? -11.418 6.924 22.144 1.00 97.75 349 VAL A O 1
ATOM 2708 N N . LYS A 1 350 ? -12.735 5.656 23.443 1.00 96.94 350 LYS A N 1
ATOM 2709 C CA . LYS A 1 350 ? -13.495 6.778 24.006 1.00 96.94 350 LYS A CA 1
ATOM 2710 C C . LYS A 1 350 ? -12.613 7.727 24.821 1.00 96.94 350 LYS A C 1
ATOM 2712 O O . LYS A 1 350 ? -12.794 8.938 24.727 1.00 96.94 350 LYS A O 1
ATOM 2717 N N . GLU A 1 351 ? -11.677 7.191 25.599 1.00 96.25 351 GLU A N 1
ATOM 2718 C CA . GLU A 1 351 ? -10.709 7.979 26.367 1.00 96.25 351 GLU A CA 1
ATOM 2719 C C . GLU A 1 351 ? -9.810 8.821 25.452 1.00 96.25 351 GLU A C 1
ATOM 2721 O O . GLU A 1 351 ? -9.706 10.033 25.639 1.00 96.25 351 GLU A O 1
ATOM 2726 N N . PHE A 1 352 ? -9.226 8.215 24.415 1.00 96.81 352 PHE A N 1
ATOM 2727 C CA . PHE A 1 352 ? -8.388 8.928 23.446 1.00 96.81 352 PHE A CA 1
ATOM 2728 C C . PHE A 1 352 ? -9.181 9.987 22.669 1.00 96.81 352 PHE A C 1
ATOM 2730 O O . PHE A 1 352 ? -8.707 11.109 22.502 1.00 96.81 352 PHE A O 1
ATOM 2737 N N . LEU A 1 353 ? -10.416 9.685 22.256 1.00 95.94 353 LEU A N 1
ATOM 2738 C CA . LEU A 1 353 ? -11.291 10.672 21.613 1.00 95.94 353 LEU A CA 1
ATOM 2739 C C . LEU A 1 353 ? -11.608 11.859 22.538 1.00 95.94 353 LEU A C 1
ATOM 2741 O O . LEU A 1 353 ? -11.677 12.994 22.069 1.00 95.94 353 LEU A O 1
ATOM 2745 N N . ALA A 1 354 ? -11.783 11.624 23.842 1.00 95.06 354 ALA A N 1
ATOM 2746 C CA . ALA A 1 354 ? -11.993 12.694 24.817 1.00 95.06 354 ALA A CA 1
ATOM 2747 C C . ALA A 1 354 ? -10.732 13.558 24.994 1.00 95.06 354 ALA A C 1
ATOM 2749 O O . ALA A 1 354 ? -10.828 14.784 24.925 1.00 95.06 354 ALA A O 1
ATOM 2750 N N . ARG A 1 355 ? -9.550 12.930 25.120 1.00 94.69 355 ARG A N 1
ATOM 2751 C CA . ARG A 1 355 ? -8.248 13.627 25.193 1.00 94.69 355 ARG A CA 1
ATOM 2752 C C . ARG A 1 355 ? -8.045 14.579 24.013 1.00 94.69 355 ARG A C 1
ATOM 2754 O O . ARG A 1 355 ? -7.568 15.691 24.196 1.00 94.69 355 ARG A O 1
ATOM 2761 N N . LEU A 1 356 ? -8.449 14.172 22.812 1.00 94.69 356 LEU A N 1
ATOM 2762 C CA . LEU A 1 356 ? -8.288 14.982 21.602 1.00 94.69 356 LEU A CA 1
ATOM 2763 C C . LEU A 1 356 ? -9.288 16.131 21.473 1.00 94.69 356 LEU A C 1
ATOM 2765 O O . LEU A 1 356 ? -8.974 17.137 20.842 1.00 94.69 356 LEU A O 1
ATOM 2769 N N . LYS A 1 357 ? -10.479 15.995 22.060 1.00 93.44 357 LYS A N 1
ATOM 2770 C CA . LYS A 1 357 ? -11.547 16.990 21.936 1.00 93.44 357 LYS A CA 1
ATOM 2771 C C . LYS A 1 357 ? -11.336 18.207 22.837 1.00 93.44 357 LYS A C 1
ATOM 2773 O O . LYS A 1 357 ? -11.596 19.326 22.400 1.00 93.44 357 LYS A O 1
ATOM 2778 N N . ASP A 1 358 ? -10.918 17.987 24.082 1.00 88.12 358 ASP A N 1
ATOM 2779 C CA . ASP A 1 358 ? -10.938 19.039 25.108 1.00 88.12 358 ASP A CA 1
ATOM 2780 C C . ASP A 1 358 ? -9.629 19.845 25.152 1.00 88.12 358 ASP A C 1
ATOM 2782 O O . ASP A 1 358 ? -9.648 21.061 25.335 1.00 88.12 358 ASP A O 1
ATOM 2786 N N . SER A 1 359 ? -8.489 19.179 24.963 1.00 88.81 359 SER A N 1
ATOM 2787 C CA . SER A 1 359 ? -7.167 19.804 24.881 1.00 88.81 359 SER A CA 1
ATOM 2788 C C . SER A 1 359 ? -6.216 18.825 24.199 1.00 88.81 359 SER A C 1
ATOM 2790 O O . SER A 1 359 ? -5.715 17.926 24.877 1.00 88.81 359 SER A O 1
ATOM 2792 N N . PRO A 1 360 ? -5.960 18.964 22.886 1.00 88.62 360 PRO A N 1
ATOM 2793 C CA . PRO A 1 360 ? -5.233 17.953 22.142 1.00 88.62 360 PRO A CA 1
ATOM 2794 C C . PRO A 1 360 ? -3.821 17.797 22.706 1.00 88.62 360 PRO A C 1
ATOM 2796 O O . PRO A 1 360 ? -2.999 18.720 22.689 1.00 88.62 360 PRO A O 1
ATOM 2799 N N . ASP A 1 361 ? -3.585 16.607 23.245 1.00 93.38 361 ASP A N 1
ATOM 2800 C CA . ASP A 1 361 ? -2.312 16.186 23.800 1.00 93.38 361 ASP A CA 1
ATOM 2801 C C . ASP A 1 361 ? -1.225 16.294 22.727 1.00 93.38 361 ASP A C 1
ATOM 2803 O O . ASP A 1 361 ? -1.296 15.645 21.683 1.00 93.38 361 ASP A O 1
ATOM 2807 N N . GLN A 1 362 ? -0.230 17.146 22.974 1.00 94.44 362 GLN A N 1
ATOM 2808 C CA . GLN A 1 362 ? 0.824 17.439 22.005 1.00 94.44 362 GLN A CA 1
ATOM 2809 C C . GLN A 1 362 ? 1.682 16.212 21.692 1.00 94.44 362 GLN A C 1
ATOM 2811 O O . GLN A 1 362 ? 2.151 16.074 20.563 1.00 94.44 362 GLN A O 1
ATOM 2816 N N . ALA A 1 363 ? 1.871 15.320 22.665 1.00 94.56 363 ALA A N 1
ATOM 2817 C CA . ALA A 1 363 ? 2.649 14.109 22.463 1.00 94.56 363 ALA A CA 1
ATOM 2818 C C . ALA A 1 363 ? 1.873 13.122 21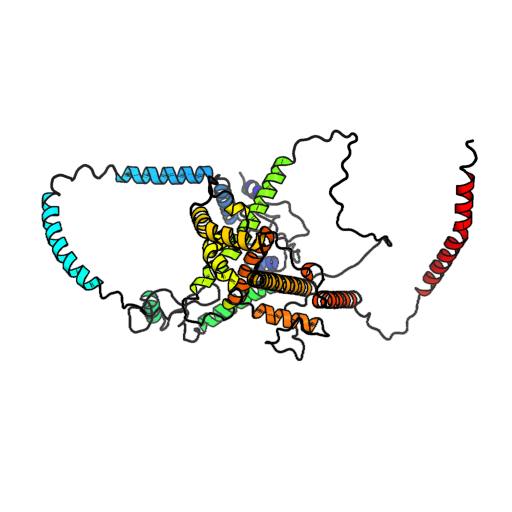.571 1.00 94.56 363 ALA A C 1
ATOM 2820 O O . ALA A 1 363 ? 2.422 12.587 20.614 1.00 94.56 363 ALA A O 1
ATOM 2821 N N . LEU A 1 364 ? 0.558 13.001 21.770 1.00 94.94 364 LEU A N 1
ATOM 2822 C CA . LEU A 1 364 ? -0.307 12.207 20.893 1.00 94.94 364 LEU A CA 1
ATOM 2823 C C . LEU A 1 364 ? -0.454 12.815 19.484 1.00 94.94 364 LEU A C 1
ATOM 2825 O O . LEU A 1 364 ? -0.480 12.093 18.489 1.00 94.94 364 LEU A O 1
ATOM 2829 N N . LEU A 1 365 ? -0.531 14.146 19.373 1.00 94.75 365 LEU A N 1
ATOM 2830 C CA . LEU A 1 365 ? -0.534 14.825 18.074 1.00 94.75 365 LEU A CA 1
ATOM 2831 C C . LEU A 1 365 ? 0.755 14.566 17.290 1.00 94.75 365 LEU A C 1
ATOM 2833 O O . LEU A 1 365 ? 0.705 14.447 16.067 1.00 94.75 365 LEU A O 1
ATOM 2837 N N . LYS A 1 366 ? 1.897 14.471 17.979 1.00 94.50 366 LYS A N 1
ATOM 2838 C CA . LYS A 1 366 ? 3.172 14.107 17.361 1.00 94.50 366 LYS A CA 1
ATOM 2839 C C . LYS A 1 366 ? 3.090 12.714 16.725 1.00 94.50 366 LYS A C 1
ATOM 2841 O O . LYS A 1 366 ? 3.400 12.602 15.543 1.00 94.50 366 LYS A O 1
ATOM 2846 N N . ASP A 1 367 ? 2.581 11.711 17.443 1.00 95.69 367 ASP A N 1
ATOM 2847 C CA . ASP A 1 367 ? 2.396 10.350 16.910 1.00 95.69 367 ASP A CA 1
ATOM 2848 C C . ASP A 1 367 ? 1.502 10.338 15.656 1.00 95.69 367 ASP A C 1
ATOM 2850 O O . ASP A 1 367 ? 1.797 9.654 14.673 1.00 95.69 367 ASP A O 1
ATOM 2854 N N . PHE A 1 368 ? 0.419 11.124 15.647 1.00 95.25 368 PHE A N 1
ATOM 2855 C CA . PHE A 1 368 ? -0.444 11.231 14.468 1.00 95.25 368 PHE A CA 1
ATOM 2856 C C . PHE A 1 368 ? 0.235 11.921 13.290 1.00 95.25 368 PHE A C 1
ATOM 2858 O O . PHE A 1 368 ? 0.078 11.462 12.160 1.00 95.25 368 PHE A O 1
ATOM 2865 N N . ASN A 1 369 ? 0.998 12.987 13.529 1.00 93.56 369 ASN A N 1
ATOM 2866 C CA . ASN A 1 369 ? 1.761 13.649 12.473 1.00 93.56 369 ASN A CA 1
ATOM 2867 C C . ASN A 1 369 ? 2.798 12.697 11.865 1.00 93.56 369 ASN A C 1
ATOM 2869 O O . ASN A 1 369 ? 2.855 12.578 10.647 1.00 93.56 369 ASN A O 1
ATOM 2873 N N . GLU A 1 370 ? 3.521 11.934 12.688 1.00 93.81 370 GLU A N 1
ATOM 2874 C CA . GLU A 1 370 ? 4.468 10.922 12.207 1.00 93.81 370 GLU A CA 1
ATOM 2875 C C . GLU A 1 370 ? 3.776 9.798 11.413 1.00 93.81 370 GLU A C 1
ATOM 2877 O O . GLU A 1 370 ? 4.310 9.303 10.418 1.00 93.81 370 GLU A O 1
ATOM 2882 N N . ALA A 1 371 ? 2.570 9.384 11.817 1.00 95.00 371 ALA A N 1
ATOM 2883 C CA . ALA A 1 371 ? 1.762 8.434 11.052 1.00 95.00 371 ALA A CA 1
ATOM 2884 C C . ALA A 1 371 ? 1.331 9.009 9.692 1.00 95.00 371 ALA A C 1
ATOM 2886 O O . ALA A 1 371 ? 1.422 8.328 8.668 1.00 95.00 371 ALA A O 1
ATOM 2887 N N . PHE A 1 372 ? 0.897 10.269 9.663 1.00 94.94 372 PHE A N 1
ATOM 2888 C CA . PHE A 1 372 ? 0.562 10.968 8.427 1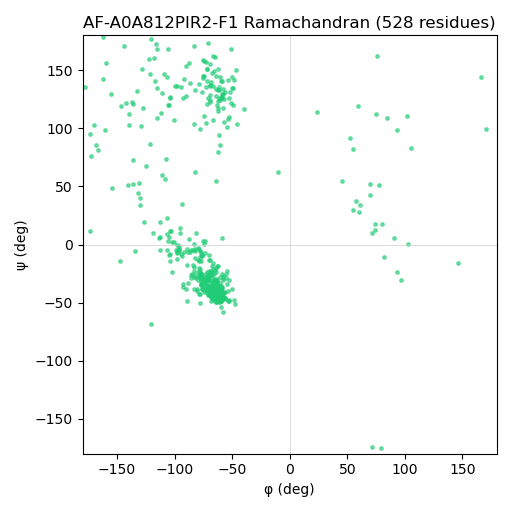.00 94.94 372 PHE A CA 1
ATOM 2889 C C . PHE A 1 372 ? 1.775 11.113 7.497 1.00 94.94 372 PHE A C 1
ATOM 2891 O O . PHE A 1 372 ? 1.645 10.827 6.306 1.00 94.94 372 PHE A O 1
ATOM 2898 N N . ASP A 1 373 ? 2.941 11.481 8.030 1.00 93.00 373 ASP A N 1
ATOM 2899 C CA . ASP A 1 373 ? 4.199 11.577 7.281 1.00 93.00 373 ASP A CA 1
ATOM 2900 C C . ASP A 1 373 ? 4.563 10.229 6.649 1.00 93.00 373 ASP A C 1
ATOM 2902 O O . ASP A 1 373 ? 4.815 10.146 5.447 1.00 93.00 373 ASP A O 1
ATOM 2906 N N . ALA A 1 374 ? 4.495 9.139 7.422 1.00 93.44 374 ALA A N 1
ATOM 2907 C CA . ALA A 1 374 ? 4.795 7.799 6.921 1.00 93.44 374 ALA A CA 1
ATOM 2908 C C . ALA A 1 374 ? 3.887 7.385 5.747 1.00 93.44 374 ALA A C 1
ATOM 2910 O O . ALA A 1 374 ? 4.359 6.792 4.772 1.00 93.44 374 ALA A O 1
ATOM 2911 N N . LEU A 1 375 ? 2.589 7.702 5.818 1.00 94.38 375 LEU A N 1
ATOM 2912 C CA . LEU A 1 375 ? 1.643 7.432 4.730 1.00 94.38 375 LEU A CA 1
ATOM 2913 C C . LEU A 1 375 ? 1.886 8.319 3.513 1.00 94.38 375 LEU A C 1
ATOM 2915 O O . LEU A 1 375 ? 1.755 7.852 2.381 1.00 94.38 375 LEU A O 1
ATOM 2919 N N . TRP A 1 376 ? 2.225 9.587 3.734 1.00 93.56 376 TRP A N 1
ATOM 2920 C CA . TRP A 1 376 ? 2.522 10.523 2.661 1.00 93.56 376 TRP A CA 1
ATOM 2921 C C . TRP A 1 376 ? 3.767 10.103 1.880 1.00 93.56 376 TRP A C 1
ATOM 2923 O O . TRP A 1 376 ? 3.694 9.972 0.656 1.00 93.56 376 TRP A O 1
ATOM 2933 N N . THR A 1 377 ? 4.865 9.793 2.575 1.00 92.62 377 THR A N 1
ATOM 2934 C CA . THR A 1 377 ? 6.094 9.266 1.968 1.00 92.62 377 THR A CA 1
ATOM 2935 C C . THR A 1 377 ? 5.813 7.999 1.162 1.00 92.62 377 THR A C 1
ATOM 2937 O O . THR A 1 377 ? 6.215 7.898 0.004 1.00 92.62 377 THR A O 1
ATOM 2940 N N . GLU A 1 378 ? 5.047 7.049 1.709 1.00 94.81 378 GLU A N 1
ATOM 2941 C CA . GLU A 1 378 ? 4.703 5.827 0.973 1.00 94.81 378 GLU A CA 1
ATOM 2942 C C . GLU A 1 378 ? 3.805 6.092 -0.244 1.00 94.81 378 GLU A C 1
ATOM 2944 O O . GLU A 1 378 ? 3.966 5.444 -1.284 1.00 94.81 378 GLU A O 1
ATOM 2949 N N . SER A 1 379 ? 2.865 7.035 -0.148 1.00 94.06 379 SER A N 1
ATOM 2950 C CA . SER A 1 379 ? 2.004 7.433 -1.265 1.00 94.06 379 SER A CA 1
ATOM 2951 C C . SER A 1 379 ? 2.812 8.085 -2.390 1.00 94.06 379 SER A C 1
ATOM 2953 O O . SER A 1 379 ? 2.616 7.757 -3.564 1.00 94.06 379 SER A O 1
ATOM 2955 N N . MET A 1 380 ? 3.746 8.974 -2.041 1.00 94.12 380 MET A N 1
ATOM 2956 C CA . MET A 1 380 ? 4.676 9.603 -2.979 1.00 94.12 380 MET A CA 1
ATOM 2957 C C . MET A 1 380 ? 5.523 8.540 -3.680 1.00 94.12 380 MET A C 1
ATOM 2959 O O . MET A 1 380 ? 5.482 8.438 -4.906 1.00 94.12 380 MET A O 1
ATOM 2963 N N . ARG A 1 381 ? 6.190 7.672 -2.911 1.00 95.44 381 ARG A N 1
ATOM 2964 C CA . ARG A 1 381 ? 6.986 6.557 -3.436 1.00 95.44 381 ARG A CA 1
ATOM 2965 C C . ARG A 1 381 ? 6.182 5.674 -4.387 1.00 95.44 381 ARG A C 1
ATOM 2967 O O . ARG A 1 381 ? 6.636 5.375 -5.485 1.00 95.44 381 ARG A O 1
ATOM 2974 N N . SER A 1 382 ? 4.976 5.272 -3.986 1.00 95.94 382 SER A N 1
ATOM 2975 C CA . SER A 1 382 ? 4.110 4.406 -4.797 1.00 95.94 382 SER A CA 1
ATOM 2976 C C . SER A 1 382 ? 3.705 5.070 -6.115 1.00 95.94 382 SER A C 1
ATOM 2978 O O . SER A 1 382 ? 3.653 4.404 -7.147 1.00 95.94 382 SER A O 1
ATOM 2980 N N . SER A 1 383 ? 3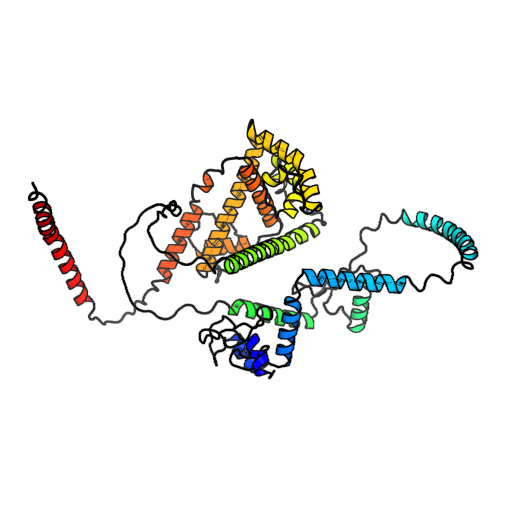.470 6.385 -6.095 1.00 95.25 383 SER A N 1
ATOM 2981 C CA . SER A 1 383 ? 3.184 7.167 -7.303 1.00 95.25 383 SER A CA 1
ATOM 2982 C C . SER A 1 383 ? 4.402 7.232 -8.228 1.00 95.25 383 SER A C 1
ATOM 2984 O O . SER A 1 383 ? 4.266 7.032 -9.434 1.00 95.25 383 SER A O 1
ATOM 2986 N N . MET A 1 384 ? 5.600 7.431 -7.669 1.00 96.88 384 MET A N 1
ATOM 2987 C CA . MET A 1 384 ? 6.850 7.446 -8.434 1.00 96.88 384 MET A CA 1
ATOM 2988 C C . MET A 1 384 ? 7.147 6.082 -9.069 1.00 96.88 384 MET A C 1
ATOM 2990 O O . MET A 1 384 ? 7.441 6.020 -10.258 1.00 96.88 384 MET A O 1
ATOM 2994 N N . VAL A 1 385 ? 6.987 4.983 -8.324 1.00 97.06 385 VAL A N 1
ATOM 2995 C CA . VAL A 1 385 ? 7.145 3.614 -8.853 1.00 97.06 385 VAL A CA 1
ATOM 2996 C C . VAL A 1 385 ? 6.163 3.346 -9.993 1.00 97.06 385 VAL A C 1
ATOM 2998 O O . VAL A 1 385 ? 6.564 2.859 -11.048 1.00 97.06 385 VAL A O 1
ATOM 3001 N N . ALA A 1 386 ? 4.888 3.711 -9.826 1.00 96.94 386 ALA A N 1
ATOM 3002 C CA . ALA A 1 386 ? 3.890 3.557 -10.883 1.00 96.94 386 ALA A CA 1
ATOM 3003 C C . ALA A 1 386 ? 4.258 4.354 -12.148 1.00 96.94 386 ALA A C 1
ATOM 3005 O O . ALA A 1 386 ? 4.101 3.851 -13.261 1.00 96.94 386 ALA A O 1
ATOM 3006 N N . ARG A 1 387 ? 4.796 5.570 -11.990 1.00 97.25 387 ARG A N 1
ATOM 3007 C CA . ARG A 1 387 ? 5.298 6.373 -13.113 1.00 97.25 387 ARG A CA 1
ATOM 3008 C C . ARG A 1 387 ? 6.526 5.728 -13.762 1.00 97.25 387 ARG A C 1
ATOM 3010 O O . ARG A 1 387 ? 6.578 5.671 -14.983 1.00 97.25 387 ARG A O 1
ATOM 3017 N N . CYS A 1 388 ? 7.466 5.175 -12.994 1.00 97.56 388 CYS A N 1
ATOM 3018 C CA . CYS A 1 388 ? 8.604 4.428 -13.545 1.00 97.56 388 CYS A CA 1
ATOM 3019 C C . CYS A 1 388 ? 8.158 3.215 -14.375 1.00 97.56 388 CYS A C 1
ATOM 3021 O O . CYS A 1 388 ? 8.706 3.002 -15.451 1.00 97.56 388 CYS A O 1
ATOM 3023 N N . HIS A 1 389 ? 7.138 2.469 -13.935 1.00 96.88 389 HIS A N 1
ATOM 3024 C CA . HIS A 1 389 ? 6.532 1.406 -14.748 1.00 96.88 389 HIS A CA 1
ATOM 3025 C C . HIS A 1 389 ? 5.942 1.938 -16.057 1.00 96.88 389 HIS A C 1
ATOM 3027 O O . HIS A 1 389 ? 6.152 1.349 -17.111 1.00 96.88 389 HIS A O 1
ATOM 3033 N N . GLN A 1 390 ? 5.218 3.060 -16.012 1.00 95.75 390 GLN A N 1
ATOM 3034 C CA . GLN A 1 390 ? 4.626 3.661 -17.212 1.00 95.75 390 GLN A CA 1
ATOM 3035 C C . GLN A 1 390 ? 5.684 4.063 -18.252 1.00 95.75 390 GLN A C 1
ATOM 3037 O O . GLN A 1 390 ? 5.418 4.004 -19.450 1.00 95.75 390 GLN A O 1
ATOM 3042 N N . LEU A 1 391 ? 6.863 4.478 -17.789 1.00 95.69 391 LEU A N 1
ATOM 3043 C CA . LEU A 1 391 ? 7.990 4.887 -18.627 1.00 95.69 391 LEU A CA 1
ATOM 3044 C C . LEU A 1 391 ? 8.901 3.728 -19.049 1.00 95.69 391 LEU A C 1
ATOM 3046 O O . LEU A 1 391 ? 9.930 3.986 -19.667 1.00 95.69 391 LEU A O 1
ATOM 3050 N N . ASP A 1 392 ? 8.549 2.485 -18.708 1.00 95.56 392 ASP A N 1
ATOM 3051 C CA . ASP A 1 392 ? 9.365 1.294 -18.970 1.00 95.56 392 ASP A CA 1
ATOM 3052 C C . ASP A 1 392 ? 10.774 1.382 -18.338 1.00 95.56 392 ASP A C 1
ATOM 3054 O O . ASP A 1 392 ? 11.791 0.978 -18.897 1.00 95.56 392 ASP A O 1
ATOM 3058 N N . LEU A 1 393 ? 10.838 1.975 -17.139 1.00 96.12 393 LEU A N 1
ATOM 3059 C CA . LEU A 1 393 ? 12.057 2.127 -16.336 1.00 96.12 393 LEU A CA 1
ATOM 3060 C C . LEU A 1 393 ? 12.122 1.115 -15.177 1.00 96.12 393 LEU A C 1
ATOM 3062 O O . LEU A 1 393 ? 12.935 1.283 -14.264 1.00 96.12 393 LEU A O 1
ATOM 3066 N N . TRP A 1 394 ? 11.249 0.099 -15.170 1.00 97.19 394 TRP A N 1
ATOM 3067 C CA . TRP A 1 394 ? 11.097 -0.846 -14.062 1.00 97.19 394 TRP A CA 1
ATOM 3068 C C . TRP A 1 394 ? 10.947 -2.310 -14.528 1.00 97.19 394 TRP A C 1
ATOM 3070 O O . TRP A 1 394 ? 9.967 -2.613 -15.200 1.00 97.19 394 TRP A O 1
ATOM 3080 N N . PRO A 1 395 ? 11.817 -3.245 -14.093 1.00 95.69 395 PRO A N 1
ATOM 3081 C CA . PRO A 1 395 ? 13.022 -2.997 -13.313 1.00 95.69 395 PRO A CA 1
ATOM 3082 C C . PRO A 1 395 ? 14.065 -2.232 -14.153 1.00 95.69 395 PRO A C 1
ATOM 3084 O O . PRO A 1 395 ? 14.144 -2.415 -15.367 1.00 95.69 395 PRO A O 1
ATOM 3087 N N . PRO A 1 396 ? 14.884 -1.378 -13.529 1.00 93.25 396 PRO A N 1
ATOM 3088 C CA . PRO A 1 396 ? 15.883 -0.585 -14.238 1.00 93.25 396 PRO A CA 1
ATOM 3089 C C . PRO A 1 396 ? 16.932 -1.491 -14.902 1.00 93.25 396 PRO A C 1
ATOM 3091 O O . PRO A 1 396 ? 17.632 -2.247 -14.229 1.00 93.25 396 PRO A O 1
ATOM 3094 N N . SER A 1 397 ? 17.047 -1.413 -16.233 1.00 91.62 397 SER A N 1
ATOM 3095 C CA . SER A 1 397 ? 18.002 -2.196 -17.026 1.00 91.62 397 SER A CA 1
ATOM 3096 C C . SER A 1 397 ? 18.575 -1.369 -18.191 1.00 91.62 397 SER A C 1
ATOM 3098 O O . SER A 1 397 ? 17.810 -0.916 -19.044 1.00 91.62 397 SER A O 1
ATOM 3100 N N . PRO A 1 398 ? 19.909 -1.180 -18.276 1.00 90.94 398 PRO A N 1
ATOM 3101 C CA . PRO A 1 398 ? 20.923 -1.612 -17.310 1.00 90.94 398 PRO A CA 1
ATOM 3102 C C . PRO A 1 398 ? 20.898 -0.767 -16.025 1.00 90.94 398 PRO A C 1
ATOM 3104 O O . PRO A 1 398 ? 20.481 0.392 -16.047 1.00 90.94 398 PRO A O 1
ATOM 3107 N N . SER A 1 399 ? 21.410 -1.315 -14.918 1.00 90.19 399 SER A N 1
ATOM 3108 C CA . SER A 1 399 ? 21.606 -0.538 -13.689 1.00 90.19 399 SER A CA 1
ATOM 3109 C C . SER A 1 399 ? 22.529 0.665 -13.947 1.00 90.19 399 SER A C 1
ATOM 3111 O O . SER A 1 399 ? 23.613 0.489 -14.519 1.00 90.19 399 SER A O 1
ATOM 3113 N N . PRO A 1 400 ? 22.137 1.890 -13.549 1.00 92.50 400 PRO A N 1
ATOM 3114 C CA . PRO A 1 400 ? 22.962 3.079 -13.734 1.00 92.50 400 PRO A CA 1
ATOM 3115 C C . PRO A 1 400 ? 24.315 2.958 -13.022 1.00 92.50 400 PRO A C 1
ATOM 3117 O O . PRO A 1 400 ? 24.402 2.477 -11.893 1.00 92.50 400 PRO A O 1
ATOM 3120 N N . LEU A 1 401 ? 25.384 3.438 -13.665 1.00 93.81 401 LEU A N 1
ATOM 3121 C CA . LEU A 1 401 ? 26.722 3.444 -13.070 1.00 93.81 401 LEU A CA 1
ATOM 3122 C C . LEU A 1 401 ? 26.766 4.355 -11.833 1.00 93.81 401 LEU A C 1
ATOM 3124 O O . LEU A 1 401 ? 26.332 5.504 -11.890 1.00 93.81 401 LEU A O 1
ATOM 3128 N N . GLY A 1 402 ? 27.359 3.861 -10.744 1.00 93.75 402 GLY A N 1
ATOM 3129 C CA . GLY A 1 402 ? 27.628 4.650 -9.535 1.00 93.75 402 GLY A CA 1
ATOM 3130 C C . GLY A 1 402 ? 26.529 4.637 -8.471 1.00 93.75 402 GLY A C 1
ATOM 3131 O O . GLY A 1 402 ? 26.672 5.341 -7.476 1.00 93.75 402 GLY A O 1
ATOM 3132 N N . ILE A 1 403 ? 25.469 3.843 -8.643 1.00 95.44 403 ILE A N 1
ATOM 3133 C CA . ILE A 1 403 ? 24.437 3.633 -7.617 1.00 95.44 403 ILE A CA 1
ATOM 3134 C C . ILE A 1 403 ? 24.651 2.257 -7.009 1.00 95.44 403 ILE A C 1
ATOM 3136 O O . ILE A 1 403 ? 24.630 1.251 -7.718 1.00 95.44 403 ILE A O 1
ATOM 3140 N N . ALA A 1 404 ? 24.891 2.217 -5.703 1.00 95.44 404 ALA A N 1
ATOM 3141 C CA . ALA A 1 404 ? 25.053 0.962 -4.989 1.00 95.44 404 ALA A CA 1
ATOM 3142 C C . ALA A 1 404 ? 23.700 0.241 -4.850 1.00 95.44 404 ALA A C 1
ATOM 3144 O O . ALA A 1 404 ? 22.649 0.878 -4.794 1.00 95.44 404 ALA A O 1
ATOM 3145 N N . GLU A 1 405 ? 23.708 -1.092 -4.775 1.00 93.88 405 GLU A N 1
ATOM 3146 C CA . GLU A 1 405 ? 22.487 -1.902 -4.586 1.00 93.88 405 GLU A CA 1
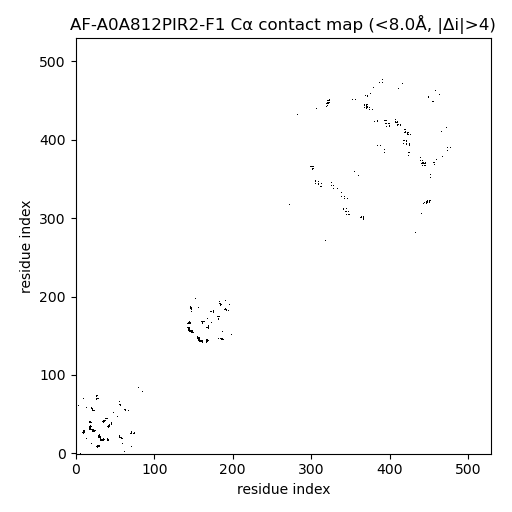ATOM 3147 C C . GLU A 1 405 ? 21.778 -1.604 -3.253 1.00 93.88 405 GLU A C 1
ATOM 3149 O O . GLU A 1 405 ? 20.602 -1.926 -3.069 1.00 93.88 405 GLU A O 1
ATOM 3154 N N . ASP A 1 406 ? 22.490 -0.994 -2.303 1.00 95.06 406 ASP A N 1
ATOM 3155 C CA . ASP A 1 406 ? 21.975 -0.598 -1.002 1.00 95.06 406 ASP A CA 1
ATOM 3156 C C . ASP A 1 406 ? 21.521 0.855 -0.889 1.00 95.06 406 ASP A C 1
ATOM 3158 O O . ASP A 1 406 ? 20.917 1.214 0.125 1.00 95.06 406 ASP A O 1
ATOM 3162 N N . ASP A 1 407 ? 21.740 1.655 -1.931 1.00 95.56 407 ASP A N 1
ATOM 3163 C CA . ASP A 1 407 ? 21.298 3.040 -2.000 1.00 95.56 407 ASP A CA 1
ATOM 3164 C C . ASP A 1 407 ? 19.782 3.095 -2.238 1.00 95.56 407 ASP A C 1
ATOM 3166 O O . ASP A 1 407 ? 19.281 2.726 -3.305 1.00 95.56 407 ASP A O 1
ATOM 3170 N N . VAL A 1 408 ? 19.055 3.544 -1.215 1.00 95.50 408 VAL A N 1
ATOM 3171 C CA . VAL A 1 408 ? 17.591 3.696 -1.203 1.00 95.50 408 VAL A CA 1
ATOM 3172 C C . VAL A 1 408 ? 17.155 5.160 -1.128 1.00 95.50 408 VAL A C 1
ATOM 3174 O O . VAL A 1 408 ? 15.966 5.436 -0.978 1.00 95.50 408 VAL A O 1
ATOM 3177 N N . GLU A 1 409 ? 18.087 6.113 -1.221 1.00 94.94 409 GLU A N 1
ATOM 3178 C CA . GLU A 1 409 ? 17.826 7.543 -1.016 1.00 94.94 409 GLU A CA 1
ATOM 3179 C C . GLU A 1 409 ? 17.254 8.196 -2.285 1.00 94.94 409 GLU A C 1
ATOM 3181 O O . GLU A 1 409 ? 17.862 9.072 -2.905 1.00 94.94 409 GLU A O 1
ATOM 3186 N N . TYR A 1 410 ? 16.078 7.743 -2.725 1.00 95.12 410 TYR A N 1
ATOM 3187 C CA . TYR A 1 410 ? 15.426 8.261 -3.936 1.00 95.12 410 TYR A CA 1
ATOM 3188 C C . TYR A 1 410 ? 14.943 9.715 -3.791 1.00 95.12 410 TYR A C 1
ATOM 3190 O O . TYR A 1 410 ? 14.714 10.378 -4.798 1.00 95.12 410 TYR A O 1
ATOM 3198 N N . GLU A 1 411 ? 14.807 10.212 -2.558 1.00 93.12 411 GLU A N 1
ATOM 3199 C CA . GLU A 1 411 ? 14.420 11.598 -2.259 1.00 93.12 411 GLU A CA 1
ATOM 3200 C C . GLU A 1 411 ? 15.597 12.580 -2.287 1.00 93.12 411 GLU A C 1
ATOM 3202 O O . GLU A 1 411 ? 15.385 13.791 -2.376 1.00 93.12 411 GLU A O 1
ATOM 3207 N N . ALA A 1 412 ? 16.837 12.083 -2.201 1.00 88.88 412 ALA A N 1
ATOM 3208 C CA . ALA A 1 412 ? 18.014 12.938 -2.280 1.00 88.88 412 ALA A CA 1
ATOM 3209 C C . ALA A 1 412 ? 18.071 13.636 -3.646 1.00 88.88 412 ALA A C 1
ATOM 3211 O O . ALA A 1 412 ? 17.583 13.096 -4.643 1.00 88.88 412 ALA A O 1
ATOM 3212 N N . ASP A 1 413 ? 18.677 14.829 -3.685 1.00 77.69 413 ASP A N 1
ATOM 3213 C CA . ASP A 1 413 ? 18.769 15.677 -4.877 1.00 77.69 413 ASP A CA 1
ATOM 3214 C C . ASP A 1 413 ? 19.522 14.967 -6.014 1.00 77.69 413 ASP A C 1
ATOM 3216 O O . ASP A 1 413 ? 20.739 15.065 -6.176 1.00 77.69 413 ASP A O 1
ATOM 3220 N N . THR A 1 414 ? 18.774 14.184 -6.781 1.00 74.00 414 THR A N 1
ATOM 3221 C CA . THR A 1 414 ? 19.273 13.350 -7.862 1.00 74.00 414 THR A CA 1
ATOM 3222 C C . THR A 1 414 ? 19.039 14.063 -9.178 1.00 74.00 414 THR A C 1
ATOM 3224 O O . THR A 1 414 ? 17.996 14.667 -9.435 1.00 74.00 414 THR A O 1
ATOM 3227 N N . THR A 1 415 ? 20.059 14.022 -10.028 1.00 82.94 415 THR A N 1
ATOM 3228 C CA . THR A 1 415 ? 20.060 14.715 -11.319 1.00 82.94 415 THR A CA 1
ATOM 3229 C C . THR A 1 415 ? 19.546 13.844 -12.465 1.00 82.94 415 THR A C 1
ATOM 3231 O O . THR A 1 415 ? 19.388 14.349 -13.571 1.00 82.94 415 THR A O 1
ATOM 3234 N N . SER A 1 416 ? 19.281 12.551 -12.236 1.00 94.75 416 SER A N 1
ATOM 3235 C CA . SER A 1 416 ? 18.915 11.596 -13.291 1.00 94.75 416 SER A CA 1
ATOM 3236 C C . SER A 1 416 ? 17.696 10.750 -12.928 1.00 94.75 416 SER A C 1
ATOM 3238 O O . SER A 1 416 ? 17.647 10.144 -11.858 1.00 94.75 416 SER A O 1
ATOM 3240 N N . LEU A 1 417 ? 16.740 10.654 -13.858 1.00 96.50 417 LEU A N 1
ATOM 3241 C CA . LEU A 1 417 ? 15.511 9.871 -13.696 1.00 96.50 417 LEU A CA 1
ATOM 3242 C C . LEU A 1 417 ? 15.816 8.376 -13.534 1.00 96.50 417 LEU A C 1
ATOM 3244 O O . LEU A 1 417 ? 15.220 7.703 -12.697 1.00 96.50 417 LEU A 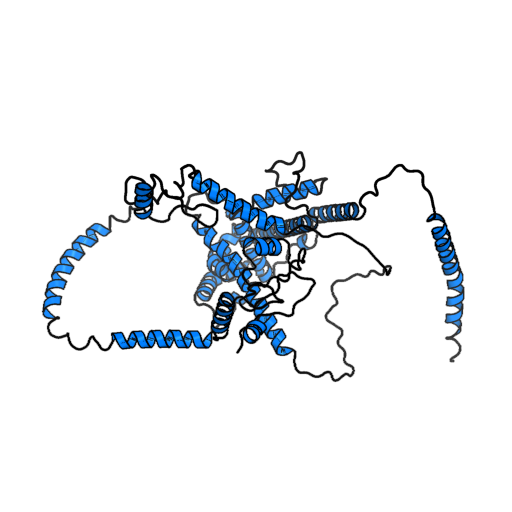O 1
ATOM 3248 N N . PHE A 1 418 ? 16.809 7.874 -14.272 1.00 96.56 418 PHE A N 1
ATOM 3249 C CA . PHE A 1 418 ? 17.282 6.493 -14.155 1.00 96.56 418 PHE A CA 1
ATOM 3250 C C . PHE A 1 418 ? 17.862 6.203 -12.768 1.00 96.56 418 PHE A C 1
ATOM 3252 O O . PHE A 1 418 ? 17.691 5.105 -12.243 1.00 96.56 418 PHE A O 1
ATOM 3259 N N . ALA A 1 419 ? 18.519 7.195 -12.155 1.00 96.19 419 ALA A N 1
ATOM 3260 C CA . ALA A 1 419 ? 19.050 7.046 -10.809 1.00 96.19 419 ALA A CA 1
ATOM 3261 C C . ALA A 1 419 ? 17.934 6.929 -9.765 1.00 96.19 419 ALA A C 1
ATOM 3263 O O . ALA A 1 419 ? 17.990 6.058 -8.898 1.00 96.19 419 ALA A O 1
ATOM 3264 N N . ILE A 1 420 ? 16.892 7.755 -9.898 1.00 97.06 420 ILE A N 1
ATOM 3265 C CA . ILE A 1 420 ? 15.693 7.677 -9.058 1.00 97.06 420 ILE A CA 1
ATOM 3266 C C . ILE A 1 420 ? 15.017 6.311 -9.217 1.00 97.06 420 ILE A C 1
ATOM 3268 O O . ILE A 1 420 ? 14.718 5.668 -8.214 1.00 97.06 420 ILE A O 1
ATOM 3272 N N . ALA A 1 421 ? 14.836 5.831 -10.453 1.00 97.38 421 ALA A N 1
ATOM 3273 C CA . ALA A 1 421 ? 14.239 4.523 -10.724 1.00 97.38 421 ALA A CA 1
ATOM 3274 C C . ALA A 1 421 ? 15.026 3.375 -10.060 1.00 97.38 421 ALA A C 1
ATOM 3276 O O . ALA A 1 421 ? 14.427 2.521 -9.408 1.00 97.38 421 ALA A O 1
ATOM 3277 N N . GLN A 1 422 ? 16.365 3.392 -10.138 1.00 97.19 422 GLN A N 1
ATOM 3278 C CA . GLN A 1 422 ? 17.220 2.408 -9.457 1.00 97.19 422 GLN A CA 1
ATOM 3279 C C . GLN A 1 422 ? 17.091 2.455 -7.935 1.00 97.19 422 GLN A C 1
ATOM 3281 O O . GLN A 1 422 ? 16.941 1.408 -7.309 1.00 97.19 422 GLN A O 1
ATOM 3286 N N . ARG A 1 423 ? 17.095 3.643 -7.326 1.00 97.06 423 ARG A N 1
ATOM 3287 C CA . ARG A 1 423 ? 16.946 3.781 -5.868 1.00 97.06 423 ARG A CA 1
ATOM 3288 C C . ARG A 1 423 ? 15.558 3.373 -5.381 1.00 97.06 423 ARG A C 1
ATOM 3290 O O . ARG A 1 423 ? 15.443 2.727 -4.342 1.00 97.06 423 ARG A O 1
ATOM 3297 N N . LEU A 1 424 ? 14.508 3.694 -6.141 1.00 97.06 424 LEU A N 1
ATOM 3298 C CA . LEU A 1 424 ? 13.151 3.216 -5.871 1.00 97.06 424 LEU A CA 1
ATOM 3299 C C . LEU A 1 424 ? 13.076 1.688 -5.953 1.00 97.06 424 LEU A C 1
ATOM 3301 O O . LEU A 1 424 ? 12.451 1.076 -5.091 1.00 97.06 424 LEU A O 1
ATOM 3305 N N . TYR A 1 425 ? 13.737 1.076 -6.940 1.00 97.38 425 TYR A N 1
ATOM 3306 C CA . TYR A 1 425 ? 13.818 -0.379 -7.080 1.00 97.38 425 TYR A CA 1
ATOM 3307 C C . TYR A 1 425 ? 14.555 -1.033 -5.910 1.00 97.38 425 TYR A C 1
ATOM 3309 O O . TYR A 1 425 ? 14.037 -1.974 -5.310 1.00 97.38 425 TYR A O 1
ATOM 3317 N N . ASN A 1 426 ? 15.708 -0.488 -5.515 1.00 96.06 426 ASN A N 1
ATOM 3318 C CA . ASN A 1 426 ? 16.449 -0.942 -4.337 1.00 96.06 426 ASN A CA 1
ATOM 3319 C C . ASN A 1 426 ? 15.594 -0.827 -3.065 1.00 96.06 426 ASN A C 1
ATOM 3321 O O . ASN A 1 426 ? 15.554 -1.749 -2.247 1.00 96.06 426 ASN A O 1
ATOM 3325 N N . HIS A 1 427 ? 14.877 0.291 -2.908 1.00 95.50 427 HIS A N 1
ATOM 3326 C CA . HIS A 1 427 ? 13.963 0.507 -1.791 1.00 95.50 427 HIS A CA 1
ATOM 3327 C C . HIS A 1 427 ? 12.814 -0.511 -1.800 1.00 95.50 427 HIS A C 1
ATOM 3329 O O . HIS A 1 427 ? 12.452 -1.033 -0.747 1.00 95.50 427 HIS A O 1
ATOM 3335 N N . ASP A 1 428 ? 12.229 -0.808 -2.962 1.00 95.69 428 ASP A N 1
ATOM 3336 C CA . ASP A 1 428 ? 11.127 -1.766 -3.092 1.00 95.69 428 ASP A CA 1
ATOM 3337 C C . ASP A 1 428 ? 11.579 -3.205 -2.803 1.00 95.69 428 ASP A C 1
ATOM 3339 O O . ASP A 1 428 ? 10.941 -3.894 -2.011 1.00 95.69 428 ASP A O 1
ATOM 3343 N N . CYS A 1 429 ? 12.751 -3.612 -3.305 1.00 94.50 429 CYS A N 1
ATOM 3344 C CA . CYS A 1 429 ? 13.356 -4.920 -3.019 1.00 94.50 429 CYS A CA 1
ATOM 3345 C C . CYS A 1 429 ? 13.654 -5.136 -1.529 1.00 94.50 429 CYS A C 1
ATOM 3347 O O . CYS A 1 429 ? 13.673 -6.268 -1.048 1.00 94.50 429 CYS A O 1
ATOM 3349 N N . ARG A 1 430 ? 13.905 -4.054 -0.785 1.00 92.75 430 ARG A N 1
ATOM 3350 C CA . ARG A 1 430 ? 14.176 -4.091 0.659 1.00 92.75 430 ARG A CA 1
ATOM 3351 C C . ARG A 1 430 ? 12.922 -4.051 1.515 1.00 92.75 430 ARG A C 1
ATOM 3353 O O . ARG A 1 430 ? 13.028 -4.197 2.736 1.00 92.75 430 ARG A O 1
ATOM 3360 N N . ARG A 1 431 ? 11.741 -3.858 0.918 1.00 91.56 431 ARG A N 1
ATOM 3361 C CA . ARG A 1 431 ? 10.492 -3.877 1.676 1.00 91.56 431 ARG A CA 1
ATOM 3362 C C . ARG A 1 431 ? 10.327 -5.231 2.331 1.00 91.56 431 ARG A C 1
ATOM 3364 O O . ARG A 1 431 ? 10.302 -6.272 1.684 1.00 91.56 431 ARG A O 1
ATOM 3371 N N . ASN A 1 432 ? 10.165 -5.187 3.641 1.00 90.31 432 ASN A N 1
ATOM 3372 C CA . ASN A 1 432 ? 9.947 -6.368 4.445 1.00 90.31 432 ASN A CA 1
ATOM 3373 C C . ASN A 1 432 ? 8.605 -6.272 5.183 1.00 90.31 432 ASN A C 1
ATOM 3375 O O . ASN A 1 432 ? 7.884 -5.268 5.133 1.00 90.31 432 ASN A O 1
ATOM 3379 N N . ALA A 1 433 ? 8.280 -7.347 5.895 1.00 85.19 433 ALA A N 1
ATOM 3380 C CA . ALA A 1 433 ? 7.096 -7.442 6.739 1.00 85.19 433 ALA A CA 1
ATOM 3381 C C . ALA A 1 433 ? 6.993 -6.303 7.776 1.00 85.19 433 ALA A C 1
ATOM 3383 O O . ALA A 1 433 ? 5.890 -5.847 8.078 1.00 85.19 433 ALA A O 1
ATOM 3384 N N . SER A 1 434 ? 8.129 -5.823 8.297 1.00 88.12 434 SER A N 1
ATOM 3385 C CA . SER A 1 434 ? 8.189 -4.748 9.296 1.00 88.12 434 SER A CA 1
ATOM 3386 C C . SER A 1 434 ? 7.719 -3.414 8.701 1.00 88.12 434 SER A C 1
ATOM 3388 O O . SER A 1 434 ? 6.810 -2.779 9.238 1.00 88.12 434 SER A O 1
ATOM 3390 N N . THR A 1 435 ? 8.194 -3.052 7.501 1.00 90.38 435 THR A N 1
ATOM 3391 C CA . THR A 1 435 ? 7.727 -1.854 6.777 1.00 90.38 435 THR A CA 1
ATOM 3392 C C . THR A 1 435 ? 6.221 -1.900 6.501 1.00 90.38 435 THR A C 1
ATOM 3394 O O . THR A 1 435 ? 5.519 -0.908 6.698 1.00 90.38 435 THR A O 1
ATOM 3397 N N . MET A 1 436 ? 5.699 -3.056 6.076 1.00 90.75 436 MET A N 1
ATOM 3398 C CA . MET A 1 436 ? 4.265 -3.225 5.804 1.00 90.75 436 MET A CA 1
ATOM 3399 C C . MET A 1 436 ? 3.411 -3.104 7.067 1.00 90.75 436 MET A C 1
ATOM 3401 O O . MET A 1 436 ? 2.341 -2.486 7.037 1.00 90.75 436 MET A O 1
ATOM 3405 N N . ARG A 1 437 ? 3.889 -3.649 8.191 1.00 90.94 437 ARG A N 1
ATOM 3406 C CA . ARG A 1 437 ? 3.234 -3.490 9.490 1.00 90.94 437 ARG A CA 1
ATOM 3407 C C . ARG A 1 437 ? 3.205 -2.024 9.906 1.00 90.94 437 ARG A C 1
ATOM 3409 O O . ARG A 1 437 ? 2.134 -1.528 10.241 1.00 90.94 437 ARG A O 1
ATOM 3416 N N . ARG A 1 438 ? 4.335 -1.317 9.802 1.00 92.06 438 ARG A N 1
ATOM 3417 C CA . ARG A 1 438 ? 4.438 0.110 10.139 1.00 92.06 438 ARG A CA 1
ATOM 3418 C C . ARG A 1 438 ? 3.436 0.957 9.359 1.00 92.06 438 ARG A C 1
ATOM 3420 O O . ARG A 1 438 ? 2.726 1.761 9.950 1.00 92.06 438 ARG A O 1
ATOM 3427 N N . LEU A 1 439 ? 3.324 0.733 8.051 1.00 94.31 439 LEU A N 1
ATOM 3428 C CA . LEU A 1 439 ? 2.362 1.442 7.202 1.00 94.31 439 LEU A CA 1
ATOM 3429 C C . LEU A 1 439 ? 0.906 1.109 7.550 1.00 94.31 439 LEU A C 1
ATOM 3431 O O . LEU A 1 439 ? 0.041 1.979 7.477 1.00 94.31 439 LEU A O 1
ATOM 3435 N N . SER A 1 440 ? 0.630 -0.127 7.966 1.00 93.88 440 SER A N 1
ATOM 3436 C CA . SER A 1 440 ? -0.706 -0.531 8.421 1.00 93.88 440 SER A CA 1
ATOM 3437 C C . SER A 1 440 ? -1.083 0.158 9.737 1.00 93.88 440 SER A C 1
ATOM 3439 O O . SER A 1 440 ? -2.196 0.668 9.865 1.00 93.88 440 SER A O 1
ATOM 3441 N N . THR A 1 441 ? -0.145 0.241 10.686 1.00 95.62 441 THR A N 1
ATOM 3442 C CA . THR A 1 441 ? -0.302 0.996 11.938 1.00 95.62 441 THR A CA 1
ATOM 3443 C C . THR A 1 441 ? -0.509 2.483 11.664 1.00 95.62 441 THR A C 1
ATOM 3445 O O . THR A 1 441 ? -1.467 3.068 12.163 1.00 95.62 441 THR A O 1
ATOM 3448 N N . ALA A 1 442 ? 0.328 3.079 10.812 1.00 96.06 442 ALA A N 1
ATOM 3449 C CA . ALA A 1 442 ? 0.202 4.477 10.416 1.00 96.06 442 ALA A CA 1
ATOM 3450 C C . ALA A 1 442 ? -1.162 4.759 9.760 1.00 96.06 442 ALA A C 1
ATOM 3452 O O . ALA A 1 442 ? -1.823 5.734 10.109 1.00 96.06 442 ALA A O 1
ATOM 3453 N N . SER A 1 443 ? -1.640 3.864 8.883 1.00 96.00 443 SER A N 1
ATOM 3454 C CA . SER A 1 443 ? -2.975 3.957 8.272 1.00 96.00 443 SER A CA 1
ATOM 3455 C C . SER A 1 443 ? -4.091 3.940 9.311 1.00 96.00 443 SER A C 1
ATOM 3457 O O . SER A 1 443 ? -5.035 4.721 9.199 1.00 96.00 443 SER A O 1
ATOM 3459 N N . PHE A 1 444 ? -3.995 3.067 10.314 1.00 97.25 444 PHE A N 1
ATOM 3460 C CA . PHE A 1 444 ? -4.984 2.988 11.385 1.00 97.25 444 PHE A CA 1
ATOM 3461 C C . PHE A 1 444 ? -5.011 4.273 12.226 1.00 97.25 444 PHE A C 1
ATOM 3463 O O . PHE A 1 444 ? -6.088 4.800 12.507 1.00 97.25 444 PHE A O 1
ATOM 3470 N N . LEU A 1 445 ? -3.837 4.801 12.590 1.00 97.06 445 LEU A N 1
ATOM 3471 C CA . LEU A 1 445 ? -3.702 6.041 13.360 1.00 97.06 445 LEU A CA 1
ATOM 3472 C C . LEU A 1 445 ? -4.194 7.268 12.583 1.00 97.06 445 LEU A C 1
ATOM 3474 O O . LEU A 1 445 ? -4.879 8.112 13.154 1.00 97.06 445 LEU A O 1
ATOM 3478 N N . ALA A 1 446 ? -3.906 7.350 11.284 1.00 96.19 446 ALA A N 1
ATOM 3479 C CA . ALA A 1 446 ? -4.392 8.427 10.427 1.00 96.19 446 ALA A CA 1
ATOM 3480 C C . ALA A 1 446 ? -5.925 8.416 10.293 1.00 96.19 446 ALA A C 1
ATOM 3482 O O . ALA A 1 446 ? -6.557 9.465 10.426 1.00 96.19 446 ALA A O 1
ATOM 3483 N N . ASP A 1 447 ? -6.534 7.238 10.093 1.00 97.12 447 ASP A N 1
ATOM 3484 C CA . ASP A 1 447 ? -7.996 7.089 10.113 1.00 97.12 447 ASP A CA 1
ATOM 3485 C C . ASP A 1 447 ? -8.565 7.517 11.483 1.00 97.12 447 ASP A C 1
ATOM 3487 O O . ASP A 1 447 ? -9.574 8.219 11.544 1.00 97.12 447 ASP A O 1
ATOM 3491 N N . PHE A 1 448 ? -7.918 7.130 12.590 1.00 97.56 448 PHE A N 1
ATOM 3492 C CA . PHE A 1 448 ? -8.334 7.524 13.940 1.00 97.56 448 PHE A CA 1
ATOM 3493 C C . PHE A 1 448 ? -8.301 9.039 14.139 1.00 97.56 448 PHE A C 1
ATOM 3495 O O . PHE A 1 448 ? -9.291 9.622 14.582 1.00 97.56 448 PHE A O 1
ATOM 3502 N N . ALA A 1 449 ? -7.190 9.682 13.780 1.00 96.19 449 ALA A N 1
ATOM 3503 C CA . ALA A 1 449 ? -7.024 11.125 13.877 1.00 96.19 449 ALA A CA 1
ATOM 3504 C C . ALA A 1 449 ? -8.083 11.869 13.048 1.00 96.19 449 ALA A C 1
ATOM 3506 O O . ALA A 1 449 ? -8.721 12.802 13.541 1.00 96.19 449 ALA A O 1
ATOM 3507 N N . TYR A 1 450 ? -8.329 11.405 11.820 1.00 95.69 450 TYR A N 1
ATOM 3508 C CA . TYR A 1 450 ? -9.356 11.958 10.942 1.00 95.69 450 TYR A CA 1
ATOM 3509 C C . TYR A 1 450 ? -10.759 11.867 11.563 1.00 95.69 450 TYR A C 1
ATOM 3511 O O . TYR A 1 450 ? -11.482 12.860 11.638 1.00 95.69 450 TYR A O 1
ATOM 3519 N N . GLU A 1 451 ? -11.133 10.695 12.076 1.00 96.62 451 GLU A N 1
ATOM 3520 C CA . GLU A 1 451 ? -12.431 10.446 12.719 1.00 96.62 451 GLU A CA 1
ATOM 3521 C C . GLU A 1 451 ? -12.595 11.187 14.066 1.00 96.62 451 GLU A C 1
ATOM 3523 O O . GLU A 1 451 ? -13.716 11.477 14.506 1.00 96.62 451 GLU A O 1
ATOM 3528 N N . ALA A 1 452 ? -11.482 11.533 14.717 1.00 96.06 452 ALA A N 1
ATOM 3529 C CA . ALA A 1 452 ? -11.446 12.399 15.893 1.00 96.06 452 ALA A CA 1
ATOM 3530 C C . ALA A 1 452 ? -11.628 13.891 15.550 1.00 96.06 452 ALA A C 1
ATOM 3532 O O . ALA A 1 452 ? -11.809 14.706 16.454 1.00 96.06 452 ALA A O 1
ATOM 3533 N N . GLY A 1 453 ? -11.619 14.256 14.263 1.00 95.62 453 GLY A N 1
ATOM 3534 C CA . GLY A 1 453 ? -11.711 15.640 13.802 1.00 95.62 453 GLY A CA 1
ATOM 3535 C C . GLY A 1 453 ? -10.386 16.401 13.870 1.00 95.62 453 GLY A C 1
ATOM 3536 O O . GLY A 1 453 ? -10.396 17.632 13.827 1.00 95.62 453 GLY A O 1
ATOM 3537 N N . ILE A 1 454 ? -9.254 15.698 13.975 1.00 94.81 454 ILE A N 1
ATOM 3538 C CA . ILE A 1 454 ? -7.935 16.324 13.874 1.00 94.81 454 ILE A CA 1
ATOM 3539 C C . ILE A 1 454 ? -7.740 16.777 12.422 1.00 94.81 454 ILE A C 1
ATOM 3541 O O . ILE A 1 454 ? -7.939 15.977 11.501 1.00 94.81 454 ILE A O 1
ATOM 3545 N N . PRO A 1 455 ? -7.366 18.046 12.181 1.00 92.38 455 PRO A N 1
ATOM 3546 C CA . PRO A 1 455 ? -7.081 18.507 10.834 1.00 92.38 455 PRO A CA 1
ATOM 3547 C C . PRO A 1 455 ? -5.902 17.721 10.259 1.00 92.38 455 PRO A C 1
ATOM 3549 O O . PRO A 1 455 ? -4.865 17.574 10.902 1.00 92.38 455 PRO A O 1
ATOM 3552 N N . THR A 1 456 ? -6.052 17.244 9.025 1.00 89.75 456 THR A N 1
ATOM 3553 C CA . THR A 1 456 ? -4.928 16.676 8.277 1.00 89.75 456 THR A CA 1
ATOM 3554 C C . THR A 1 456 ? -3.835 17.738 8.153 1.00 89.75 456 THR A C 1
ATOM 3556 O O . THR A 1 456 ? -4.173 18.869 7.780 1.00 89.75 456 THR A O 1
ATOM 3559 N N . PRO A 1 457 ? -2.564 17.403 8.415 1.00 90.25 457 PRO A N 1
ATOM 3560 C CA . PRO A 1 457 ? -1.461 18.340 8.268 1.00 90.25 457 PRO A CA 1
ATOM 3561 C C . PRO A 1 457 ? -1.457 19.059 6.915 1.00 90.25 457 PRO A C 1
ATOM 3563 O O . PRO A 1 457 ? -1.772 18.473 5.875 1.00 90.25 457 PRO A O 1
ATOM 3566 N N . ASP A 1 458 ? -1.059 20.332 6.912 1.00 84.62 458 ASP A N 1
ATOM 3567 C CA . ASP A 1 458 ? -1.047 21.150 5.694 1.00 84.62 458 ASP A CA 1
ATOM 3568 C C . ASP A 1 458 ? -0.085 20.617 4.622 1.00 84.62 458 ASP A C 1
ATOM 3570 O O . ASP A 1 458 ? -0.265 20.923 3.443 1.00 84.62 458 ASP A O 1
ATOM 3574 N N . PHE A 1 459 ? 0.887 19.769 4.980 1.00 76.19 459 PHE A N 1
ATOM 3575 C CA . PHE A 1 459 ? 1.806 19.199 3.996 1.00 76.19 459 PHE A CA 1
ATOM 3576 C C . PHE A 1 459 ? 1.119 18.278 2.979 1.00 76.19 459 PHE A C 1
ATOM 3578 O O . PHE A 1 459 ? 1.606 18.157 1.865 1.00 76.19 459 PHE A O 1
ATOM 3585 N N . PHE A 1 460 ? -0.060 17.713 3.275 1.00 74.81 460 PHE A N 1
ATOM 3586 C CA . PHE A 1 460 ? -0.860 17.025 2.248 1.00 74.81 460 PHE A CA 1
ATOM 3587 C C . PHE A 1 460 ? -1.346 17.977 1.147 1.00 74.81 460 PHE A C 1
ATOM 3589 O O . PHE A 1 460 ? -1.726 17.537 0.061 1.00 74.81 460 PHE A O 1
ATOM 3596 N N . ARG A 1 461 ? -1.379 19.285 1.429 1.00 67.81 461 ARG A N 1
ATOM 3597 C CA . ARG A 1 461 ? -1.783 20.331 0.484 1.00 67.81 461 ARG A CA 1
ATOM 3598 C C . ARG A 1 461 ? -0.587 20.911 -0.257 1.00 67.81 461 ARG A C 1
ATOM 3600 O O . ARG A 1 461 ? -0.733 21.274 -1.423 1.00 67.81 461 ARG A O 1
ATOM 3607 N N . SER A 1 462 ? 0.575 21.007 0.389 1.00 77.19 462 SER A N 1
ATOM 3608 C CA . SER A 1 462 ? 1.812 21.392 -0.288 1.00 77.19 462 SER A CA 1
ATOM 3609 C C . SER A 1 462 ? 2.427 20.168 -0.954 1.00 77.19 462 SER A C 1
ATOM 3611 O O . SER A 1 462 ? 3.024 19.317 -0.299 1.00 77.19 462 SER A O 1
ATOM 3613 N N . ARG A 1 463 ? 2.280 20.082 -2.274 1.00 69.19 463 ARG A N 1
ATOM 3614 C CA . ARG A 1 463 ? 2.941 19.055 -3.078 1.00 69.19 463 ARG A CA 1
ATOM 3615 C C . ARG A 1 463 ? 4.434 19.003 -2.736 1.00 69.19 463 ARG A C 1
ATOM 3617 O O . ARG A 1 463 ? 5.068 20.045 -2.573 1.00 69.19 463 ARG A O 1
ATOM 3624 N N . SER A 1 464 ? 4.965 17.793 -2.553 1.00 86.12 464 SER A N 1
ATOM 3625 C CA . SER A 1 464 ? 6.377 17.620 -2.211 1.00 86.12 464 SER A CA 1
ATOM 3626 C C . SER A 1 464 ? 7.233 18.133 -3.374 1.00 86.12 464 SER A C 1
ATOM 3628 O O . SER A 1 464 ? 7.034 17.661 -4.497 1.00 86.12 464 SER A O 1
ATOM 3630 N N . PRO A 1 465 ? 8.206 19.034 -3.140 1.00 90.62 465 PRO A N 1
ATOM 3631 C CA . PRO A 1 465 ? 9.096 19.511 -4.197 1.00 90.62 465 PRO A CA 1
ATOM 3632 C C . PRO A 1 465 ? 9.886 18.366 -4.848 1.00 90.62 465 PRO A C 1
ATOM 3634 O O . PRO A 1 465 ? 10.258 18.464 -6.014 1.00 90.62 465 PRO A O 1
ATOM 3637 N N . VAL A 1 466 ? 10.100 17.261 -4.120 1.00 91.19 466 VAL A N 1
ATOM 3638 C CA . VAL A 1 466 ? 10.710 16.031 -4.647 1.00 91.19 466 VAL A CA 1
ATOM 3639 C C . VAL A 1 466 ? 9.822 15.400 -5.719 1.00 91.19 466 VAL A C 1
ATOM 3641 O O . VAL A 1 466 ? 10.310 15.059 -6.794 1.00 91.19 466 VAL A O 1
ATOM 3644 N N . LEU A 1 467 ? 8.516 15.279 -5.455 1.00 92.81 467 LEU A N 1
ATOM 3645 C CA . LEU A 1 467 ? 7.569 14.700 -6.407 1.00 92.81 467 LEU A CA 1
ATOM 3646 C C . LEU A 1 467 ? 7.391 15.599 -7.635 1.00 92.81 467 LEU A C 1
ATOM 3648 O O . LEU A 1 467 ? 7.390 15.090 -8.750 1.00 92.81 467 LEU A O 1
ATOM 3652 N N . ASP A 1 468 ? 7.302 16.918 -7.446 1.00 93.25 468 ASP A N 1
ATOM 3653 C CA . ASP A 1 468 ? 7.214 17.875 -8.558 1.00 93.25 468 ASP A CA 1
ATOM 3654 C C . ASP A 1 468 ? 8.448 17.809 -9.462 1.00 93.25 468 ASP A C 1
ATOM 3656 O O . ASP A 1 468 ? 8.326 17.756 -10.686 1.00 93.25 468 ASP A O 1
ATOM 3660 N N . LYS A 1 469 ? 9.644 17.755 -8.864 1.00 94.25 469 LYS A N 1
ATOM 3661 C CA . LYS A 1 469 ? 10.892 17.589 -9.610 1.00 94.25 469 LYS A CA 1
ATOM 3662 C C . LYS A 1 469 ? 10.924 16.257 -10.362 1.00 94.25 469 LYS A C 1
ATOM 3664 O O . LYS A 1 469 ? 11.313 16.228 -11.526 1.00 94.25 469 LYS A O 1
ATOM 3669 N N . PHE A 1 470 ? 10.515 15.164 -9.718 1.00 95.94 470 PHE A N 1
ATOM 3670 C CA . PHE A 1 470 ? 10.443 13.855 -10.363 1.00 95.94 470 PHE A CA 1
ATOM 3671 C C . PHE A 1 470 ? 9.475 13.852 -11.553 1.00 95.94 470 PHE A C 1
ATOM 3673 O O . PHE A 1 470 ? 9.825 13.346 -12.615 1.00 95.94 470 PHE A O 1
ATOM 3680 N N . GLU A 1 471 ? 8.284 14.433 -11.400 1.00 95.75 471 GLU A N 1
ATOM 3681 C CA . GLU A 1 471 ? 7.309 14.539 -12.487 1.00 95.75 471 GLU A CA 1
ATOM 3682 C C . GLU A 1 471 ? 7.841 15.370 -13.651 1.00 95.75 471 GLU A C 1
ATOM 3684 O O . GLU A 1 471 ? 7.729 14.941 -14.794 1.00 95.75 471 GLU A O 1
ATOM 3689 N N . GLN A 1 472 ? 8.505 16.494 -13.370 1.00 96.19 472 GLN A N 1
ATOM 3690 C CA . GLN A 1 472 ? 9.165 17.279 -14.409 1.00 96.19 472 GLN A CA 1
ATOM 3691 C C . GLN A 1 472 ? 10.191 16.435 -15.187 1.00 96.19 472 GLN A C 1
ATOM 3693 O O . GLN A 1 472 ? 10.198 16.452 -16.415 1.00 96.19 472 GLN A O 1
ATOM 3698 N N . MET A 1 473 ? 11.033 15.663 -14.492 1.00 97.06 473 MET A N 1
ATOM 3699 C CA . MET A 1 473 ? 12.028 14.795 -15.136 1.00 97.06 473 MET A CA 1
ATOM 3700 C C . MET A 1 473 ? 11.382 13.665 -15.950 1.00 97.06 473 MET A C 1
ATOM 3702 O O . MET A 1 473 ? 11.895 13.293 -17.006 1.00 97.06 473 MET A O 1
ATOM 3706 N N . ALA A 1 474 ? 10.270 13.111 -15.462 1.00 96.81 474 ALA A N 1
ATOM 3707 C CA . ALA A 1 474 ? 9.481 12.104 -16.163 1.00 96.81 474 ALA A CA 1
ATOM 3708 C C . ALA A 1 474 ? 8.874 12.661 -17.461 1.00 96.81 474 ALA A C 1
ATOM 3710 O O . ALA A 1 474 ? 8.947 12.005 -18.499 1.00 96.81 474 ALA A O 1
ATOM 3711 N N . ASP A 1 475 ? 8.333 13.877 -17.418 1.00 96.50 475 ASP A N 1
ATOM 3712 C CA . ASP A 1 475 ? 7.743 14.539 -18.581 1.00 96.50 475 ASP A CA 1
ATOM 3713 C C . ASP A 1 475 ? 8.820 14.909 -19.619 1.00 96.50 475 ASP A C 1
ATOM 3715 O O . ASP A 1 475 ? 8.662 14.622 -20.806 1.00 96.50 475 ASP A O 1
ATOM 3719 N N . GLU A 1 476 ? 9.968 15.441 -19.180 1.00 96.12 476 GLU A N 1
ATOM 3720 C CA . GLU A 1 476 ? 11.127 15.702 -20.051 1.00 96.12 476 GLU A CA 1
ATOM 3721 C C . GLU A 1 476 ? 11.630 14.420 -20.741 1.00 96.12 476 GLU A C 1
ATOM 3723 O O . GLU A 1 476 ? 12.032 14.447 -21.909 1.00 96.12 476 GLU A O 1
ATOM 3728 N N . TYR A 1 477 ? 11.598 13.281 -20.042 1.00 95.81 477 TYR A N 1
ATOM 3729 C CA . TYR A 1 477 ? 11.954 11.982 -20.611 1.00 95.81 477 TYR A CA 1
ATOM 3730 C C . TYR A 1 477 ? 10.945 11.512 -21.671 1.00 95.81 477 TYR A C 1
ATOM 3732 O O . TYR A 1 477 ? 11.349 11.064 -22.747 1.00 95.81 477 TYR A O 1
ATOM 3740 N N . GLU A 1 478 ? 9.639 11.655 -21.420 1.00 95.69 478 GLU A N 1
ATOM 3741 C CA . GLU A 1 478 ? 8.604 11.341 -22.415 1.00 95.69 478 GLU A CA 1
ATOM 3742 C C . GLU A 1 478 ? 8.747 12.199 -23.677 1.00 95.69 478 GLU A C 1
ATOM 3744 O O . GLU A 1 478 ? 8.650 11.672 -24.788 1.00 95.69 478 GLU A O 1
ATOM 3749 N N . GLU A 1 479 ? 9.026 13.497 -23.532 1.00 95.31 479 GLU A N 1
ATOM 3750 C CA . GLU A 1 479 ? 9.270 14.394 -24.666 1.00 95.31 479 GLU A CA 1
ATOM 3751 C C . GLU A 1 479 ? 10.481 13.940 -25.499 1.00 95.31 479 GLU A C 1
ATOM 3753 O O . GLU A 1 479 ? 10.403 13.877 -26.730 1.00 95.31 479 GLU A O 1
ATOM 3758 N N . GLN A 1 480 ? 11.582 13.545 -24.849 1.00 93.56 480 GLN A N 1
ATOM 3759 C CA . GLN A 1 480 ? 12.767 13.012 -25.534 1.00 93.56 480 GLN A CA 1
ATOM 3760 C C . GLN A 1 480 ? 12.475 11.708 -26.292 1.00 93.56 480 GLN A C 1
ATOM 3762 O O . GLN A 1 480 ? 13.032 11.485 -27.369 1.00 93.56 480 GLN A O 1
ATOM 3767 N N . MET A 1 481 ? 11.586 10.861 -25.767 1.00 92.19 481 MET A N 1
ATOM 3768 C CA . MET A 1 481 ? 11.188 9.604 -26.410 1.00 92.19 481 MET A CA 1
ATOM 3769 C C . MET A 1 481 ? 10.206 9.812 -27.574 1.00 92.19 481 MET A C 1
ATOM 3771 O O . MET A 1 481 ? 10.241 9.057 -28.548 1.00 92.19 481 MET A O 1
ATOM 3775 N N . GLN A 1 482 ? 9.349 10.838 -27.518 1.00 88.06 482 GLN A N 1
ATOM 3776 C CA . GLN A 1 482 ? 8.394 11.158 -28.590 1.00 88.06 482 GLN A CA 1
ATOM 3777 C C . GLN A 1 482 ? 9.053 11.766 -29.829 1.00 88.06 482 GLN A C 1
ATOM 3779 O O . GLN A 1 482 ? 8.572 11.564 -30.948 1.00 88.06 482 GLN A O 1
ATOM 3784 N N . PHE A 1 483 ? 10.162 12.477 -29.648 1.00 77.19 483 PHE A N 1
ATOM 3785 C CA . PHE A 1 483 ? 10.988 12.977 -30.738 1.00 77.19 483 PHE A CA 1
ATOM 3786 C C . PHE A 1 483 ? 12.283 12.172 -30.787 1.00 77.19 483 PHE A C 1
ATOM 3788 O O . PHE A 1 483 ? 13.333 12.711 -30.423 1.00 77.19 483 PHE A O 1
ATOM 3795 N N . PRO A 1 484 ? 12.256 10.901 -31.252 1.00 62.25 484 PRO A N 1
ATOM 3796 C CA . PRO A 1 484 ? 13.499 10.183 -31.469 1.00 62.25 484 PRO A CA 1
ATOM 3797 C C . PRO A 1 484 ? 14.354 11.091 -32.351 1.00 62.25 484 PRO A C 1
ATOM 3799 O O . PRO A 1 484 ? 13.836 11.564 -33.371 1.00 62.25 484 PRO A O 1
ATOM 3802 N N . PRO A 1 485 ? 15.603 11.414 -31.958 1.00 58.03 485 PRO A N 1
ATOM 3803 C CA . PRO A 1 485 ? 16.429 12.331 -32.715 1.00 58.03 485 PRO A CA 1
ATOM 3804 C C . PRO A 1 485 ? 16.462 11.779 -34.126 1.00 58.03 485 PRO A C 1
ATOM 3806 O O . PRO A 1 485 ? 17.040 10.716 -34.368 1.00 58.03 485 PRO A O 1
ATOM 3809 N N . THR A 1 486 ? 15.771 12.456 -35.049 1.00 59.62 486 THR A N 1
ATOM 3810 C CA . THR A 1 486 ? 15.828 12.119 -36.461 1.00 59.62 486 THR A CA 1
ATOM 3811 C C . THR A 1 486 ? 17.306 12.111 -36.752 1.00 59.62 486 THR A C 1
ATOM 3813 O O . THR A 1 486 ? 17.945 13.163 -36.619 1.00 59.62 486 THR A O 1
ATOM 3816 N N . ARG A 1 487 ? 17.867 10.916 -36.996 1.00 50.16 487 ARG A N 1
ATOM 3817 C CA . ARG A 1 487 ? 19.284 10.735 -37.298 1.00 50.16 487 ARG A CA 1
ATOM 3818 C C . ARG A 1 487 ? 19.650 11.888 -38.209 1.00 50.16 487 ARG A C 1
ATOM 3820 O O . ARG A 1 487 ? 19.080 11.990 -39.294 1.00 50.16 487 ARG A O 1
ATOM 3827 N N . ARG A 1 488 ? 20.547 12.770 -37.759 1.00 47.00 488 ARG A N 1
ATOM 3828 C CA . ARG A 1 488 ? 21.209 13.731 -38.637 1.00 47.00 488 ARG A CA 1
ATOM 3829 C C . ARG A 1 488 ? 22.003 12.897 -39.637 1.00 47.00 488 ARG A C 1
ATOM 3831 O O . ARG A 1 488 ? 23.197 12.676 -39.472 1.00 47.00 488 ARG A O 1
ATOM 3838 N N . SER A 1 489 ? 21.325 12.364 -40.649 1.00 42.03 489 SER A N 1
ATOM 3839 C CA . SER A 1 489 ? 21.967 11.881 -41.845 1.00 42.03 489 SER A CA 1
ATOM 3840 C C . SER A 1 489 ? 22.525 13.123 -42.516 1.00 42.03 489 SER A C 1
ATOM 3842 O O . SER A 1 489 ? 21.787 13.944 -43.061 1.00 42.03 489 SER A O 1
ATOM 3844 N N . HIS A 1 490 ? 23.842 13.271 -42.448 1.00 49.19 490 HIS A N 1
ATOM 3845 C CA . HIS A 1 490 ? 24.591 13.938 -43.495 1.00 49.19 490 HIS A CA 1
ATOM 3846 C C . HIS A 1 490 ? 24.109 13.394 -44.850 1.00 49.19 490 HIS A C 1
ATOM 3848 O O . HIS A 1 490 ? 24.431 12.261 -45.191 1.00 49.19 490 HIS A O 1
ATOM 3854 N N . SER A 1 491 ? 23.300 14.158 -45.590 1.00 37.31 491 SER A N 1
ATOM 3855 C CA . SER A 1 491 ? 23.010 13.923 -47.011 1.00 37.31 491 SER A CA 1
ATOM 3856 C C . SER A 1 491 ? 22.175 15.072 -47.595 1.00 37.31 491 SER A C 1
ATOM 3858 O O . SER A 1 491 ? 20.955 15.101 -47.491 1.00 37.31 491 SER A O 1
ATOM 3860 N N . TRP A 1 492 ? 22.889 16.015 -48.202 1.00 42.44 492 TRP A N 1
ATOM 3861 C CA . TRP A 1 492 ? 22.590 16.857 -49.368 1.00 42.44 492 TRP A CA 1
ATOM 3862 C C . TRP A 1 492 ? 21.348 16.555 -50.245 1.00 42.44 492 TRP A C 1
ATOM 3864 O O . TRP A 1 492 ? 21.481 16.358 -51.448 1.00 42.44 492 TRP A O 1
ATOM 3874 N N . TRP A 1 493 ? 20.131 16.633 -49.711 1.00 38.84 493 TRP A N 1
ATOM 3875 C CA . TRP A 1 493 ? 18.927 16.815 -50.532 1.00 38.84 493 TRP A CA 1
ATOM 3876 C C . TRP A 1 493 ? 17.964 17.797 -49.853 1.00 38.84 493 TRP A C 1
ATOM 3878 O O . TRP A 1 493 ? 17.256 17.448 -48.915 1.00 38.84 493 TRP A O 1
ATOM 3888 N N . LEU A 1 494 ? 17.917 19.041 -50.341 1.00 52.66 494 LEU A N 1
ATOM 3889 C CA . LEU A 1 494 ? 16.660 19.805 -50.347 1.00 52.66 494 LEU A CA 1
ATOM 3890 C C . LEU A 1 494 ? 15.745 19.107 -51.367 1.00 52.66 494 LEU A C 1
ATOM 3892 O O . LEU A 1 494 ? 16.275 18.724 -52.417 1.00 52.66 494 LEU A O 1
ATOM 3896 N N . PRO A 1 495 ? 14.418 18.942 -51.140 1.00 53.00 495 PRO A N 1
ATOM 3897 C CA . PRO A 1 495 ? 13.504 20.071 -51.392 1.00 53.00 495 PRO A CA 1
ATOM 3898 C C . PRO A 1 495 ? 12.080 20.029 -50.743 1.00 53.00 495 PRO A C 1
ATOM 3900 O O . PRO A 1 495 ? 11.662 19.063 -50.116 1.00 53.00 495 PRO A O 1
ATOM 3903 N N . TRP A 1 496 ? 11.322 21.108 -51.006 1.00 45.56 496 TRP A N 1
ATOM 3904 C CA . TRP A 1 496 ? 9.848 21.277 -51.033 1.00 45.56 496 TRP A CA 1
ATOM 3905 C C . TRP A 1 496 ? 9.032 21.762 -49.817 1.00 45.56 496 TRP A C 1
ATOM 3907 O O . TRP A 1 496 ? 8.011 22.407 -50.052 1.00 45.56 496 TRP A O 1
ATOM 3917 N N . ASN A 1 497 ? 9.463 21.631 -48.560 1.00 42.31 497 ASN A N 1
ATOM 3918 C CA . ASN A 1 497 ? 8.628 22.127 -47.440 1.00 42.31 497 ASN A CA 1
ATOM 3919 C C . ASN A 1 497 ? 8.690 23.654 -47.213 1.00 42.31 497 ASN A C 1
ATOM 3921 O O . ASN A 1 497 ? 7.810 24.215 -46.567 1.00 42.31 497 ASN A O 1
ATOM 3925 N N . LEU A 1 498 ? 9.660 24.358 -47.808 1.00 46.16 498 LEU A N 1
ATOM 3926 C CA . LEU A 1 498 ? 9.819 25.810 -47.623 1.00 46.16 498 LEU A CA 1
ATOM 3927 C C . LEU A 1 498 ? 8.825 26.685 -48.415 1.00 46.16 498 LEU A C 1
ATOM 3929 O O . LEU A 1 498 ? 8.781 27.892 -48.197 1.00 46.16 498 LEU A O 1
ATOM 3933 N N . ILE A 1 499 ? 8.027 26.115 -49.326 1.00 47.97 499 ILE A N 1
ATOM 3934 C CA . ILE A 1 499 ? 7.029 26.880 -50.102 1.00 47.97 499 ILE A CA 1
ATOM 3935 C C . ILE A 1 499 ? 5.669 26.936 -49.379 1.00 47.97 499 ILE A C 1
ATOM 3937 O O . ILE A 1 499 ? 4.871 27.832 -49.647 1.00 47.97 499 ILE A O 1
ATOM 3941 N N . TRP A 1 500 ? 5.416 26.059 -48.400 1.00 45.91 500 TRP A N 1
ATOM 3942 C CA . TRP A 1 500 ? 4.141 26.046 -47.670 1.00 45.91 500 TRP A CA 1
ATOM 3943 C C . TRP A 1 500 ? 4.097 27.026 -46.481 1.00 45.91 500 TRP A C 1
ATOM 3945 O O . TRP A 1 500 ? 3.031 27.550 -46.155 1.00 45.91 500 TRP A O 1
ATOM 3955 N N . ASP A 1 501 ? 5.245 27.368 -45.887 1.00 43.69 501 ASP A N 1
ATOM 3956 C CA . ASP A 1 501 ? 5.297 28.245 -44.703 1.00 43.69 501 ASP A CA 1
ATOM 3957 C C . ASP A 1 501 ? 5.140 29.745 -45.011 1.00 43.69 501 ASP A C 1
ATOM 3959 O O . ASP A 1 501 ? 4.696 30.515 -44.157 1.00 43.69 501 ASP A O 1
ATOM 3963 N N . ALA A 1 502 ? 5.389 30.179 -46.251 1.00 41.72 502 ALA A N 1
ATOM 3964 C CA . ALA A 1 502 ? 5.139 31.567 -46.652 1.00 41.72 502 ALA A CA 1
ATOM 3965 C C . ALA A 1 502 ? 3.632 31.892 -46.787 1.00 41.72 502 ALA A C 1
ATOM 3967 O O . ALA A 1 502 ? 3.227 33.048 -46.646 1.00 41.72 502 ALA A O 1
ATOM 3968 N N . GLY A 1 503 ? 2.782 30.880 -47.010 1.00 40.16 503 GLY A N 1
ATOM 3969 C CA . GLY A 1 503 ? 1.330 31.049 -47.158 1.00 40.16 503 GLY A CA 1
ATOM 3970 C C . GLY A 1 503 ? 0.596 31.282 -45.832 1.00 40.16 503 GLY A C 1
ATOM 3971 O O . GLY A 1 503 ? -0.304 32.121 -45.758 1.00 40.16 503 GLY A O 1
ATOM 3972 N N . SER A 1 504 ? 1.018 30.606 -44.759 1.00 46.31 504 SER A N 1
ATOM 3973 C CA . SER A 1 504 ? 0.404 30.748 -43.427 1.00 46.31 504 SER A CA 1
ATOM 3974 C C . SER A 1 504 ? 0.716 32.091 -42.763 1.00 46.31 504 SER A C 1
ATOM 3976 O O . SER A 1 504 ? -0.112 32.625 -42.022 1.00 46.31 504 SER A O 1
ATOM 3978 N N . TRP A 1 505 ? 1.873 32.688 -43.066 1.00 45.12 505 TRP A N 1
ATOM 3979 C CA . TRP A 1 505 ? 2.260 33.978 -42.493 1.00 45.12 505 TRP A CA 1
ATOM 3980 C C . TRP A 1 505 ? 1.460 35.155 -43.087 1.00 45.12 505 TRP A C 1
ATOM 3982 O O . TRP A 1 505 ? 1.085 36.079 -42.364 1.00 45.12 505 TRP A O 1
ATOM 3992 N N . LEU A 1 506 ? 1.083 35.091 -44.372 1.00 44.69 506 LEU A N 1
ATOM 3993 C CA . LEU A 1 506 ? 0.256 36.118 -45.028 1.00 44.69 506 LEU A CA 1
ATOM 3994 C C . LEU A 1 506 ? -1.234 36.044 -44.637 1.00 44.69 506 LEU A C 1
ATOM 3996 O O . LEU A 1 506 ? -1.895 37.081 -44.530 1.00 44.69 506 LEU A O 1
ATOM 4000 N N . TYR A 1 507 ? -1.757 34.852 -44.331 1.00 42.28 507 TYR A N 1
ATOM 4001 C CA . TYR A 1 507 ? -3.152 34.672 -43.895 1.00 42.28 507 TYR A CA 1
ATOM 4002 C C . TYR A 1 507 ? -3.402 35.194 -42.461 1.00 42.28 507 TYR A C 1
ATOM 4004 O O . TYR A 1 507 ? -4.484 35.696 -42.131 1.00 42.28 507 TYR A O 1
ATOM 4012 N N . GLY A 1 508 ? -2.372 35.160 -41.608 1.00 43.09 508 GLY A N 1
ATOM 4013 C CA . GLY A 1 508 ? -2.402 35.739 -40.258 1.00 43.09 508 GLY A CA 1
ATOM 4014 C C . GLY A 1 508 ? -2.416 37.274 -40.228 1.00 43.09 508 GLY A C 1
ATOM 4015 O O . GLY A 1 508 ? -2.965 37.873 -39.302 1.00 43.09 508 GLY A O 1
ATOM 4016 N N . ILE A 1 509 ? -1.860 37.928 -41.253 1.00 48.72 509 ILE A N 1
ATOM 4017 C CA . ILE A 1 509 ? -1.824 39.397 -41.347 1.00 48.72 509 ILE A CA 1
ATOM 4018 C C . ILE A 1 509 ? -3.164 39.945 -41.869 1.00 48.72 509 ILE A C 1
ATOM 4020 O O . ILE A 1 509 ? -3.676 40.929 -41.332 1.00 48.72 509 ILE A O 1
ATOM 4024 N N . PHE A 1 510 ? -3.804 39.263 -42.825 1.00 44.94 510 PHE A N 1
ATOM 4025 C CA . PHE A 1 510 ? -5.115 39.672 -43.353 1.00 44.94 510 PHE A CA 1
ATOM 4026 C C . PHE A 1 510 ? -6.259 39.543 -42.331 1.00 44.94 510 PHE A C 1
ATOM 4028 O O . PHE A 1 510 ? -7.174 40.367 -42.307 1.00 44.94 510 PHE A O 1
ATOM 4035 N N . SER A 1 511 ? -6.191 38.556 -41.435 1.00 45.84 511 SER A N 1
ATOM 4036 C CA . SER A 1 511 ? -7.221 38.318 -40.410 1.00 45.84 511 SER A CA 1
ATOM 4037 C C . SER A 1 511 ? -7.174 39.309 -39.239 1.00 45.84 511 SER A C 1
ATOM 4039 O O . SER A 1 511 ? -8.206 39.586 -38.626 1.00 45.84 511 SER A O 1
ATOM 4041 N N . ARG A 1 512 ? -6.009 39.907 -38.947 1.00 50.19 512 ARG A N 1
ATOM 4042 C CA . ARG A 1 512 ? -5.870 40.939 -37.901 1.00 50.19 512 ARG A CA 1
ATOM 4043 C C . ARG A 1 512 ? -6.242 42.344 -38.379 1.00 50.19 512 ARG A C 1
ATOM 4045 O O . ARG A 1 512 ? -6.724 43.132 -37.571 1.00 50.19 512 ARG A O 1
ATOM 4052 N N . ALA A 1 513 ? -6.095 42.641 -39.670 1.00 49.06 513 ALA A N 1
ATOM 4053 C CA . ALA A 1 513 ? -6.413 43.959 -40.226 1.00 49.06 513 ALA A CA 1
ATOM 4054 C C . ALA A 1 513 ? -7.922 44.204 -40.442 1.00 49.06 513 ALA A C 1
ATOM 4056 O O . ALA A 1 513 ? -8.366 45.348 -40.397 1.00 49.06 513 ALA A O 1
ATOM 4057 N N . LEU A 1 514 ? -8.730 43.153 -40.641 1.00 51.56 514 LEU A N 1
ATOM 4058 C CA . LEU A 1 514 ? -10.162 43.287 -40.967 1.00 51.56 514 LEU A CA 1
ATOM 4059 C C . LEU A 1 514 ? -11.107 43.233 -39.753 1.00 51.56 514 LEU A C 1
ATOM 4061 O O . LEU A 1 514 ? -12.288 43.560 -39.877 1.00 51.56 514 LEU A O 1
ATOM 4065 N N . ARG A 1 515 ? -10.606 42.876 -38.565 1.00 49.91 515 ARG A N 1
ATOM 4066 C CA . ARG A 1 515 ? -11.418 42.773 -37.339 1.00 49.91 515 ARG A CA 1
ATOM 4067 C C . ARG A 1 515 ? -12.075 44.096 -36.896 1.00 49.91 515 ARG A C 1
ATOM 4069 O O . ARG A 1 515 ? -13.262 44.065 -36.580 1.00 49.91 515 ARG A O 1
ATOM 4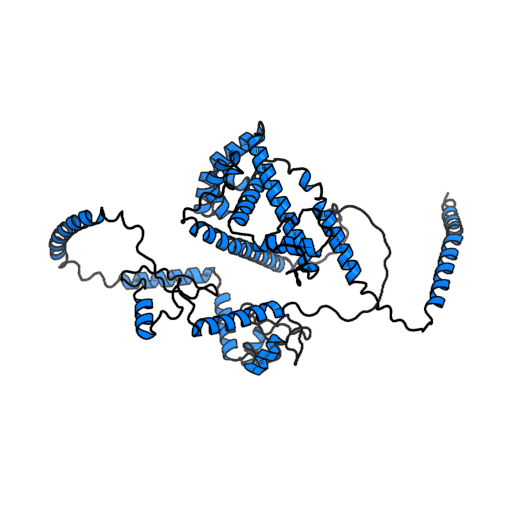076 N N . PRO A 1 516 ? -11.406 45.267 -36.977 1.00 50.19 516 PRO A N 1
ATOM 4077 C CA . PRO A 1 516 ? -12.025 46.539 -36.592 1.00 50.19 516 PRO A CA 1
ATOM 4078 C C . PRO A 1 516 ? -13.194 46.959 -37.500 1.00 50.19 516 PRO A C 1
ATOM 4080 O O . PRO A 1 516 ? -14.084 47.684 -37.066 1.00 50.19 516 PRO A O 1
ATOM 4083 N N . ILE A 1 517 ? -13.216 46.494 -38.756 1.00 59.16 517 ILE A N 1
ATOM 4084 C CA . ILE A 1 517 ? -14.259 46.833 -39.740 1.00 59.16 517 ILE A CA 1
ATOM 4085 C C . ILE A 1 517 ? -15.544 46.034 -39.473 1.00 59.16 517 ILE A C 1
ATOM 4087 O O . ILE A 1 517 ? -16.647 46.551 -39.650 1.00 59.16 517 ILE A O 1
ATOM 4091 N N . VAL A 1 518 ? -15.415 44.794 -38.994 1.00 58.09 518 VAL A N 1
ATOM 4092 C CA . VAL A 1 518 ? -16.558 43.934 -38.649 1.00 58.09 518 VAL A CA 1
ATOM 4093 C C . VAL A 1 518 ? -17.196 44.364 -37.321 1.00 58.09 518 VAL A C 1
ATOM 4095 O O . VAL A 1 518 ? -18.422 44.427 -37.223 1.00 58.09 518 VAL A O 1
ATOM 4098 N N . ASP A 1 519 ? -16.392 44.766 -36.334 1.00 57.66 519 ASP A N 1
ATOM 4099 C CA . ASP A 1 519 ? -16.903 45.222 -35.032 1.00 57.66 519 ASP A CA 1
ATOM 4100 C C . ASP A 1 519 ? -17.607 46.597 -35.120 1.00 57.66 519 ASP A C 1
ATOM 4102 O O . ASP A 1 519 ? -18.592 46.852 -34.415 1.00 57.66 519 ASP A O 1
ATOM 4106 N N . ALA A 1 520 ? -17.194 47.455 -36.063 1.00 54.81 520 ALA A N 1
ATOM 4107 C CA . ALA A 1 520 ? -17.884 48.712 -36.374 1.00 54.81 520 ALA A CA 1
ATOM 4108 C C . ALA A 1 520 ? -19.252 48.502 -37.061 1.00 54.81 520 ALA A C 1
ATOM 4110 O O . ALA A 1 520 ? -20.157 49.325 -36.913 1.00 54.81 520 ALA A O 1
ATOM 4111 N N . ALA A 1 521 ? -19.450 47.386 -37.774 1.00 52.97 521 ALA A N 1
ATOM 4112 C CA . ALA A 1 521 ? -20.725 47.079 -38.424 1.00 52.97 521 ALA A CA 1
ATOM 4113 C C . ALA A 1 521 ? -21.785 46.570 -37.426 1.00 52.97 521 ALA A C 1
ATOM 4115 O O . ALA A 1 521 ? -22.966 46.907 -37.555 1.00 52.97 521 ALA A O 1
ATOM 4116 N N . CYS A 1 522 ? -21.380 45.831 -36.386 1.00 50.47 522 CYS A N 1
ATOM 4117 C CA . CYS A 1 522 ? -22.298 45.256 -35.394 1.00 50.47 522 CYS A CA 1
ATOM 4118 C C . CYS A 1 522 ? -22.839 46.271 -34.371 1.00 50.47 522 CYS A C 1
ATOM 4120 O O . CYS A 1 522 ? -23.975 46.132 -33.919 1.00 50.47 522 CYS A O 1
ATOM 4122 N N . THR A 1 523 ? -22.098 47.336 -34.055 1.00 49.69 523 THR A N 1
ATOM 4123 C CA . THR A 1 523 ? -22.551 48.392 -33.123 1.00 49.69 523 THR A CA 1
ATOM 4124 C C . THR A 1 523 ? -23.535 49.393 -33.745 1.00 49.69 523 THR A C 1
ATOM 4126 O O . THR A 1 523 ? -24.199 50.136 -33.024 1.00 49.69 523 THR A O 1
ATOM 4129 N N . SER A 1 524 ? -23.717 49.376 -35.070 1.00 48.44 524 SER A N 1
ATOM 4130 C CA . SER A 1 524 ? -24.685 50.243 -35.764 1.00 48.44 524 SER A CA 1
ATOM 4131 C C . SER A 1 524 ? -26.130 49.713 -35.757 1.00 48.44 524 SER A C 1
ATOM 4133 O O . SER A 1 524 ? -27.059 50.451 -36.088 1.00 48.44 524 SER A O 1
ATOM 4135 N N . ARG A 1 525 ? -26.355 48.448 -35.362 1.00 47.78 525 ARG A N 1
ATOM 4136 C CA . ARG A 1 525 ? -27.658 47.773 -35.521 1.00 47.78 525 ARG A CA 1
ATOM 4137 C C . ARG A 1 525 ? -28.569 47.794 -34.288 1.00 47.78 525 ARG A C 1
ATOM 4139 O O . ARG A 1 525 ? -29.715 47.378 -34.399 1.00 47.78 525 ARG A O 1
ATOM 4146 N N . THR A 1 526 ? -28.114 48.325 -33.152 1.00 49.00 526 THR A N 1
ATOM 4147 C CA . THR A 1 526 ? -28.906 48.427 -31.907 1.00 49.00 526 THR A CA 1
ATOM 4148 C C . THR A 1 526 ? -29.419 49.838 -31.589 1.00 49.00 526 THR A C 1
ATOM 4150 O O . THR A 1 526 ? -30.052 50.025 -30.560 1.00 49.00 526 THR A O 1
ATOM 4153 N N . LYS A 1 527 ? -29.241 50.824 -32.483 1.00 49.16 527 LYS A N 1
ATOM 4154 C CA . LYS A 1 527 ? -29.837 52.177 -32.359 1.00 49.16 527 LYS A CA 1
ATOM 4155 C C . LYS A 1 527 ? -31.001 52.449 -33.326 1.00 49.16 527 LYS A C 1
ATOM 4157 O O . LYS A 1 527 ? -31.268 53.596 -33.660 1.00 49.16 527 LYS A O 1
ATOM 4162 N N . LYS A 1 528 ? -31.675 51.410 -33.829 1.00 47.38 528 LYS A N 1
ATOM 4163 C CA . LYS A 1 528 ? -32.795 51.562 -34.781 1.00 47.38 528 LYS A CA 1
ATOM 4164 C C . LYS A 1 528 ? -34.052 50.774 -34.399 1.00 47.38 528 LYS A C 1
ATOM 4166 O O . LYS A 1 528 ? -34.761 50.290 -35.275 1.00 47.38 528 LYS A O 1
ATOM 4171 N N . LEU A 1 529 ? -34.295 50.651 -33.095 1.00 51.47 529 LEU A N 1
ATOM 4172 C CA . LEU A 1 529 ? -35.565 50.216 -32.504 1.00 51.47 529 LEU A CA 1
ATOM 4173 C C . LEU A 1 529 ? -35.871 51.037 -31.233 1.00 51.47 529 LEU A C 1
ATOM 4175 O O . LEU A 1 529 ? -36.141 50.473 -30.179 1.00 51.47 529 LEU A O 1
ATOM 4179 N N . GLU A 1 530 ? -35.807 52.363 -31.371 1.00 41.72 530 GLU A N 1
ATOM 4180 C CA . GLU A 1 530 ? -36.561 53.357 -30.588 1.00 41.72 530 GLU A CA 1
ATOM 4181 C C . GLU A 1 530 ? -37.110 54.412 -31.551 1.00 41.72 530 GLU A C 1
ATOM 4183 O O . GLU A 1 530 ? -36.360 54.782 -32.492 1.00 41.72 530 GLU A O 1
#

Solvent-accessible surface area (backbone atoms only — not comparable to full-atom values): 32070 Å² total; per-residue (Å²): 130,56,71,66,66,58,37,55,76,40,44,57,91,84,58,90,76,24,12,41,40,30,36,59,64,92,46,42,32,31,64,36,84,48,58,43,70,54,99,47,16,21,69,71,53,40,54,37,37,74,76,74,42,53,92,49,24,39,58,92,50,71,48,48,68,72,54,47,52,53,32,52,54,44,46,61,59,69,68,55,50,77,70,56,58,57,50,51,57,49,51,55,53,51,53,62,58,51,68,71,64,72,79,75,81,84,75,84,79,80,56,68,71,58,50,60,58,53,51,56,57,49,56,58,54,48,64,60,48,56,75,64,51,80,73,58,85,79,66,80,79,72,53,53,15,41,35,29,35,90,56,86,91,72,55,39,66,37,87,47,64,26,92,48,99,80,38,33,23,77,69,46,40,54,39,17,73,72,70,77,42,34,90,59,16,39,66,91,48,72,63,47,66,76,52,46,53,51,49,52,52,51,50,52,52,50,52,53,66,59,66,71,76,77,86,83,88,85,86,86,87,87,85,89,84,93,81,86,86,78,87,82,84,80,98,80,82,91,84,86,88,87,80,92,81,91,74,97,72,82,92,79,80,68,74,56,68,54,49,52,50,53,53,52,52,53,49,52,52,49,50,57,54,51,55,60,44,57,57,56,65,58,59,60,75,64,66,81,56,89,67,73,79,64,77,64,74,66,65,38,65,72,49,39,67,52,50,65,44,30,47,63,33,28,61,78,52,72,34,52,50,58,62,72,65,66,73,54,82,76,62,84,87,60,60,68,66,54,48,51,25,38,63,63,18,39,65,54,52,51,51,53,50,49,45,52,69,79,59,62,48,66,68,47,50,49,38,40,50,55,18,43,49,55,52,48,54,50,52,52,51,52,52,52,53,53,50,30,48,76,68,72,38,59,80,51,77,77,73,59,88,91,65,58,82,82,43,48,67,46,79,52,99,68,92,45,66,65,54,35,37,42,12,47,48,34,41,56,74,64,62,45,73,67,59,54,49,51,52,41,52,21,47,23,43,38,36,42,39,50,66,64,66,48,79,77,64,68,62,83,72,49,75,53,68,60,58,55,51,50,50,52,49,52,52,54,50,51,53,53,63,74,53,60,76,73,73,83,69,90,67,99,68,88,85,76,73,79,70,59,61,64,57,60,59,56,56,58,53,57,61,65,70,50,49,68,64,56,58,60,59,64,69,65,70,79,78,75,87,123

Organism: NCBI:txid878477

pLDDT: mean 76.9, std 22.47, range [27.31, 98.44]

Secondary structure (DSSP, 8-state):
--HHHHHGGG-PPP-TTSEEEEE-TTTT-EEE-SPP-BTTB-HHHHHHHHHT--TT-BTTSPPPHHHHHHHHHHHHHHTS-HHHHHHHHHHHHHHHHHHTTSSSSS--SSSHHHHHHHHHHHHHHHHHHHTTTTT-S----PPBP-BEE--TTS-EEP-SBP-STTS--HHHHHHHHHHSS-TT-BTTSPPPHHHHHHHHHHHHHHHHHHHTT---------------------S---S-------------S-HHHHHHHHHHHHHHHHHHHHHHHHHHHHHHTTTTS-PPPPTTGGGGTTTHHHHHHHHHHHHHHTS---GGGGT-TT-TTS-HHHHHHHHHHHHHHHHHHHHHHHS--HHHHHHHHHHHHHHHHHHHHHHHHHHHHHTT-SS-SSPPTT--TT---TTS--S-HHHHHHHHHHHHHT--HHHHHHHHHHHHHHHHHHHTTPPPPGGGTS--HHHHHHHHHHHHHHHHHHS------------SGGGTHHHHHHHHHHHHHSHHHHHHHHTTSSSS--

Radius of gyration: 35.62 Å; Cα contacts (8 Å, |Δi|>4): 362; chains: 1; bounding box: 68×111×91 Å

Mean predicted aligned error: 19.76 Å